Protein AF-0000000085168944 (afdb_homodimer)

Structure (mmCIF, N/CA/C/O backbone):
data_AF-0000000085168944-model_v1
#
loop_
_entity.id
_entity.type
_entity.pdbx_description
1 polymer 'LysR family transcription regulator protein'
#
loop_
_atom_site.group_PDB
_atom_site.id
_atom_site.type_symbol
_atom_site.label_atom_id
_atom_site.label_alt_id
_atom_site.label_comp_id
_atom_site.label_asym_id
_atom_site.label_entity_id
_atom_site.label_seq_id
_atom_site.pdbx_PDB_ins_code
_atom_site.Cartn_x
_atom_site.Cartn_y
_atom_site.Cartn_z
_atom_site.occupancy
_atom_site.B_iso_or_equiv
_atom_site.auth_seq_id
_atom_site.auth_comp_id
_atom_site.auth_asym_id
_atom_site.auth_atom_id
_atom_site.pdbx_PDB_model_num
ATOM 1 N N . MET A 1 1 ? -29.469 14.766 24.188 1 49.19 1 MET A N 1
ATOM 2 C CA . MET A 1 1 ? -29.078 16.172 24.047 1 49.19 1 MET A CA 1
ATOM 3 C C . MET A 1 1 ? -29.188 16.625 22.594 1 49.19 1 MET A C 1
ATOM 5 O O . MET A 1 1 ? -28.953 15.828 21.688 1 49.19 1 MET A O 1
ATOM 9 N N . SER A 1 2 ? -29.922 17.688 22.375 1 61.31 2 SER A N 1
ATOM 10 C CA . SER A 1 2 ? -30.281 18.172 21.062 1 61.31 2 SER A CA 1
ATOM 11 C C . SER A 1 2 ? -29.188 19.031 20.453 1 61.31 2 SER A C 1
ATOM 13 O O . SER A 1 2 ? -28.469 19.734 21.172 1 61.31 2 SER A O 1
ATOM 15 N N . PHE A 1 3 ? -28.891 18.766 19.297 1 67.19 3 PHE A N 1
ATOM 16 C CA . PHE A 1 3 ? -27.984 19.594 18.516 1 67.19 3 PHE A CA 1
ATOM 17 C C . PHE A 1 3 ? -28.328 21.062 18.688 1 67.19 3 PHE A C 1
ATOM 19 O O . PHE A 1 3 ? -27.422 21.922 18.703 1 67.19 3 PHE A O 1
ATOM 26 N N . LEU A 1 4 ? -29.562 21.375 19.047 1 63.56 4 LEU A N 1
ATOM 27 C CA . LEU A 1 4 ? -30.047 22.75 19.094 1 63.56 4 LEU A CA 1
ATOM 28 C C . LEU A 1 4 ? -29.531 23.453 20.359 1 63.56 4 LEU A C 1
ATOM 30 O O . LEU A 1 4 ? -29.453 24.672 20.391 1 63.56 4 LEU A O 1
ATOM 34 N N . THR A 1 5 ? -29.125 22.672 21.297 1 69.81 5 THR A N 1
ATOM 35 C CA . THR A 1 5 ? -28.688 23.297 22.547 1 69.81 5 THR A CA 1
ATOM 36 C C . THR A 1 5 ? -27.172 23.203 22.688 1 69.81 5 THR A C 1
ATOM 38 O O . THR A 1 5 ? -26.609 23.688 23.672 1 69.81 5 THR A O 1
ATOM 41 N N . LEU A 1 6 ? -26.609 22.656 21.734 1 75.81 6 LEU A N 1
ATOM 42 C CA . LEU A 1 6 ? -25.156 22.484 21.797 1 75.81 6 LEU A CA 1
ATOM 43 C C . LEU A 1 6 ? -24.453 23.797 21.516 1 75.81 6 LEU A C 1
ATOM 45 O O . LEU A 1 6 ? -24.781 24.5 20.547 1 75.81 6 LEU A O 1
ATOM 49 N N . ASP A 1 7 ? -23.609 24.234 22.484 1 79.06 7 ASP A N 1
ATOM 50 C CA . ASP A 1 7 ? -22.703 25.344 22.219 1 79.06 7 ASP A CA 1
ATOM 51 C C . ASP A 1 7 ? -21.656 24.953 21.156 1 79.06 7 ASP A C 1
ATOM 53 O O . ASP A 1 7 ? -20.703 24.234 21.469 1 79.06 7 ASP A O 1
ATOM 57 N N . LEU A 1 8 ? -21.812 25.5 20.016 1 79.62 8 LEU A N 1
ATOM 58 C CA . LEU A 1 8 ? -20.984 25.125 18.875 1 79.62 8 LEU A CA 1
ATOM 59 C C . LEU A 1 8 ? -19.547 25.578 19.062 1 79.62 8 LEU A C 1
ATOM 61 O O . LEU A 1 8 ? -18.641 25.062 18.406 1 79.62 8 LEU A O 1
ATOM 65 N N . ASN A 1 9 ? -19.391 26.469 20 1 82.25 9 ASN A N 1
ATOM 66 C CA . ASN A 1 9 ? -18.016 26.906 20.281 1 82.25 9 ASN A CA 1
ATOM 67 C C . ASN A 1 9 ? -17.188 25.781 20.891 1 82.25 9 ASN A C 1
ATOM 69 O O . ASN A 1 9 ? -15.969 25.766 20.75 1 82.25 9 ASN A O 1
ATOM 73 N N . LEU A 1 10 ? -17.938 24.906 21.422 1 89.06 10 LEU A N 1
ATOM 74 C CA . LEU A 1 10 ? -17.25 23.766 22.031 1 89.06 10 LEU A CA 1
ATOM 75 C C . LEU A 1 10 ? -16.594 22.891 20.969 1 89.06 10 LEU A C 1
ATOM 77 O O . LEU A 1 10 ? -15.602 22.219 21.25 1 89.06 10 LEU A O 1
ATOM 81 N N . LEU A 1 11 ? -17.156 23 19.781 1 88.19 11 LEU A N 1
ATOM 82 C CA . LEU A 1 11 ? -16.609 22.203 18.688 1 88.19 11 LEU A CA 1
ATOM 83 C C . LEU A 1 11 ? -15.266 22.75 18.219 1 88.19 11 LEU A C 1
ATOM 85 O O . LEU A 1 11 ? -14.391 22 17.797 1 88.19 11 LEU A O 1
ATOM 89 N N . ARG A 1 12 ? -15.117 23.984 18.406 1 86.75 12 ARG A N 1
ATOM 90 C CA . ARG A 1 12 ? -13.82 24.594 18.125 1 86.75 12 ARG A CA 1
ATOM 91 C C . ARG A 1 12 ? -12.766 24.125 19.109 1 86.75 12 ARG A C 1
ATOM 93 O O . ARG A 1 12 ? -11.617 23.875 18.734 1 86.75 12 ARG A O 1
ATOM 100 N N . VAL A 1 13 ? -13.188 24.047 20.312 1 90.19 13 VAL A N 1
ATOM 101 C CA . VAL A 1 13 ? -12.297 23.578 21.375 1 90.19 13 VAL A CA 1
ATOM 102 C C . VAL A 1 13 ? -11.93 22.109 21.125 1 90.19 13 VAL A C 1
ATOM 104 O O . VAL A 1 13 ? -10.766 21.734 21.219 1 90.19 13 VAL A O 1
ATOM 107 N N . PHE A 1 14 ? -12.938 21.344 20.734 1 92.62 14 PHE A N 1
ATOM 108 C CA . PHE A 1 14 ? -12.734 19.938 20.406 1 92.62 14 PHE A CA 1
ATOM 109 C C . PHE A 1 14 ? -11.734 19.781 19.266 1 92.62 14 PHE A C 1
ATOM 111 O O . PHE A 1 14 ? -10.789 19 19.375 1 92.62 14 PHE A O 1
ATOM 118 N N . ASP A 1 15 ? -11.922 20.516 18.297 1 87.19 15 ASP A N 1
ATOM 119 C CA . ASP A 1 15 ? -11.055 20.469 17.125 1 87.19 15 ASP A CA 1
ATOM 120 C C . ASP A 1 15 ? -9.609 20.797 17.5 1 87.19 15 ASP A C 1
ATOM 122 O O . ASP A 1 15 ? -8.68 20.109 17.062 1 87.19 15 ASP A O 1
ATOM 126 N N . ALA A 1 16 ? -9.375 21.781 18.297 1 85.88 16 ALA A N 1
ATOM 127 C CA . ALA A 1 16 ? -8.047 22.203 18.734 1 85.88 16 ALA A CA 1
ATOM 128 C C . ALA A 1 16 ? -7.391 21.125 19.594 1 85.88 16 ALA A C 1
ATOM 130 O O . ALA A 1 16 ? -6.199 20.828 19.422 1 85.88 16 ALA A O 1
ATOM 131 N N . VAL A 1 17 ? -8.195 20.531 20.406 1 90.12 17 VAL A N 1
ATOM 132 C CA . VAL A 1 17 ? -7.672 19.5 21.312 1 90.12 17 VAL A CA 1
ATOM 133 C C . VAL A 1 17 ? -7.289 18.266 20.5 1 90.12 17 VAL A C 1
ATOM 135 O O . VAL A 1 17 ? -6.25 17.656 20.75 1 90.12 17 VAL A O 1
ATOM 138 N N . MET A 1 18 ? -8.141 17.953 19.578 1 86.38 18 MET A N 1
ATOM 139 C CA . MET A 1 18 ? -7.863 16.812 18.719 1 86.38 18 MET A CA 1
ATOM 140 C C . MET A 1 18 ? -6.621 17.047 17.875 1 86.38 18 MET A C 1
ATOM 142 O O . MET A 1 18 ? -5.844 16.125 17.625 1 86.38 18 MET A O 1
ATOM 146 N N . THR A 1 19 ? -6.445 18.188 17.484 1 77.19 19 THR A N 1
ATOM 147 C CA . THR A 1 19 ? -5.32 18.578 16.641 1 77.19 19 THR A CA 1
ATOM 148 C C . THR A 1 19 ? -4.016 18.531 17.438 1 77.19 19 THR A C 1
ATOM 150 O O . THR A 1 19 ? -3.029 17.938 16.984 1 77.19 19 THR A O 1
ATOM 153 N N . GLU A 1 20 ? -3.992 19.078 18.641 1 75.62 20 GLU A N 1
ATOM 154 C CA . GLU A 1 20 ? -2.771 19.297 19.406 1 75.62 20 GLU A CA 1
ATOM 155 C C . GLU A 1 20 ? -2.484 18.109 20.328 1 75.62 20 GLU A C 1
ATOM 157 O O . GLU A 1 20 ? -1.344 17.906 20.75 1 75.62 20 GLU A O 1
ATOM 162 N N . GLN A 1 21 ? -3.506 17.438 20.641 1 82.06 21 GLN A N 1
ATOM 163 C CA . GLN A 1 21 ? -3.475 16.344 21.594 1 82.06 21 GLN A CA 1
ATOM 164 C C . GLN A 1 21 ? -2.766 16.75 22.891 1 82.06 21 GLN A C 1
ATOM 166 O O . GLN A 1 21 ? -2.049 15.953 23.484 1 82.06 21 GLN A O 1
ATOM 171 N N . ASN A 1 22 ? -2.818 17.906 23.156 1 82.69 22 ASN A N 1
ATOM 172 C CA . ASN A 1 22 ? -2.295 18.578 24.344 1 82.69 22 ASN A CA 1
ATOM 173 C C . ASN A 1 22 ? -3.15 19.781 24.734 1 82.69 22 ASN A C 1
ATOM 175 O O . ASN A 1 22 ? -3.338 20.703 23.938 1 82.69 22 ASN A O 1
ATOM 179 N N . LEU A 1 23 ? -3.627 19.844 26.016 1 90 23 LEU A N 1
ATOM 180 C CA . LEU A 1 23 ? -4.586 20.859 26.438 1 90 23 LEU A CA 1
ATOM 181 C C . LEU A 1 23 ? -3.934 22.234 26.5 1 90 23 LEU A C 1
ATOM 183 O O . LEU A 1 23 ? -4.559 23.25 26.156 1 90 23 LEU A O 1
ATOM 187 N N . THR A 1 24 ? -2.684 22.172 26.906 1 87.38 24 THR A N 1
ATOM 188 C CA . THR A 1 24 ? -1.976 23.453 27 1 87.38 24 THR A CA 1
ATOM 189 C C . THR A 1 24 ? -1.733 24.031 25.609 1 87.38 24 THR A C 1
ATOM 191 O O . THR A 1 24 ? -1.944 25.234 25.391 1 87.38 24 THR A O 1
ATOM 194 N N . ARG A 1 25 ? -1.368 23.25 24.75 1 83.19 25 ARG A N 1
ATOM 195 C CA . ARG A 1 25 ? -1.134 23.703 23.375 1 83.19 25 ARG A CA 1
ATOM 196 C C . ARG A 1 25 ? -2.439 24.125 22.703 1 83.19 25 ARG A C 1
ATOM 198 O O . ARG A 1 25 ? -2.475 25.094 21.953 1 83.19 25 ARG A O 1
ATOM 205 N N . ALA A 1 26 ? -3.441 23.391 22.984 1 89.38 26 ALA A N 1
ATOM 206 C CA . ALA A 1 26 ? -4.754 23.75 22.453 1 89.38 26 ALA A CA 1
ATOM 207 C C . ALA A 1 26 ? -5.199 25.109 22.984 1 89.38 26 ALA A C 1
ATOM 209 O O . ALA A 1 26 ? -5.758 25.922 22.25 1 89.38 26 ALA A O 1
ATOM 210 N N . ALA A 1 27 ? -4.965 25.359 24.234 1 91.06 27 ALA A N 1
ATOM 211 C CA . ALA A 1 27 ? -5.305 26.641 24.859 1 91.06 27 ALA A CA 1
ATOM 212 C C . ALA A 1 27 ? -4.57 27.797 24.188 1 91.06 27 ALA A C 1
ATOM 214 O O . ALA A 1 27 ? -5.172 28.828 23.875 1 91.06 27 ALA A O 1
ATOM 215 N N . ASN A 1 28 ? -3.334 27.578 23.953 1 84.56 28 ASN A N 1
ATOM 216 C CA . ASN A 1 28 ? -2.535 28.594 23.266 1 84.56 28 ASN A CA 1
ATOM 217 C C . ASN A 1 28 ? -3.074 28.859 21.859 1 84.56 28 ASN A C 1
ATOM 219 O O . ASN A 1 28 ? -3.195 30.016 21.453 1 84.56 28 ASN A O 1
ATOM 223 N N . LEU A 1 29 ? -3.453 27.859 21.219 1 80.62 29 LEU A N 1
ATOM 224 C CA . LEU A 1 29 ? -3.979 27.969 19.875 1 80.62 29 LEU A CA 1
ATOM 225 C C . LEU A 1 29 ? -5.281 28.75 19.844 1 80.62 29 LEU A C 1
ATOM 227 O O . LEU A 1 29 ? -5.543 29.5 18.906 1 80.62 29 LEU A O 1
ATOM 231 N N . LEU A 1 30 ? -6.082 28.625 20.828 1 87 30 LEU A N 1
ATOM 232 C CA . LEU A 1 30 ? -7.41 29.234 20.891 1 87 30 LEU A CA 1
ATOM 233 C C . LEU A 1 30 ? -7.363 30.578 21.625 1 87 30 LEU A C 1
ATOM 235 O O . LEU A 1 30 ? -8.391 31.25 21.75 1 87 30 LEU A O 1
ATOM 239 N N . ALA A 1 31 ? -6.152 30.953 22.094 1 88.12 31 ALA A N 1
ATOM 240 C CA . ALA A 1 31 ? -6.016 32.156 22.906 1 88.12 31 ALA A CA 1
ATOM 241 C C . ALA A 1 31 ? -6.941 32.125 24.109 1 88.12 31 ALA A C 1
ATOM 243 O O . ALA A 1 31 ? -7.652 33.094 24.406 1 88.12 31 ALA A O 1
ATOM 244 N N . MET A 1 32 ? -6.973 30.938 24.703 1 88.75 32 MET A N 1
ATOM 245 C CA . MET A 1 32 ? -7.719 30.656 25.938 1 88.75 32 MET A CA 1
ATOM 246 C C . MET A 1 32 ? -6.797 30.156 27.031 1 88.75 32 MET A C 1
ATOM 248 O O . MET A 1 32 ? -5.645 29.797 26.766 1 88.75 32 MET A O 1
ATOM 252 N N . THR A 1 33 ? -7.227 30.25 28.25 1 91.19 33 THR A N 1
ATOM 253 C CA . THR A 1 33 ? -6.496 29.625 29.344 1 91.19 33 THR A CA 1
ATOM 254 C C . THR A 1 33 ? -6.73 28.109 29.344 1 91.19 33 THR A C 1
ATOM 256 O O . THR A 1 33 ? -7.758 27.641 28.859 1 91.19 33 THR A O 1
ATOM 259 N N . GLN A 1 34 ? -5.754 27.406 29.828 1 91.56 34 GLN A N 1
ATOM 260 C CA . GLN A 1 34 ? -5.867 25.953 29.891 1 91.56 34 GLN A CA 1
ATOM 261 C C . GLN A 1 34 ? -7.078 25.531 30.719 1 91.56 34 GLN A C 1
ATOM 263 O O . GLN A 1 34 ? -7.82 24.641 30.312 1 91.56 34 GLN A O 1
ATOM 268 N N . PRO A 1 35 ? -7.43 26.172 31.859 1 93.12 35 PRO A N 1
ATOM 269 C CA . PRO A 1 35 ? -8.648 25.797 32.594 1 93.12 35 PRO A CA 1
ATOM 270 C C . PRO A 1 35 ? -9.914 26.031 31.766 1 93.12 35 PRO A C 1
ATOM 272 O O . PRO A 1 35 ? -10.859 25.25 31.844 1 93.12 35 PRO A O 1
ATOM 275 N N . ALA A 1 36 ? -9.891 27.031 31.016 1 92.25 36 ALA A N 1
ATOM 276 C CA . ALA A 1 36 ? -11.039 27.344 30.172 1 92.25 36 ALA A CA 1
ATOM 277 C C . ALA A 1 36 ? -11.25 26.25 29.125 1 92.25 36 ALA A C 1
ATOM 279 O O . ALA A 1 36 ? -12.383 25.828 28.875 1 92.25 36 ALA A O 1
ATOM 280 N N . VAL A 1 37 ? -10.172 25.828 28.469 1 93.25 37 VAL A N 1
ATOM 281 C CA . VAL A 1 37 ? -10.227 24.75 27.484 1 93.25 37 VAL A CA 1
ATOM 282 C C . VAL A 1 37 ? -10.695 23.453 28.156 1 93.25 37 VAL A C 1
ATOM 284 O O . VAL A 1 37 ? -11.531 22.734 27.609 1 93.25 37 VAL A O 1
ATOM 287 N N . SER A 1 38 ? -10.172 23.188 29.312 1 93.5 38 SER A N 1
ATOM 288 C CA . SER A 1 38 ? -10.547 21.984 30.062 1 93.5 38 SER A CA 1
ATOM 289 C C . SER A 1 38 ? -12.031 22 30.406 1 93.5 38 SER A C 1
ATOM 291 O O . SER A 1 38 ? -12.711 20.969 30.266 1 93.5 38 SER A O 1
ATOM 293 N N . ASN A 1 39 ? -12.492 23.125 30.828 1 92.94 39 ASN A N 1
ATOM 294 C CA . ASN A 1 39 ? -13.898 23.266 31.172 1 92.94 39 ASN A CA 1
ATOM 295 C C . ASN A 1 39 ? -14.797 23.094 29.953 1 92.94 39 ASN A C 1
ATOM 297 O O . ASN A 1 39 ? -15.844 22.438 30.031 1 92.94 39 ASN A O 1
ATOM 301 N N . ALA A 1 40 ? -14.414 23.75 28.953 1 92.94 40 ALA A N 1
ATOM 302 C CA . ALA A 1 40 ? -15.164 23.625 27.703 1 92.94 40 ALA A CA 1
ATOM 303 C C . ALA A 1 40 ? -15.242 22.172 27.25 1 92.94 40 ALA A C 1
ATOM 305 O O . ALA A 1 40 ? -16.297 21.703 26.828 1 92.94 40 ALA A O 1
ATOM 306 N N . LEU A 1 41 ? -14.133 21.469 27.297 1 93.31 41 LEU A N 1
ATOM 307 C CA . LEU A 1 41 ? -14.078 20.062 26.906 1 93.31 41 LEU A CA 1
ATOM 308 C C . LEU A 1 41 ? -14.969 19.219 27.797 1 93.31 41 LEU A C 1
ATOM 310 O O . LEU A 1 41 ? -15.617 18.281 27.328 1 93.31 41 LEU A O 1
ATOM 314 N N . ARG A 1 42 ? -14.969 19.547 29.062 1 92.5 42 ARG A N 1
ATOM 315 C CA . ARG A 1 42 ? -15.836 18.844 30 1 92.5 42 ARG A CA 1
ATOM 316 C C . ARG A 1 42 ? -17.297 18.984 29.625 1 92.5 42 ARG A C 1
ATOM 318 O O . ARG A 1 42 ? -18.062 18.031 29.672 1 92.5 42 ARG A O 1
ATOM 325 N N . ARG A 1 43 ? -17.656 20.188 29.312 1 90.19 43 ARG A N 1
ATOM 326 C CA . ARG A 1 43 ? -19.031 20.453 28.906 1 90.19 43 ARG A CA 1
ATOM 327 C C . ARG A 1 43 ? -19.391 19.641 27.672 1 90.19 43 ARG A C 1
ATOM 329 O O . ARG A 1 43 ? -20.5 19.094 27.594 1 90.19 43 ARG A O 1
ATOM 336 N N . LEU A 1 44 ? -18.5 19.594 26.719 1 91.81 44 LEU A N 1
ATOM 337 C CA . LEU A 1 44 ? -18.75 18.828 25.516 1 91.81 44 LEU A CA 1
ATOM 338 C C . LEU A 1 44 ? -18.844 17.328 25.828 1 91.81 44 LEU A C 1
ATOM 340 O O . LEU A 1 44 ? -19.688 16.625 25.266 1 91.81 44 LEU A O 1
ATOM 344 N N . ARG A 1 45 ? -17.984 16.844 26.672 1 92.19 45 ARG A N 1
ATOM 345 C CA . ARG A 1 45 ? -18 15.461 27.109 1 92.19 45 ARG A CA 1
ATOM 346 C C . ARG A 1 45 ? -19.359 15.094 27.703 1 92.19 45 ARG A C 1
ATOM 348 O O . ARG A 1 45 ? -19.922 14.047 27.375 1 92.19 45 ARG A O 1
ATOM 355 N N . ASP A 1 46 ? -19.812 15.992 28.531 1 88.88 46 ASP A N 1
ATOM 356 C CA . ASP A 1 46 ? -21.109 15.781 29.172 1 88.88 46 ASP A CA 1
ATOM 357 C C . ASP A 1 46 ? -22.234 15.734 28.141 1 88.88 46 ASP A C 1
ATOM 359 O O . ASP A 1 46 ? -23.141 14.914 28.25 1 88.88 46 ASP A O 1
ATOM 363 N N . THR A 1 47 ? -22.078 16.594 27.281 1 85.38 47 THR A N 1
ATOM 364 C CA . THR A 1 47 ? -23.125 16.688 26.266 1 85.38 47 THR A CA 1
ATOM 365 C C . THR A 1 47 ? -23.125 15.453 25.375 1 85.38 47 THR A C 1
ATOM 367 O O . THR A 1 47 ? -24.188 14.953 24.984 1 85.38 47 THR A O 1
ATOM 370 N N . LEU A 1 48 ? -21.953 14.953 25.016 1 87.94 48 LEU A N 1
ATOM 371 C CA . LEU A 1 48 ? -21.828 13.852 24.062 1 87.94 48 LEU A CA 1
ATOM 372 C C . LEU A 1 48 ? -21.781 12.516 24.797 1 87.94 48 LEU A C 1
ATOM 374 O O . LEU A 1 48 ? -21.812 11.453 24.156 1 87.94 48 LEU A O 1
ATOM 378 N N . ASN A 1 49 ? -21.719 12.539 26.047 1 89.25 49 ASN A N 1
ATOM 379 C CA . ASN A 1 49 ? -21.609 11.344 26.859 1 89.25 49 ASN A CA 1
ATOM 380 C C . ASN A 1 49 ? -20.422 10.469 26.438 1 89.25 49 ASN A C 1
ATOM 382 O O . ASN A 1 49 ? -20.594 9.273 26.188 1 89.25 49 ASN A O 1
ATOM 386 N N . ASP A 1 50 ? -19.344 11.047 26.203 1 91.56 50 ASP A N 1
ATOM 387 C CA . ASP A 1 50 ? -18.062 10.438 25.844 1 91.56 50 ASP A CA 1
ATOM 388 C C . ASP A 1 50 ? -16.891 11.25 26.375 1 91.56 50 ASP A C 1
ATOM 390 O O . ASP A 1 50 ? -16.922 12.484 26.359 1 91.56 50 ASP A O 1
ATOM 394 N N . ASP A 1 51 ? -15.898 10.633 26.797 1 92.75 51 ASP A N 1
ATOM 395 C CA . ASP A 1 51 ? -14.727 11.312 27.344 1 92.75 51 ASP A CA 1
ATOM 396 C C . ASP A 1 51 ? -14.008 12.117 26.25 1 92.75 51 ASP A C 1
ATOM 398 O O . ASP A 1 51 ? -13.344 13.109 26.547 1 92.75 51 ASP A O 1
ATOM 402 N N . LEU A 1 52 ? -14.117 11.742 25.016 1 92 52 LEU A N 1
ATOM 403 C CA . LEU A 1 52 ? -13.539 12.336 23.812 1 92 52 LEU A CA 1
ATOM 404 C C . LEU A 1 52 ? -12.023 12.188 23.812 1 92 52 LEU A C 1
ATOM 406 O O . LEU A 1 52 ? -11.445 11.703 22.828 1 92 52 LEU A O 1
ATOM 410 N N . VAL A 1 53 ? -11.406 12.57 25 1 92.12 53 VAL A N 1
ATOM 411 C CA . VAL A 1 53 ? -9.969 12.367 25.141 1 92.12 53 VAL A CA 1
ATOM 412 C C . VAL A 1 53 ? -9.672 11.836 26.547 1 92.12 53 VAL A C 1
ATOM 414 O O . VAL A 1 53 ? -10.398 12.125 27.5 1 92.12 53 VAL A O 1
ATOM 417 N N . ILE A 1 54 ? -8.672 10.969 26.531 1 91.38 54 ILE A N 1
ATOM 418 C CA . ILE A 1 54 ? -8.219 10.422 27.812 1 91.38 54 ILE A CA 1
ATOM 419 C C . ILE A 1 54 ? -6.816 10.945 28.125 1 91.38 54 ILE A C 1
ATOM 421 O O . ILE A 1 54 ? -5.965 11.031 27.234 1 91.38 54 ILE A O 1
ATOM 425 N N . ARG A 1 55 ? -6.625 11.203 29.375 1 84.94 55 ARG A N 1
ATOM 426 C CA . ARG A 1 55 ? -5.332 11.719 29.812 1 84.94 55 ARG A CA 1
ATOM 427 C C . ARG A 1 55 ? -4.262 10.633 29.766 1 84.94 55 ARG A C 1
ATOM 429 O O . ARG A 1 55 ? -4.52 9.484 30.109 1 84.94 55 ARG A O 1
ATOM 436 N N . THR A 1 56 ? -3.213 11.062 29.219 1 80.62 56 THR A N 1
ATOM 437 C CA . THR A 1 56 ? -2.023 10.219 29.188 1 80.62 56 THR A CA 1
ATOM 438 C C . THR A 1 56 ? -0.829 10.953 29.797 1 80.62 56 THR A C 1
ATOM 440 O O . THR A 1 56 ? -0.954 12.094 30.234 1 80.62 56 THR A O 1
ATOM 443 N N . ALA A 1 57 ? 0.314 10.242 29.891 1 71.44 57 ALA A N 1
ATOM 444 C CA . ALA A 1 57 ? 1.532 10.844 30.422 1 71.44 57 ALA A CA 1
ATOM 445 C C . ALA A 1 57 ? 1.991 12.016 29.547 1 71.44 57 ALA A C 1
ATOM 447 O O . ALA A 1 57 ? 2.625 12.953 30.047 1 71.44 57 ALA A O 1
ATOM 448 N N . HIS A 1 58 ? 1.66 12.023 28.391 1 69.19 58 HIS A N 1
ATOM 449 C CA . HIS A 1 58 ? 2.209 13 27.469 1 69.19 58 HIS A CA 1
ATOM 450 C C . HIS A 1 58 ? 1.102 13.836 26.828 1 69.19 58 HIS A C 1
ATOM 452 O O . HIS A 1 58 ? 1.302 14.43 25.766 1 69.19 58 HIS A O 1
ATOM 458 N N . GLY A 1 59 ? 0.044 13.906 27.516 1 82.06 59 GLY A N 1
ATOM 459 C CA . GLY A 1 59 ? -1.062 14.68 26.969 1 82.06 59 GLY A CA 1
ATOM 460 C C . GLY A 1 59 ? -2.385 13.938 27.031 1 82.06 59 GLY A C 1
ATOM 461 O O . GLY A 1 59 ? -2.783 13.438 28.078 1 82.06 59 GLY A O 1
ATOM 462 N N . VAL A 1 60 ? -3.119 14.117 25.875 1 87.62 60 VAL A N 1
ATOM 463 C CA . VAL A 1 60 ? -4.41 13.438 25.812 1 87.62 60 VAL A CA 1
ATOM 464 C C . VAL A 1 60 ? -4.484 12.578 24.547 1 87.62 60 VAL A C 1
ATOM 466 O O . VAL A 1 60 ? -3.811 12.867 23.562 1 87.62 60 VAL A O 1
ATOM 469 N N . LYS A 1 61 ? -5.145 11.461 24.656 1 86.81 61 LYS A N 1
ATOM 470 C CA . LYS A 1 61 ? -5.434 10.586 23.516 1 86.81 61 LYS A CA 1
ATOM 471 C C . LYS A 1 61 ? -6.93 10.539 23.219 1 86.81 61 LYS A C 1
ATOM 473 O O . LYS A 1 61 ? -7.746 10.469 24.141 1 86.81 61 LYS A O 1
ATOM 478 N N . PRO A 1 62 ? -7.207 10.625 21.906 1 88.31 62 PRO A N 1
ATOM 479 C CA . PRO A 1 62 ? -8.633 10.602 21.562 1 88.31 62 PRO A CA 1
ATOM 480 C C . PRO A 1 62 ? -9.273 9.234 21.812 1 88.31 62 PRO A C 1
ATOM 482 O O . PRO A 1 62 ? -8.609 8.203 21.688 1 88.31 62 PRO A O 1
ATOM 485 N N . THR A 1 63 ? -10.547 9.289 22.219 1 89.12 63 THR A N 1
ATOM 486 C CA . THR A 1 63 ? -11.359 8.078 22.219 1 89.12 63 THR A CA 1
ATOM 487 C C . THR A 1 63 ? -11.727 7.672 20.797 1 89.12 63 THR A C 1
ATOM 489 O O . THR A 1 63 ? -11.617 8.477 19.859 1 89.12 63 THR A O 1
ATOM 492 N N . PRO A 1 64 ? -12.109 6.5 20.625 1 81 64 PRO A N 1
ATOM 493 C CA . PRO A 1 64 ? -12.578 6.074 19.312 1 81 64 PRO A CA 1
ATOM 494 C C . PRO A 1 64 ? -13.719 6.949 18.781 1 81 64 PRO A C 1
ATOM 496 O O . PRO A 1 64 ? -13.742 7.285 17.594 1 81 64 PRO A O 1
ATOM 499 N N . ARG A 1 65 ? -14.516 7.289 19.609 1 86.38 65 ARG A N 1
ATOM 500 C CA . ARG A 1 65 ? -15.633 8.141 19.219 1 86.38 65 ARG A CA 1
ATOM 501 C C . ARG A 1 65 ? -15.141 9.508 18.75 1 86.38 65 ARG A C 1
ATOM 503 O O . ARG A 1 65 ? -15.648 10.055 17.766 1 86.38 65 ARG A O 1
ATOM 510 N N . ALA A 1 66 ? -14.219 10.031 19.469 1 88.81 66 ALA A N 1
ATOM 511 C CA . ALA A 1 66 ? -13.641 11.32 19.078 1 88.81 66 ALA A CA 1
ATOM 512 C C . ALA A 1 66 ? -12.984 11.234 17.703 1 88.81 66 ALA A C 1
ATOM 514 O O . ALA A 1 66 ? -13.141 12.133 16.875 1 88.81 66 ALA A O 1
ATOM 515 N N . GLU A 1 67 ? -12.328 10.172 17.484 1 80.75 67 GLU A N 1
ATOM 516 C CA . GLU A 1 67 ? -11.656 9.953 16.203 1 80.75 67 GLU A CA 1
ATOM 517 C C . GLU A 1 67 ? -12.664 9.867 15.062 1 80.75 67 GLU A C 1
ATOM 519 O O . GLU A 1 67 ? -12.398 10.344 13.953 1 80.75 67 GLU A O 1
ATOM 524 N N . GLU A 1 68 ? -13.711 9.367 15.375 1 77.25 68 GLU A N 1
ATOM 525 C CA . GLU A 1 68 ? -14.766 9.219 14.383 1 77.25 68 GLU A CA 1
ATOM 526 C C . GLU A 1 68 ? -15.445 10.555 14.102 1 77.25 68 GLU A C 1
ATOM 528 O O . GLU A 1 68 ? -15.812 10.852 12.961 1 77.25 68 GLU A O 1
ATOM 533 N N . LEU A 1 69 ? -15.586 11.328 15.078 1 84 69 LEU A N 1
ATOM 534 C CA . LEU A 1 69 ? -16.359 12.562 15.016 1 84 69 LEU A CA 1
ATOM 535 C C . LEU A 1 69 ? -15.516 13.688 14.406 1 84 69 LEU A C 1
ATOM 537 O O . LEU A 1 69 ? -16.047 14.578 13.734 1 84 69 LEU A O 1
ATOM 541 N N . TRP A 1 70 ? -14.289 13.562 14.672 1 83.5 70 TRP A N 1
ATOM 542 C CA . TRP A 1 70 ? -13.406 14.703 14.461 1 83.5 70 TRP A CA 1
ATOM 543 C C . TRP A 1 70 ? -13.383 15.109 12.992 1 83.5 70 TRP A C 1
ATOM 545 O O . TRP A 1 70 ? -13.523 16.297 12.664 1 83.5 70 TRP A O 1
ATOM 555 N N . PRO A 1 71 ? -13.344 14.195 12.109 1 72.06 71 PRO A N 1
ATOM 556 C CA . PRO A 1 71 ? -13.281 14.617 10.703 1 72.06 71 PRO A CA 1
ATOM 557 C C . PRO A 1 71 ? -14.508 15.43 10.281 1 72.06 71 PRO A C 1
ATOM 559 O O . PRO A 1 71 ? -14.375 16.422 9.555 1 72.06 71 PRO A O 1
ATOM 562 N N . THR A 1 72 ? -15.539 15.07 10.742 1 73.94 72 THR A N 1
ATOM 563 C CA . THR A 1 72 ? -16.766 15.766 10.406 1 73.94 72 THR A CA 1
ATOM 564 C C . THR A 1 72 ? -16.797 17.156 11.039 1 73.94 72 THR A C 1
ATOM 566 O O . THR A 1 72 ? -17.172 18.141 10.391 1 73.94 72 THR A O 1
ATOM 569 N N . VAL A 1 73 ? -16.422 17.234 12.266 1 81.38 73 VAL A N 1
ATOM 570 C CA . VAL A 1 73 ? -16.375 18.5 12.977 1 81.38 73 VAL A CA 1
ATOM 571 C C . VAL A 1 73 ? -15.422 19.469 12.273 1 81.38 73 VAL A C 1
ATOM 573 O O . VAL A 1 73 ? -15.766 20.625 12.016 1 81.38 73 VAL A O 1
ATOM 576 N N . ARG A 1 74 ? -14.328 18.953 12.023 1 76.19 74 ARG A N 1
ATOM 577 C CA . ARG A 1 74 ? -13.305 19.766 11.383 1 76.19 74 ARG A CA 1
ATOM 578 C C . ARG A 1 74 ? -13.781 20.297 10.039 1 76.19 74 ARG A C 1
ATOM 580 O O . ARG A 1 74 ? -13.57 21.469 9.711 1 76.19 74 ARG A O 1
ATOM 587 N N . ARG A 1 75 ? -14.352 19.484 9.344 1 70.31 75 ARG A N 1
ATOM 588 C CA . ARG A 1 75 ? -14.898 19.891 8.047 1 70.31 75 ARG A CA 1
ATOM 589 C C . ARG A 1 75 ? -15.938 20.984 8.211 1 70.31 75 ARG A C 1
ATOM 591 O O . ARG A 1 75 ? -15.922 21.984 7.48 1 70.31 75 ARG A O 1
ATOM 598 N N . ALA A 1 76 ? -16.781 20.812 9.086 1 73.75 76 ALA A N 1
ATOM 599 C CA . ALA A 1 76 ? -17.859 21.781 9.328 1 73.75 76 ALA A CA 1
ATOM 600 C C . ALA A 1 76 ? -17.297 23.141 9.75 1 73.75 76 ALA A C 1
ATOM 602 O O . ALA A 1 76 ? -17.719 24.172 9.25 1 73.75 76 ALA A O 1
ATOM 603 N N . LEU A 1 77 ? -16.375 23.094 10.609 1 75.5 77 LEU A N 1
ATOM 604 C CA . LEU A 1 77 ? -15.758 24.328 11.078 1 75.5 77 LEU A CA 1
ATOM 605 C C . LEU A 1 77 ? -15.047 25.047 9.938 1 75.5 77 LEU A C 1
ATOM 607 O O . LEU A 1 77 ? -15.133 26.281 9.828 1 75.5 77 LEU A O 1
ATOM 611 N N . SER A 1 78 ? -14.391 24.281 9.117 1 71.44 78 SER A N 1
ATOM 612 C CA . SER A 1 78 ? -13.688 24.844 7.977 1 71.44 78 SER A CA 1
ATOM 613 C C . SER A 1 78 ? -14.656 25.484 6.988 1 71.44 78 SER A C 1
ATOM 615 O O . SER A 1 78 ? -14.391 26.562 6.457 1 71.44 78 SER A O 1
ATOM 617 N N . GLU A 1 79 ? -15.75 24.875 6.82 1 67.69 79 GLU A N 1
ATOM 618 C CA . GLU A 1 79 ? -16.781 25.406 5.922 1 67.69 79 GLU A CA 1
ATOM 619 C C . GLU A 1 79 ? -17.375 26.703 6.473 1 67.69 79 GLU A C 1
ATOM 621 O O . GLU A 1 79 ? -17.609 27.656 5.723 1 67.69 79 GLU A O 1
ATOM 626 N N . LEU A 1 80 ? -17.594 26.719 7.715 1 70.38 80 LEU A N 1
ATOM 627 C CA . LEU A 1 80 ? -18.141 27.906 8.359 1 70.38 80 LEU A CA 1
ATOM 628 C C . LEU A 1 80 ? -17.156 29.062 8.281 1 70.38 80 LEU A C 1
ATOM 630 O O . LEU A 1 80 ? -17.547 30.203 8.016 1 70.38 80 LEU A O 1
ATOM 634 N N . GLU A 1 81 ? -15.984 28.75 8.516 1 68.94 81 GLU A N 1
ATOM 635 C CA . GLU A 1 81 ? -14.953 29.781 8.43 1 68.94 81 GLU A CA 1
ATOM 636 C C . GLU A 1 81 ? -14.891 30.391 7.031 1 68.94 81 GLU A C 1
ATOM 638 O O . GLU A 1 81 ? -14.773 31.609 6.887 1 68.94 81 GLU A O 1
ATOM 643 N N . ALA A 1 82 ? -15.016 29.578 6.078 1 66.12 82 ALA A N 1
ATOM 644 C CA . ALA A 1 82 ? -14.922 30.016 4.688 1 66.12 82 ALA A CA 1
ATOM 645 C C . ALA A 1 82 ? -16.062 30.969 4.336 1 66.12 82 ALA A C 1
ATOM 647 O O . ALA A 1 82 ? -15.883 31.906 3.541 1 66.12 82 ALA A O 1
ATOM 648 N N . VAL A 1 83 ? -17.172 30.797 4.941 1 64.75 83 VAL A N 1
ATOM 649 C CA . VAL A 1 83 ? -18.344 31.594 4.609 1 64.75 83 VAL A CA 1
ATOM 650 C C . VAL A 1 83 ? -18.359 32.875 5.445 1 64.75 83 VAL A C 1
ATOM 652 O O . VAL A 1 83 ? -18.734 33.938 4.957 1 64.75 83 VAL A O 1
ATOM 655 N N . ILE A 1 84 ? -18.031 32.781 6.676 1 64.5 84 ILE A N 1
ATOM 656 C CA . ILE A 1 84 ? -18.141 33.906 7.613 1 64.5 84 ILE A CA 1
ATOM 657 C C . ILE A 1 84 ? -17 34.875 7.363 1 64.5 84 ILE A C 1
ATOM 659 O O . ILE A 1 84 ? -17.172 36.094 7.484 1 64.5 84 ILE A O 1
ATOM 663 N N . ALA A 1 85 ? -15.906 34.562 7.234 1 58.53 85 ALA A N 1
ATOM 664 C CA . ALA A 1 85 ? -14.758 35.406 6.973 1 58.53 85 ALA A CA 1
ATOM 665 C C . ALA A 1 85 ? -14.086 35.062 5.652 1 58.53 85 ALA A C 1
ATOM 667 O O . ALA A 1 85 ? -13.008 34.469 5.637 1 58.53 85 ALA A O 1
ATOM 668 N N . PRO A 1 86 ? -14.922 35.312 4.75 1 54.44 86 PRO A N 1
ATOM 669 C CA . PRO A 1 86 ? -14.352 35 3.438 1 54.44 86 PRO A CA 1
ATOM 670 C C . PRO A 1 86 ? -13 35.688 3.207 1 54.44 86 PRO A C 1
ATOM 672 O O . PRO A 1 86 ? -12.578 35.844 2.061 1 54.44 86 PRO A O 1
ATOM 675 N N . GLU A 1 87 ? -12.312 36.125 4.312 1 55.69 87 GLU A N 1
ATOM 676 C CA . GLU A 1 87 ? -11.016 36.688 3.93 1 55.69 87 GLU A CA 1
ATOM 677 C C . GLU A 1 87 ? -10.273 35.75 2.99 1 55.69 87 GLU A C 1
ATOM 679 O O . GLU A 1 87 ? -10.57 34.562 2.936 1 55.69 87 GLU A O 1
ATOM 684 N N . SER A 1 88 ? -9.453 36.406 2.133 1 67.31 88 SER A N 1
ATOM 685 C CA . SER A 1 88 ? -8.578 35.781 1.143 1 67.31 88 SER A CA 1
ATOM 686 C C . SER A 1 88 ? -7.809 34.625 1.739 1 67.31 88 SER A C 1
ATOM 688 O O . SER A 1 88 ? -7.277 34.719 2.846 1 67.31 88 SER A O 1
ATOM 690 N N . PHE A 1 89 ? -8.297 33.531 1.535 1 77.5 89 PHE A N 1
ATOM 691 C CA . PHE A 1 89 ? -7.562 32.344 1.951 1 77.5 89 PHE A CA 1
ATOM 692 C C . PHE A 1 89 ? -6.062 32.531 1.776 1 77.5 89 PHE A C 1
ATOM 694 O O . PHE A 1 89 ? -5.602 32.906 0.697 1 77.5 89 PHE A O 1
ATOM 701 N N . ASP A 1 90 ? -5.426 32.562 2.969 1 84.5 90 ASP A N 1
ATOM 702 C CA . ASP A 1 90 ? -3.967 32.625 2.996 1 84.5 90 ASP A CA 1
ATOM 703 C C . ASP A 1 90 ? -3.365 31.266 3.404 1 84.5 90 ASP A C 1
ATOM 705 O O . ASP A 1 90 ? -3.424 30.891 4.574 1 84.5 90 ASP A O 1
ATOM 709 N N . ILE A 1 91 ? -2.746 30.609 2.471 1 85.56 91 ILE A N 1
ATOM 710 C CA . ILE A 1 91 ? -2.223 29.266 2.672 1 85.56 91 ILE A CA 1
ATOM 711 C C . ILE A 1 91 ? -1.13 29.297 3.738 1 85.56 91 ILE A C 1
ATOM 713 O O . ILE A 1 91 ? -0.933 28.312 4.457 1 85.56 91 ILE A O 1
ATOM 717 N N . SER A 1 92 ? -0.49 30.391 3.832 1 88.5 92 SER A N 1
ATOM 718 C CA . SER A 1 92 ? 0.609 30.516 4.785 1 88.5 92 SER A CA 1
ATOM 719 C C . SER A 1 92 ? 0.108 30.422 6.223 1 88.5 92 SER A C 1
ATOM 721 O O . SER A 1 92 ? 0.887 30.156 7.141 1 88.5 92 SER A O 1
ATOM 723 N N . ARG A 1 93 ? -1.153 30.609 6.406 1 84.56 93 ARG A N 1
ATOM 724 C CA . ARG A 1 93 ? -1.727 30.594 7.75 1 84.56 93 ARG A CA 1
ATOM 725 C C . ARG A 1 93 ? -2.543 29.328 7.977 1 84.56 93 ARG A C 1
ATOM 727 O O . ARG A 1 93 ? -3.021 29.078 9.086 1 84.56 93 ARG A O 1
ATOM 734 N N . ALA A 1 94 ? -2.676 28.578 6.961 1 84 94 ALA A N 1
ATOM 735 C CA . ALA A 1 94 ? -3.494 27.359 7.051 1 84 94 ALA A CA 1
ATOM 736 C C . ALA A 1 94 ? -2.84 26.328 7.957 1 84 94 ALA A C 1
ATOM 738 O O . ALA A 1 94 ? -1.616 26.172 7.961 1 84 94 ALA A O 1
ATOM 739 N N . GLN A 1 95 ? -3.662 25.625 8.727 1 82.56 95 GLN A N 1
ATOM 740 C CA . GLN A 1 95 ? -3.189 24.594 9.648 1 82.56 95 GLN A CA 1
ATOM 741 C C . GLN A 1 95 ? -3.859 23.25 9.359 1 82.56 95 GLN A C 1
ATOM 743 O O . GLN A 1 95 ? -3.848 22.359 10.203 1 82.56 95 GLN A O 1
ATOM 748 N N . ASN A 1 96 ? -4.316 23.031 8.227 1 83.94 96 ASN A N 1
ATOM 749 C CA . ASN A 1 96 ? -5.078 21.859 7.816 1 83.94 96 ASN A CA 1
ATOM 750 C C . ASN A 1 96 ? -4.207 20.609 7.777 1 83.94 96 ASN A C 1
ATOM 752 O O . ASN A 1 96 ? -2.998 20.688 7.543 1 83.94 96 ASN A O 1
ATOM 756 N N . THR A 1 97 ? -4.801 19.516 8.141 1 88.81 97 THR A N 1
ATOM 757 C CA . THR A 1 97 ? -4.266 18.203 7.809 1 88.81 97 THR A CA 1
ATOM 758 C C . THR A 1 97 ? -5.047 17.578 6.652 1 88.81 97 THR A C 1
ATOM 760 O O . THR A 1 97 ? -6.254 17.344 6.766 1 88.81 97 THR A O 1
ATOM 763 N N . PHE A 1 98 ? -4.375 17.391 5.605 1 93.94 98 PHE A N 1
ATOM 764 C CA . PHE A 1 98 ? -5.016 16.75 4.461 1 93.94 98 PHE A CA 1
ATOM 765 C C . PHE A 1 98 ? -4.801 15.25 4.484 1 93.94 98 PHE A C 1
ATOM 767 O O . PHE A 1 98 ? -3.658 14.781 4.516 1 93.94 98 PHE A O 1
ATOM 774 N N . ARG A 1 99 ? -5.863 14.516 4.516 1 95.5 99 ARG A N 1
ATOM 775 C CA . ARG A 1 99 ? -5.828 13.07 4.352 1 95.5 99 ARG A CA 1
ATOM 776 C C . ARG A 1 99 ? -6.078 12.68 2.898 1 95.5 99 ARG A C 1
ATOM 778 O O . ARG A 1 99 ? -7.145 12.961 2.35 1 95.5 99 ARG A O 1
ATOM 785 N N . MET A 1 100 ? -5.09 12 2.328 1 97.75 100 MET A N 1
ATOM 786 C CA . MET A 1 100 ? -5.156 11.672 0.908 1 97.75 100 MET A CA 1
ATOM 787 C C . MET A 1 100 ? -4.91 10.18 0.687 1 97.75 100 MET A C 1
ATOM 789 O O . MET A 1 100 ? -4.312 9.516 1.531 1 97.75 100 MET A O 1
ATOM 793 N N . ALA A 1 101 ? -5.402 9.648 -0.455 1 98 101 ALA A N 1
ATOM 794 C CA . ALA A 1 101 ? -5.145 8.266 -0.849 1 98 101 ALA A CA 1
ATOM 795 C C . ALA A 1 101 ? -4.707 8.18 -2.309 1 98 101 ALA A C 1
ATOM 797 O O . ALA A 1 101 ? -5.406 8.656 -3.203 1 98 101 ALA A O 1
ATOM 798 N N . MET A 1 102 ? -3.51 7.598 -2.461 1 95.81 102 MET A N 1
ATOM 799 C CA . MET A 1 102 ? -2.904 7.34 -3.764 1 95.81 102 MET A CA 1
ATOM 800 C C . MET A 1 102 ? -2.07 6.066 -3.734 1 95.81 102 MET A C 1
ATOM 802 O O . MET A 1 102 ? -1.562 5.676 -2.682 1 95.81 102 MET A O 1
ATOM 806 N N . VAL A 1 103 ? -1.993 5.477 -4.957 1 93.12 103 VAL A N 1
ATOM 807 C CA . VAL A 1 103 ? -1.014 4.398 -5.055 1 93.12 103 VAL A CA 1
ATOM 808 C C . VAL A 1 103 ? 0.397 4.98 -5.051 1 93.12 103 VAL A C 1
ATOM 810 O O . VAL A 1 103 ? 0.578 6.188 -5.23 1 93.12 103 VAL A O 1
ATOM 813 N N . ASP A 1 104 ? 1.412 4.148 -4.863 1 92 104 ASP A N 1
ATOM 814 C CA . ASP A 1 104 ? 2.801 4.551 -4.664 1 92 104 ASP A CA 1
ATOM 815 C C . ASP A 1 104 ? 3.311 5.367 -5.852 1 92 104 ASP A C 1
ATOM 817 O O . ASP A 1 104 ? 3.893 6.438 -5.668 1 92 104 ASP A O 1
ATOM 821 N N . ALA A 1 105 ? 3.092 4.938 -7.059 1 89.25 105 ALA A N 1
ATOM 822 C CA . ALA A 1 105 ? 3.617 5.586 -8.258 1 89.25 105 ALA A CA 1
ATOM 823 C C . ALA A 1 105 ? 2.994 6.965 -8.453 1 89.25 105 ALA A C 1
ATOM 825 O O . ALA A 1 105 ? 3.678 7.91 -8.852 1 89.25 105 ALA A O 1
ATOM 826 N N . THR A 1 106 ? 1.725 7.043 -8.172 1 90.88 106 THR A N 1
ATOM 827 C CA . THR A 1 106 ? 1.038 8.328 -8.258 1 90.88 106 THR A CA 1
ATOM 828 C C . THR A 1 106 ? 1.559 9.289 -7.191 1 90.88 106 THR A C 1
ATOM 830 O O . THR A 1 106 ? 1.822 10.461 -7.48 1 90.88 106 THR A O 1
ATOM 833 N N . ALA A 1 107 ? 1.687 8.812 -5.988 1 92.75 107 ALA A N 1
ATOM 834 C CA . ALA A 1 107 ? 2.219 9.625 -4.898 1 92.75 107 ALA A CA 1
ATOM 835 C C . ALA A 1 107 ? 3.625 10.125 -5.223 1 92.75 107 ALA A C 1
ATOM 837 O O . ALA A 1 107 ? 3.963 11.273 -4.945 1 92.75 107 ALA A O 1
ATOM 838 N N . ALA A 1 108 ? 4.375 9.289 -5.82 1 87 108 ALA A N 1
ATOM 839 C CA . ALA A 1 108 ? 5.754 9.633 -6.156 1 87 108 ALA A CA 1
ATOM 840 C C . ALA A 1 108 ? 5.801 10.758 -7.188 1 87 108 ALA A C 1
ATOM 842 O O . ALA A 1 108 ? 6.789 11.484 -7.277 1 87 108 ALA A O 1
ATOM 843 N N . LEU A 1 109 ? 4.809 10.891 -7.926 1 85.81 109 LEU A N 1
ATOM 844 C CA . LEU A 1 109 ? 4.75 11.906 -8.961 1 85.81 109 LEU A CA 1
ATOM 845 C C . LEU A 1 109 ? 4.332 13.258 -8.375 1 85.81 109 LEU A C 1
ATOM 847 O O . LEU A 1 109 ? 4.871 14.297 -8.758 1 85.81 109 LEU A O 1
ATOM 851 N N . TRP A 1 110 ? 3.404 13.305 -7.449 1 91.5 110 TRP A N 1
ATOM 852 C CA . TRP A 1 110 ? 2.795 14.562 -7.027 1 91.5 110 TRP A CA 1
ATOM 853 C C . TRP A 1 110 ? 3.373 15.031 -5.695 1 91.5 110 TRP A C 1
ATOM 855 O O . TRP A 1 110 ? 3.465 16.234 -5.434 1 91.5 110 TRP A O 1
ATOM 865 N N . LEU A 1 111 ? 3.729 14.172 -4.836 1 93.81 111 LEU A N 1
ATOM 866 C CA . LEU A 1 111 ? 3.996 14.531 -3.445 1 93.81 111 LEU A CA 1
ATOM 867 C C . LEU A 1 111 ? 5.281 15.344 -3.332 1 93.81 111 LEU A C 1
ATOM 869 O O . LEU A 1 111 ? 5.367 16.266 -2.514 1 93.81 111 LEU A O 1
ATOM 873 N N . PRO A 1 112 ? 6.312 15.031 -4.145 1 92.19 112 PRO A N 1
ATOM 874 C CA . PRO A 1 112 ? 7.516 15.852 -4.012 1 92.19 112 PRO A CA 1
ATOM 875 C C . PRO A 1 112 ? 7.242 17.344 -4.215 1 92.19 112 PRO A C 1
ATOM 877 O O . PRO A 1 112 ? 7.703 18.172 -3.43 1 92.19 112 PRO A O 1
ATOM 880 N N . SER A 1 113 ? 6.496 17.672 -5.223 1 92.75 113 SER A N 1
ATOM 881 C CA . SER A 1 113 ? 6.148 19.062 -5.488 1 92.75 113 SER A CA 1
ATOM 882 C C . SER A 1 113 ? 5.27 19.625 -4.383 1 92.75 113 SER A C 1
ATOM 884 O O . SER A 1 113 ? 5.469 20.766 -3.947 1 92.75 113 SER A O 1
ATOM 886 N N . LEU A 1 114 ? 4.324 18.891 -3.969 1 94.69 114 LEU A N 1
ATOM 887 C CA . LEU A 1 114 ? 3.418 19.328 -2.916 1 94.69 114 LEU A CA 1
ATOM 888 C C . LEU A 1 114 ? 4.18 19.609 -1.624 1 94.69 114 LEU A C 1
ATOM 890 O O . LEU A 1 114 ? 3.955 20.641 -0.972 1 94.69 114 LEU A O 1
ATOM 894 N N . VAL A 1 115 ? 5.074 18.734 -1.299 1 95.12 115 VAL A N 1
ATOM 895 C CA . VAL A 1 115 ? 5.863 18.859 -0.076 1 95.12 115 VAL A CA 1
ATOM 896 C 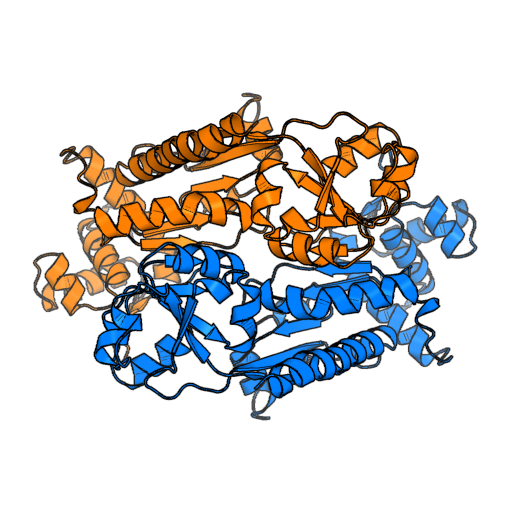C . VAL A 1 115 ? 6.734 20.109 -0.143 1 95.12 115 VAL A C 1
ATOM 898 O O . VAL A 1 115 ? 6.805 20.875 0.82 1 95.12 115 VAL A O 1
ATOM 901 N N . ARG A 1 116 ? 7.336 20.328 -1.227 1 93.06 116 ARG A N 1
ATOM 902 C CA . ARG A 1 116 ? 8.164 21.516 -1.393 1 93.06 116 ARG A CA 1
ATOM 903 C C . ARG A 1 116 ? 7.344 22.781 -1.19 1 93.06 116 ARG A C 1
ATOM 905 O O . ARG A 1 116 ? 7.781 23.703 -0.497 1 93.06 116 ARG A O 1
ATOM 912 N N . THR A 1 117 ? 6.242 22.797 -1.793 1 93.56 117 THR A N 1
ATOM 913 C CA . THR A 1 117 ? 5.371 23.969 -1.694 1 93.56 117 THR A CA 1
ATOM 914 C C . THR A 1 117 ? 4.914 24.172 -0.254 1 93.56 117 THR A C 1
ATOM 916 O O . THR A 1 117 ? 4.938 25.297 0.249 1 93.56 117 THR A O 1
ATOM 919 N N . ILE A 1 118 ? 4.527 23.156 0.416 1 94.25 118 ILE A N 1
ATOM 920 C CA . ILE A 1 118 ? 4.023 23.25 1.781 1 94.25 118 ILE A CA 1
ATOM 921 C C . ILE A 1 118 ? 5.145 23.688 2.719 1 94.25 118 ILE A C 1
ATOM 923 O O . ILE A 1 118 ? 4.941 24.562 3.57 1 94.25 118 ILE A O 1
ATOM 927 N N . MET A 1 119 ? 6.254 23.156 2.566 1 92.75 119 MET A N 1
ATOM 928 C CA . MET A 1 119 ? 7.383 23.5 3.428 1 92.75 119 MET A CA 1
ATOM 929 C C . MET A 1 119 ? 7.77 24.969 3.258 1 92.75 119 MET A C 1
ATOM 931 O O . MET A 1 119 ? 8.188 25.625 4.215 1 92.75 119 MET A O 1
ATOM 935 N N . ARG A 1 120 ? 7.535 25.469 2.131 1 92.31 120 ARG A N 1
ATOM 936 C CA . ARG A 1 120 ? 7.902 26.844 1.821 1 92.31 120 ARG A CA 1
ATOM 937 C C . ARG A 1 120 ? 6.785 27.797 2.205 1 92.31 120 ARG A C 1
ATOM 939 O O . ARG A 1 120 ? 7.031 28.828 2.846 1 92.31 120 ARG A O 1
ATOM 946 N N . ASP A 1 121 ? 5.566 27.438 1.883 1 91.88 121 ASP A N 1
ATOM 947 C CA . ASP A 1 121 ? 4.484 28.406 1.877 1 91.88 121 ASP A CA 1
ATOM 948 C C . ASP A 1 121 ? 3.48 28.125 2.994 1 91.88 121 ASP A C 1
ATOM 950 O O . ASP A 1 121 ? 2.695 29 3.363 1 91.88 121 ASP A O 1
ATOM 954 N N . ALA A 1 122 ? 3.432 26.938 3.465 1 90.81 122 ALA A N 1
ATOM 955 C CA . ALA A 1 122 ? 2.391 26.531 4.406 1 90.81 122 ALA A CA 1
ATOM 956 C C . ALA A 1 122 ? 2.932 25.547 5.434 1 90.81 122 ALA A C 1
ATOM 958 O O . ALA A 1 122 ? 2.428 24.422 5.555 1 90.81 122 ALA A O 1
ATOM 959 N N . PRO A 1 123 ? 3.811 25.969 6.238 1 86.25 123 PRO A N 1
ATOM 960 C CA . PRO A 1 123 ? 4.582 25.031 7.066 1 86.25 123 PRO A CA 1
ATOM 961 C C . PRO A 1 123 ? 3.74 24.375 8.148 1 86.25 123 PRO A C 1
ATOM 963 O O . PRO A 1 123 ? 4.195 23.422 8.797 1 86.25 123 PRO A O 1
ATOM 966 N N . ARG A 1 124 ? 2.521 24.844 8.344 1 88.56 124 ARG A N 1
ATOM 967 C CA . ARG A 1 124 ? 1.695 24.25 9.391 1 88.56 124 ARG A CA 1
ATOM 968 C C . ARG A 1 124 ? 0.743 23.219 8.805 1 88.56 124 ARG A C 1
ATOM 970 O O . ARG A 1 124 ? 0.016 22.547 9.547 1 88.56 124 ARG A O 1
ATOM 977 N N . ILE A 1 125 ? 0.716 23.062 7.551 1 91 125 ILE A N 1
ATOM 978 C CA . ILE A 1 125 ? -0.091 22.031 6.895 1 91 125 ILE A CA 1
ATOM 979 C C . ILE A 1 125 ? 0.58 20.672 7.043 1 91 125 ILE A C 1
ATOM 981 O O . ILE A 1 125 ? 1.804 20.562 6.938 1 91 125 ILE A O 1
ATOM 985 N N . LYS A 1 126 ? -0.239 19.688 7.305 1 93.75 126 LYS A N 1
ATOM 986 C CA . LYS A 1 126 ? 0.231 18.312 7.367 1 93.75 126 LYS A CA 1
ATOM 987 C C . LYS A 1 126 ? -0.46 17.438 6.316 1 93.75 126 LYS A C 1
ATOM 989 O O . LYS A 1 126 ? -1.594 17.719 5.922 1 93.75 126 LYS A O 1
ATOM 994 N N . ILE A 1 127 ? 0.269 16.453 5.879 1 96.06 127 ILE A N 1
ATOM 995 C CA . ILE A 1 127 ? -0.277 15.5 4.918 1 96.06 127 ILE A CA 1
ATOM 996 C C . ILE A 1 127 ? -0.227 14.094 5.496 1 96.06 127 ILE A C 1
ATOM 998 O O . ILE A 1 127 ? 0.793 13.68 6.055 1 96.06 127 ILE A O 1
ATOM 1002 N N . ARG A 1 128 ? -1.337 13.43 5.422 1 97 128 ARG A N 1
ATOM 1003 C CA . ARG A 1 128 ? -1.456 12.039 5.832 1 97 128 ARG A CA 1
ATOM 1004 C C . ARG A 1 128 ? -1.922 11.164 4.672 1 97 128 ARG A C 1
ATOM 1006 O O . ARG A 1 128 ? -3.061 11.281 4.215 1 97 128 ARG A O 1
ATOM 1013 N N . MET A 1 129 ? -1.021 10.281 4.25 1 97.69 129 MET A N 1
ATOM 1014 C CA . MET A 1 129 ? -1.414 9.328 3.217 1 97.69 129 MET A CA 1
ATOM 1015 C C . MET A 1 129 ? -2.086 8.102 3.832 1 97.69 129 MET A C 1
ATOM 1017 O O . MET A 1 129 ? -1.499 7.43 4.684 1 97.69 129 MET A O 1
ATOM 1021 N N . MET A 1 130 ? -3.277 7.898 3.348 1 97.12 130 MET A N 1
ATOM 1022 C CA . MET A 1 130 ? -4.031 6.711 3.748 1 97.12 130 MET A CA 1
ATOM 1023 C C . MET A 1 130 ? -3.889 5.602 2.715 1 97.12 130 MET A C 1
ATOM 1025 O O . MET A 1 130 ? -3.736 5.871 1.522 1 97.12 130 MET A O 1
ATOM 1029 N N . PRO A 1 131 ? -3.904 4.332 3.215 1 96.25 131 PRO A N 1
ATOM 1030 C CA . PRO A 1 131 ? -3.768 3.221 2.271 1 96.25 131 PRO A CA 1
ATOM 1031 C C . PRO A 1 131 ? -4.914 3.156 1.265 1 96.25 131 PRO A C 1
ATOM 1033 O O . PRO A 1 131 ? -6.082 3.232 1.65 1 96.25 131 PRO A O 1
ATOM 1036 N N . LEU A 1 132 ? -4.566 3.047 0.015 1 97.12 132 LEU A N 1
ATOM 1037 C CA . LEU A 1 132 ? -5.539 2.836 -1.053 1 97.12 132 LEU A CA 1
ATOM 1038 C C . LEU A 1 132 ? -5.516 1.389 -1.531 1 97.12 132 LEU A C 1
ATOM 1040 O O . LEU A 1 132 ? -4.621 0.993 -2.285 1 97.12 132 LEU A O 1
ATOM 1044 N N . THR A 1 133 ? -6.598 0.605 -1.208 1 95.88 133 THR A N 1
ATOM 1045 C CA . THR A 1 133 ? -6.594 -0.822 -1.508 1 95.88 133 THR A CA 1
ATOM 1046 C C . THR A 1 133 ? -7.746 -1.179 -2.443 1 95.88 133 THR A C 1
ATOM 1048 O O . THR A 1 133 ? -8.086 -2.354 -2.598 1 95.88 133 THR A O 1
ATOM 1051 N N . THR A 1 134 ? -8.391 -0.198 -2.957 1 93.94 134 THR A N 1
ATOM 1052 C CA . THR A 1 134 ? -9.523 -0.393 -3.854 1 93.94 134 THR A CA 1
ATOM 1053 C C . THR A 1 134 ? -9.523 0.657 -4.961 1 93.94 134 THR A C 1
ATOM 1055 O O . THR A 1 134 ? -8.938 1.732 -4.805 1 93.94 134 THR A O 1
ATOM 1058 N N . ARG A 1 135 ? -10.164 0.28 -6.016 1 94 135 ARG A N 1
ATOM 1059 C CA . ARG A 1 135 ? -10.344 1.256 -7.086 1 94 135 ARG A CA 1
ATOM 1060 C C . ARG A 1 135 ? -11.656 2.01 -6.926 1 94 135 ARG A C 1
ATOM 1062 O O . ARG A 1 135 ? -12.023 2.818 -7.781 1 94 135 ARG A O 1
ATOM 1069 N N . ASP A 1 136 ? -12.344 1.777 -5.875 1 94.62 136 ASP A N 1
ATOM 1070 C CA . ASP A 1 136 ? -13.547 2.521 -5.512 1 94.62 136 ASP A CA 1
ATOM 1071 C C . ASP A 1 136 ? -13.406 3.152 -4.129 1 94.62 136 ASP A C 1
ATOM 1073 O O . ASP A 1 136 ? -13.875 2.594 -3.135 1 94.62 136 ASP A O 1
ATOM 1077 N N . PRO A 1 137 ? -12.852 4.355 -4.109 1 96 137 PRO A N 1
ATOM 1078 C CA . PRO A 1 137 ? -12.578 4.957 -2.803 1 96 137 PRO A CA 1
ATOM 1079 C C . PRO A 1 137 ? -13.773 5.738 -2.258 1 96 137 PRO A C 1
ATOM 1081 O O . PRO A 1 137 ? -13.625 6.531 -1.324 1 96 137 PRO A O 1
ATOM 1084 N N . ARG A 1 138 ? -15.023 5.562 -2.762 1 94.44 138 ARG A N 1
ATOM 1085 C CA . ARG A 1 138 ? -16.188 6.355 -2.391 1 94.44 138 ARG A CA 1
ATOM 1086 C C . ARG A 1 138 ? -16.516 6.199 -0.907 1 94.44 138 ARG A C 1
ATOM 1088 O O . ARG A 1 138 ? -16.781 7.184 -0.216 1 94.44 138 ARG A O 1
ATOM 1095 N N . ALA A 1 139 ? -16.5 4.988 -0.413 1 92.56 139 ALA A N 1
ATOM 1096 C CA . ALA A 1 139 ? -16.812 4.75 0.996 1 92.56 139 ALA A CA 1
ATOM 1097 C C . ALA A 1 139 ? -15.852 5.52 1.902 1 92.56 139 ALA A C 1
ATOM 1099 O O . ALA A 1 139 ? -16.25 6.043 2.941 1 92.56 139 ALA A O 1
ATOM 1100 N N . MET A 1 140 ? -14.539 5.598 1.55 1 93.62 140 MET A N 1
ATOM 1101 C CA . MET A 1 140 ? -13.531 6.336 2.316 1 93.62 140 MET A CA 1
ATOM 1102 C C . MET A 1 140 ? -13.859 7.824 2.344 1 93.62 140 MET A C 1
ATOM 1104 O O . MET A 1 140 ? -13.703 8.477 3.377 1 93.62 140 MET A O 1
ATOM 1108 N N . LEU A 1 141 ? -14.289 8.352 1.26 1 92.25 141 LEU A N 1
ATOM 1109 C CA . LEU A 1 141 ? -14.641 9.758 1.144 1 92.25 141 LEU A CA 1
ATOM 1110 C C . LEU A 1 141 ? -15.914 10.07 1.927 1 92.25 141 LEU A C 1
ATOM 1112 O O . LEU A 1 141 ? -15.977 11.078 2.637 1 92.25 141 LEU A O 1
ATOM 1116 N N . LEU A 1 142 ? -16.859 9.148 1.817 1 85.5 142 LEU A N 1
ATOM 1117 C CA . LEU A 1 142 ? -18.141 9.344 2.48 1 85.5 142 LEU A CA 1
ATOM 1118 C C . LEU A 1 142 ? -17.984 9.336 3.996 1 85.5 142 LEU A C 1
ATOM 1120 O O . LEU A 1 142 ? -18.609 10.141 4.695 1 85.5 142 LEU A O 1
ATOM 1124 N N . ARG A 1 143 ? -17.094 8.461 4.469 1 84.12 143 ARG A N 1
ATOM 1125 C CA . ARG A 1 143 ? -16.875 8.32 5.906 1 84.12 143 ARG A CA 1
ATOM 1126 C C . ARG A 1 143 ? -15.922 9.391 6.426 1 84.12 143 ARG A C 1
ATOM 1128 O O . ARG A 1 143 ? -15.75 9.547 7.637 1 84.12 143 ARG A O 1
ATOM 1135 N N . GLY A 1 144 ? -15.242 10.062 5.543 1 85.88 144 GLY A N 1
ATOM 1136 C CA . GLY A 1 144 ? -14.305 11.102 5.945 1 85.88 144 GLY A CA 1
ATOM 1137 C C . GLY A 1 144 ? -12.93 10.562 6.289 1 85.88 144 GLY A C 1
ATOM 1138 O O . GLY A 1 144 ? -12.125 11.258 6.914 1 85.88 144 GLY A O 1
ATOM 1139 N N . ASP A 1 145 ? -12.695 9.328 5.887 1 89.88 145 ASP A N 1
ATOM 1140 C CA . ASP A 1 145 ? -11.375 8.734 6.105 1 89.88 145 ASP A CA 1
ATOM 1141 C C . ASP A 1 145 ? -10.305 9.461 5.293 1 89.88 145 ASP A C 1
ATOM 1143 O 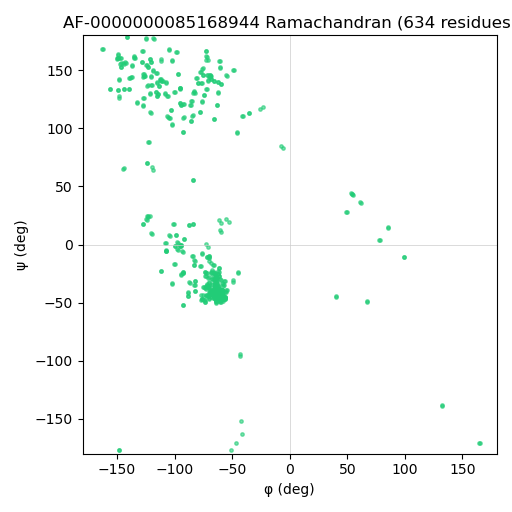O . ASP A 1 145 ? -9.141 9.484 5.68 1 89.88 145 ASP A O 1
ATOM 1147 N N . ILE A 1 146 ? -10.758 9.977 4.184 1 95.81 146 ILE A N 1
ATOM 1148 C CA . ILE A 1 146 ? -9.875 10.75 3.324 1 95.81 146 ILE A CA 1
ATOM 1149 C C . ILE A 1 146 ? -10.602 11.992 2.818 1 95.81 146 ILE A C 1
ATOM 1151 O O . ILE A 1 146 ? -11.836 12.008 2.744 1 95.81 146 ILE A O 1
ATOM 1155 N N . ASP A 1 147 ? -9.766 13.016 2.516 1 94.69 147 ASP A N 1
ATOM 1156 C CA . ASP A 1 147 ? -10.281 14.258 1.943 1 94.69 147 ASP A CA 1
ATOM 1157 C C . ASP A 1 147 ? -10.203 14.234 0.419 1 94.69 147 ASP A C 1
ATOM 1159 O O . ASP A 1 147 ? -10.961 14.93 -0.258 1 94.69 147 ASP A O 1
ATOM 1163 N N . LEU A 1 148 ? -9.297 13.461 -0.08 1 97.62 148 LEU A N 1
ATOM 1164 C CA . LEU A 1 148 ? -9.031 13.453 -1.515 1 97.62 148 LEU A CA 1
ATOM 1165 C C . LEU A 1 148 ? -8.406 12.133 -1.946 1 97.62 148 LEU A C 1
ATOM 1167 O O . LEU A 1 148 ? -7.508 11.617 -1.272 1 97.62 148 LEU A O 1
ATOM 1171 N N . ALA A 1 149 ? -8.883 11.547 -3.027 1 98.19 149 ALA A N 1
ATOM 1172 C CA . ALA A 1 149 ? -8.266 10.391 -3.68 1 98.19 149 ALA A CA 1
ATOM 1173 C C . ALA A 1 149 ? -7.785 10.75 -5.082 1 98.19 149 ALA A C 1
ATOM 1175 O O . ALA A 1 149 ? -8.461 11.484 -5.809 1 98.19 149 ALA A O 1
ATOM 1176 N N . VAL A 1 150 ? -6.641 10.273 -5.453 1 97.06 150 VAL A N 1
ATOM 1177 C CA . VAL A 1 150 ? -6.121 10.461 -6.805 1 97.06 150 VAL A CA 1
ATOM 1178 C C . VAL A 1 150 ? -5.746 9.102 -7.402 1 97.06 150 VAL A C 1
ATOM 1180 O O . VAL A 1 150 ? -5.02 8.32 -6.781 1 97.06 150 VAL A O 1
ATOM 1183 N N . GLY A 1 151 ? -6.277 8.82 -8.547 1 95.25 151 GLY A N 1
ATOM 1184 C CA . GLY A 1 151 ? -5.918 7.574 -9.203 1 95.25 151 GLY A CA 1
ATOM 1185 C C . GLY A 1 151 ? -6.863 7.199 -10.328 1 95.25 151 GLY A C 1
ATOM 1186 O O . GLY A 1 151 ? -7.59 8.047 -10.852 1 95.25 151 GLY A O 1
ATOM 1187 N N . PHE A 1 152 ? -6.676 5.953 -10.828 1 94.25 152 PHE A N 1
ATOM 1188 C CA . PHE A 1 152 ? -7.535 5.348 -11.836 1 94.25 152 PHE A CA 1
ATOM 1189 C C . PHE A 1 152 ? -8.734 4.668 -11.188 1 94.25 152 PHE A C 1
ATOM 1191 O O . PHE A 1 152 ? -8.602 3.602 -10.586 1 94.25 152 PHE A O 1
ATOM 1198 N N . PHE A 1 153 ? -9.938 5.355 -11.352 1 94.12 153 PHE A N 1
ATOM 1199 C CA . PHE A 1 153 ? -11.164 4.898 -10.711 1 94.12 153 PHE A CA 1
ATOM 1200 C C . PHE A 1 153 ? -12.266 4.676 -11.742 1 94.12 153 PHE A C 1
ATOM 1202 O O . PHE A 1 153 ? -13.297 5.344 -11.711 1 94.12 153 PHE A O 1
ATOM 1209 N N . PRO A 1 154 ? -12.125 3.688 -12.539 1 88.25 154 PRO A N 1
ATOM 1210 C CA . PRO A 1 154 ? -13.008 3.557 -13.695 1 88.25 154 PRO A CA 1
ATOM 1211 C C . PRO A 1 154 ? -14.461 3.314 -13.297 1 88.25 154 PRO A C 1
ATOM 1213 O O . PRO A 1 154 ? -15.375 3.883 -13.906 1 88.25 154 PRO A O 1
ATOM 1216 N N . GLY A 1 155 ? -14.711 2.498 -12.352 1 85.94 155 GLY A N 1
ATOM 1217 C CA . GLY A 1 155 ? -16.078 2.24 -11.93 1 85.94 155 GLY A CA 1
ATOM 1218 C C . GLY A 1 155 ? -16.766 3.465 -11.359 1 85.94 155 GLY A C 1
ATOM 1219 O O . GLY A 1 155 ? -17.969 3.66 -11.562 1 85.94 155 GLY A O 1
ATOM 1220 N N . VAL A 1 156 ? -16.078 4.27 -10.742 1 88.12 156 VAL A N 1
ATOM 1221 C CA . VAL A 1 156 ? -16.625 5.449 -10.086 1 88.12 156 VAL A CA 1
ATOM 1222 C C . VAL A 1 156 ? -16.938 6.523 -11.125 1 88.12 156 VAL A C 1
ATOM 1224 O O . VAL A 1 156 ? -18.047 7.07 -11.148 1 88.12 156 VAL A O 1
ATOM 1227 N N . THR A 1 157 ? -16.031 6.77 -11.992 1 84.38 157 THR A N 1
ATOM 1228 C CA . THR A 1 157 ? -16.156 7.867 -12.938 1 84.38 157 THR A CA 1
ATOM 1229 C C . THR A 1 157 ? -17.219 7.551 -13.992 1 84.38 157 THR A C 1
ATOM 1231 O O . THR A 1 157 ? -17.906 8.453 -14.484 1 84.38 157 THR A O 1
ATOM 1234 N N . ALA A 1 158 ? -17.328 6.301 -14.398 1 81.12 158 ALA A N 1
ATOM 1235 C CA . ALA A 1 158 ? -18.375 5.898 -15.328 1 81.12 158 ALA A CA 1
ATOM 1236 C C . ALA A 1 158 ? -19.766 6.172 -14.75 1 81.12 158 ALA A C 1
ATOM 1238 O O . ALA A 1 158 ? -20.656 6.637 -15.453 1 81.12 158 ALA A O 1
ATOM 1239 N N . GLN A 1 159 ? -19.906 5.914 -13.492 1 80.62 159 GLN A N 1
ATOM 1240 C CA . GLN A 1 159 ? -21.188 6.121 -12.828 1 80.62 159 GLN A CA 1
ATOM 1241 C C . GLN A 1 159 ? -21.5 7.609 -12.664 1 80.62 159 GLN A C 1
ATOM 1243 O O . GLN A 1 159 ? -22.656 8.023 -12.758 1 80.62 159 GLN A O 1
ATOM 1248 N N . LEU A 1 160 ? -20.531 8.328 -12.43 1 79.06 160 LEU A N 1
ATOM 1249 C CA . LEU A 1 160 ? -20.703 9.773 -12.266 1 79.06 160 LEU A CA 1
ATOM 1250 C C . LEU A 1 160 ? -21.047 10.438 -13.594 1 79.06 160 LEU A C 1
ATOM 1252 O O . LEU A 1 160 ? -21.781 11.422 -13.633 1 79.06 160 LEU A O 1
ATOM 1256 N N . ALA A 1 161 ? -20.547 9.961 -14.773 1 73 161 ALA A N 1
ATOM 1257 C CA . ALA A 1 161 ? -20.797 10.508 -16.109 1 73 161 ALA A CA 1
ATOM 1258 C C . ALA A 1 161 ? -22.219 10.188 -16.578 1 73 161 ALA A C 1
ATOM 1260 O O . ALA A 1 161 ? -22.797 10.938 -17.359 1 73 161 ALA A O 1
ATOM 1261 N N . ASP A 1 162 ? -22.719 8.938 -16.469 1 65.31 162 ASP A N 1
ATOM 1262 C CA . ASP A 1 162 ? -24.016 8.492 -16.938 1 65.31 162 ASP A CA 1
ATOM 1263 C C . ASP A 1 162 ? -25.141 9.25 -16.25 1 65.31 162 ASP A C 1
ATOM 1265 O O . ASP A 1 162 ? -26.312 9.141 -16.641 1 65.31 162 ASP A O 1
ATOM 1269 N N . GLY A 1 163 ? -24.969 10.227 -15.773 1 59.19 163 GLY A N 1
ATOM 1270 C CA . GLY A 1 163 ? -26.016 11.016 -15.156 1 59.19 163 GLY A CA 1
ATOM 1271 C C . GLY A 1 163 ? -27.016 10.172 -14.375 1 59.19 163 GLY A C 1
ATOM 1272 O O . GLY A 1 163 ? -27.984 10.695 -13.828 1 59.19 163 GLY A O 1
ATOM 1273 N N . GLN A 1 164 ? -27.469 9 -14.992 1 47.66 164 GLN A N 1
ATOM 1274 C CA . GLN A 1 164 ? -28.625 8.211 -14.562 1 47.66 164 GLN A CA 1
ATOM 1275 C C . GLN A 1 164 ? -28.656 8.062 -13.039 1 47.66 164 GLN A C 1
ATOM 1277 O O . GLN A 1 164 ? -29.719 7.898 -12.445 1 47.66 164 GLN A O 1
ATOM 1282 N N . GLY A 1 165 ? -28.062 6.934 -12.648 1 42.34 165 GLY A N 1
ATOM 1283 C CA . GLY A 1 165 ? -28.469 6.328 -11.391 1 42.34 165 GLY A CA 1
ATOM 1284 C C . GLY A 1 165 ? -28.688 7.34 -10.281 1 42.34 165 GLY A C 1
ATOM 1285 O O . GLY A 1 165 ? -28.406 8.531 -10.461 1 42.34 165 GLY A O 1
ATOM 1286 N N . MET A 1 166 ? -28.703 6.777 -9.062 1 38.53 166 MET A N 1
ATOM 1287 C CA . MET A 1 166 ? -29.297 7.148 -7.777 1 38.53 166 MET A CA 1
ATOM 1288 C C . MET A 1 166 ? -29.016 8.609 -7.453 1 38.53 166 MET A C 1
ATOM 1290 O O . MET A 1 166 ? -28.109 9.219 -8.039 1 38.53 166 MET A O 1
ATOM 1294 N N . ALA A 1 167 ? -29.359 8.891 -6.273 1 43.38 167 ALA A N 1
ATOM 1295 C CA . ALA A 1 167 ? -29.125 10.008 -5.359 1 43.38 167 ALA A CA 1
ATOM 1296 C C . ALA A 1 167 ? -27.828 10.727 -5.695 1 43.38 167 ALA A C 1
ATOM 1298 O O . ALA A 1 167 ? -26.828 10.086 -6.043 1 43.38 167 ALA A O 1
ATOM 1299 N N . LYS A 1 168 ? -27.781 12.07 -6.109 1 51.62 168 LYS A N 1
ATOM 1300 C CA . LYS A 1 168 ? -26.734 13.086 -6.184 1 51.62 168 LYS A CA 1
ATOM 1301 C C . LYS A 1 168 ? -25.438 12.57 -5.562 1 51.62 168 LYS A C 1
ATOM 1303 O O . LYS A 1 168 ? -25.344 12.406 -4.344 1 51.62 168 LYS A O 1
ATOM 1308 N N . SER A 1 169 ? -24.547 11.766 -6.324 1 64.38 169 SER A N 1
ATOM 1309 C CA . SER A 1 169 ? -23.297 11.32 -5.715 1 64.38 169 SER A CA 1
ATOM 1310 C C . SER A 1 169 ? -22.672 12.438 -4.883 1 64.38 169 SER A C 1
ATOM 1312 O O . SER A 1 169 ? -22.688 13.602 -5.273 1 64.38 169 SER A O 1
ATOM 1314 N N . GLN A 1 170 ? -22.672 12.281 -3.744 1 85.44 170 GLN A N 1
ATOM 1315 C CA . GLN A 1 170 ? -22 13.234 -2.854 1 85.44 170 GLN A CA 1
ATOM 1316 C C . GLN A 1 170 ? -20.516 13.328 -3.158 1 85.44 170 GLN A C 1
ATOM 1318 O O . GLN A 1 170 ? -19.766 13.977 -2.428 1 85.44 170 GLN A O 1
ATOM 1323 N N . ILE A 1 171 ? -20.125 12.711 -4.379 1 91.56 171 ILE A N 1
ATOM 1324 C CA . ILE A 1 171 ? -18.719 12.695 -4.754 1 91.56 171 ILE A CA 1
ATOM 1325 C C . ILE A 1 171 ? -18.5 13.531 -6.012 1 91.56 171 ILE A C 1
ATOM 1327 O O . ILE A 1 171 ? -19.25 13.398 -6.988 1 91.56 171 ILE A O 1
ATOM 1331 N N . SER A 1 172 ? -17.562 14.422 -5.996 1 92.06 172 SER A N 1
ATOM 1332 C CA . SER A 1 172 ? -17.109 15.203 -7.141 1 92.06 172 SER A CA 1
ATOM 1333 C C . SER A 1 172 ? -15.789 14.656 -7.691 1 92.06 172 SER A C 1
ATOM 1335 O O . SER A 1 172 ? -15.094 13.891 -7.016 1 92.06 172 SER A O 1
ATOM 1337 N N . HIS A 1 173 ? -15.516 14.953 -8.922 1 93.12 173 HIS A N 1
ATOM 1338 C CA . HIS A 1 173 ? -14.266 14.5 -9.523 1 93.12 173 HIS A CA 1
ATOM 1339 C C . HIS A 1 173 ? -13.742 15.516 -10.531 1 93.12 173 HIS A C 1
ATOM 1341 O O . HIS A 1 173 ? -14.492 16.359 -11.016 1 93.12 173 HIS A O 1
ATOM 1347 N N . ALA A 1 174 ? -12.43 15.5 -10.789 1 94.38 174 ALA A N 1
ATOM 1348 C CA . ALA A 1 174 ? -11.766 16.25 -11.859 1 94.38 174 ALA A CA 1
ATOM 1349 C C . ALA A 1 174 ? -10.68 15.398 -12.516 1 94.38 174 ALA A C 1
ATOM 1351 O O . ALA A 1 174 ? -9.883 14.758 -11.828 1 94.38 174 ALA A O 1
ATOM 1352 N N . ARG A 1 175 ? -10.68 15.422 -13.82 1 93.31 175 ARG A N 1
ATOM 1353 C CA . ARG A 1 175 ? -9.664 14.703 -14.57 1 93.31 175 ARG A CA 1
ATOM 1354 C C . ARG A 1 175 ? -8.32 15.43 -14.508 1 93.31 175 ARG A C 1
ATOM 1356 O O . ARG A 1 175 ? -8.25 16.625 -14.758 1 93.31 175 ARG A O 1
ATOM 1363 N N . LEU A 1 176 ? -7.344 14.688 -14.156 1 93.5 176 LEU A N 1
ATOM 1364 C CA . LEU A 1 176 ? -6.004 15.266 -14.156 1 93.5 176 LEU A CA 1
ATOM 1365 C C . LEU A 1 176 ? -5.301 15.016 -15.484 1 93.5 176 LEU A C 1
ATOM 1367 O O . LEU A 1 176 ? -4.777 15.945 -16.094 1 93.5 176 LEU A O 1
ATOM 1371 N N . TYR A 1 177 ? -5.262 13.773 -15.93 1 89.19 177 TYR A N 1
ATOM 1372 C CA . TYR A 1 177 ? -4.695 13.445 -17.234 1 89.19 177 TYR A CA 1
ATOM 1373 C C . TYR A 1 177 ? -5.145 12.062 -17.688 1 89.19 177 TYR A C 1
ATOM 1375 O O . TYR A 1 177 ? -5.797 11.336 -16.938 1 89.19 177 TYR A O 1
ATOM 1383 N N . THR A 1 178 ? -4.895 11.773 -18.938 1 90.12 178 THR A N 1
ATOM 1384 C CA . THR A 1 178 ? -5.195 10.484 -19.547 1 90.12 178 THR A CA 1
ATOM 1385 C C . THR A 1 178 ? -3.914 9.789 -20 1 90.12 178 THR A C 1
ATOM 1387 O O . THR A 1 178 ? -3.023 10.422 -20.562 1 90.12 178 THR A O 1
ATOM 1390 N N . GLY A 1 179 ? -3.926 8.523 -19.562 1 88.75 179 GLY A N 1
ATOM 1391 C CA . GLY A 1 179 ? -2.77 7.727 -19.953 1 88.75 179 GLY A CA 1
ATOM 1392 C C . GLY A 1 179 ? -3.133 6.52 -20.797 1 88.75 179 GLY A C 1
ATOM 1393 O O . GLY A 1 179 ? -4.293 6.348 -21.172 1 88.75 179 GLY A O 1
ATOM 1394 N N . GLN A 1 180 ? -2.033 5.832 -21.188 1 93.19 180 GLN A N 1
ATOM 1395 C CA . GLN A 1 180 ? -2.168 4.609 -21.984 1 93.19 180 GLN A CA 1
ATOM 1396 C C . GLN A 1 180 ? -1.408 3.453 -21.344 1 93.19 180 GLN A C 1
ATOM 1398 O O . GLN A 1 180 ? -0.304 3.639 -20.828 1 93.19 180 GLN A O 1
ATOM 1403 N N . TYR A 1 181 ? -2.055 2.234 -21.5 1 95.38 181 TYR A N 1
ATOM 1404 C CA . TYR A 1 181 ? -1.392 1.04 -20.984 1 95.38 181 TYR A CA 1
ATOM 1405 C C . TYR A 1 181 ? -0.327 0.546 -21.969 1 95.38 181 TYR A C 1
ATOM 1407 O O . TYR A 1 181 ? -0.508 0.615 -23.172 1 95.38 181 TYR A O 1
ATOM 1415 N N . VAL A 1 182 ? 0.724 0.07 -21.438 1 96.94 182 VAL A N 1
ATOM 1416 C CA . VAL A 1 182 ? 1.801 -0.54 -22.203 1 96.94 182 VAL A CA 1
ATOM 1417 C C . VAL A 1 182 ? 2.244 -1.839 -21.547 1 96.94 182 VAL A C 1
ATOM 1419 O O . VAL A 1 182 ? 1.942 -2.076 -20.375 1 96.94 182 VAL A O 1
ATOM 1422 N N . CYS A 1 183 ? 2.879 -2.631 -22.312 1 98.25 183 CYS A N 1
ATOM 1423 C CA . CYS A 1 183 ? 3.512 -3.838 -21.781 1 98.25 183 CYS A CA 1
ATOM 1424 C C . CYS A 1 183 ? 4.984 -3.592 -21.469 1 98.25 183 CYS A C 1
ATOM 1426 O O . CYS A 1 183 ? 5.699 -2.988 -22.281 1 98.25 183 CYS A O 1
ATOM 1428 N N . VAL A 1 184 ? 5.387 -4.055 -20.297 1 97.88 184 VAL A N 1
ATOM 1429 C CA . VAL A 1 184 ? 6.758 -3.85 -19.844 1 97.88 184 VAL A CA 1
ATOM 1430 C C . VAL A 1 184 ? 7.41 -5.195 -19.531 1 97.88 184 VAL A C 1
ATOM 1432 O O . VAL A 1 184 ? 6.77 -6.086 -18.969 1 97.88 184 VAL A O 1
ATOM 1435 N N . MET A 1 185 ? 8.656 -5.324 -19.953 1 98.31 185 MET A N 1
ATOM 1436 C CA . MET A 1 185 ? 9.422 -6.543 -19.719 1 98.31 185 MET A CA 1
ATOM 1437 C C . MET A 1 185 ? 10.914 -6.238 -19.609 1 98.31 185 MET A C 1
ATOM 1439 O O . MET A 1 185 ? 11.352 -5.137 -19.938 1 98.31 185 MET A O 1
ATOM 1443 N N . HIS A 1 186 ? 11.617 -7.172 -19.016 1 97.69 186 HIS A N 1
ATOM 1444 C CA . HIS A 1 186 ? 13.07 -7.027 -19 1 97.69 186 HIS A CA 1
ATOM 1445 C C . HIS A 1 186 ? 13.633 -6.992 -20.422 1 97.69 186 HIS A C 1
ATOM 1447 O O . HIS A 1 186 ? 13.094 -7.637 -21.328 1 97.69 186 HIS A O 1
ATOM 1453 N N . LYS A 1 187 ? 14.742 -6.336 -20.578 1 97.38 187 LYS A N 1
ATOM 1454 C CA . LYS A 1 187 ? 15.336 -6.152 -21.906 1 97.38 187 LYS A CA 1
ATOM 1455 C C . LYS A 1 187 ? 15.789 -7.484 -22.5 1 97.38 187 LYS A C 1
ATOM 1457 O O . LYS A 1 187 ? 15.859 -7.633 -23.719 1 97.38 187 LYS A O 1
ATOM 1462 N N . SER A 1 188 ? 16.047 -8.453 -21.672 1 96.88 188 SER A N 1
ATOM 1463 C CA . SER A 1 188 ? 16.516 -9.75 -22.141 1 96.88 188 SER A CA 1
ATOM 1464 C C . SER A 1 188 ? 15.359 -10.727 -22.312 1 96.88 188 SER A C 1
ATOM 1466 O O . SER A 1 188 ? 15.57 -11.898 -22.641 1 96.88 188 SER A O 1
ATOM 1468 N N . HIS A 1 189 ? 14.219 -10.32 -22.031 1 97.31 189 HIS A N 1
ATOM 1469 C CA . HIS A 1 189 ? 13.07 -11.195 -22.234 1 97.31 189 HIS A CA 1
ATOM 1470 C C . HIS A 1 189 ? 13.008 -11.695 -23.672 1 97.31 189 HIS A C 1
ATOM 1472 O O . HIS A 1 189 ? 13.258 -10.938 -24.609 1 97.31 189 HIS A O 1
ATOM 1478 N N . PRO A 1 190 ? 12.555 -12.914 -23.875 1 95.88 190 PRO A N 1
ATOM 1479 C CA . PRO A 1 190 ? 12.484 -13.461 -25.219 1 95.88 190 PRO A CA 1
ATOM 1480 C C . PRO A 1 190 ? 11.578 -12.648 -26.141 1 95.88 190 PRO A C 1
ATOM 1482 O O . PRO A 1 190 ? 11.836 -12.562 -27.344 1 95.88 190 PRO A O 1
ATOM 1485 N N . LEU A 1 191 ? 10.641 -12.062 -25.594 1 97.69 191 LEU A N 1
ATOM 1486 C CA . LEU A 1 191 ? 9.68 -11.312 -26.406 1 97.69 191 LEU A CA 1
ATOM 1487 C C . LEU A 1 191 ? 10.188 -9.906 -26.688 1 97.69 191 LEU A C 1
ATOM 1489 O O . LEU A 1 191 ? 9.609 -9.18 -27.5 1 97.69 191 LEU A O 1
ATOM 1493 N N . ALA A 1 192 ? 11.242 -9.516 -26.047 1 97.38 192 ALA A N 1
ATOM 1494 C CA . ALA A 1 192 ? 11.75 -8.156 -26.188 1 97.38 192 ALA A CA 1
ATOM 1495 C C . ALA A 1 192 ? 12.203 -7.883 -27.609 1 97.38 192 ALA A C 1
ATOM 1497 O O . ALA A 1 192 ? 12.062 -6.766 -28.125 1 97.38 192 ALA A O 1
ATOM 1498 N N . GLY A 1 193 ? 12.68 -8.859 -28.297 1 95.12 193 GLY A N 1
ATOM 1499 C CA . GLY A 1 193 ? 13.258 -8.688 -29.625 1 95.12 193 GLY A CA 1
ATOM 1500 C C . GLY A 1 193 ? 12.297 -9.023 -30.75 1 95.12 193 GLY A C 1
ATOM 1501 O O . GLY A 1 193 ? 12.695 -9.125 -31.906 1 95.12 193 GLY A O 1
ATOM 1502 N N . GLN A 1 194 ? 11.102 -9.25 -30.453 1 95.69 194 GLN A N 1
ATOM 1503 C CA . GLN A 1 194 ? 10.117 -9.617 -31.469 1 95.69 194 GLN A CA 1
ATOM 1504 C C . GLN A 1 194 ? 8.812 -8.852 -31.266 1 95.69 194 GLN A C 1
ATOM 1506 O O . GLN A 1 194 ? 8.555 -8.312 -30.188 1 95.69 194 GLN A O 1
ATOM 1511 N N . PRO A 1 195 ? 8.008 -8.797 -32.312 1 96.06 195 PRO A N 1
ATOM 1512 C CA . PRO A 1 195 ? 6.695 -8.156 -32.156 1 96.06 195 PRO A CA 1
ATOM 1513 C C . PRO A 1 195 ? 5.812 -8.883 -31.125 1 96.06 195 PRO A C 1
ATOM 1515 O O . PRO A 1 195 ? 5.809 -10.117 -31.078 1 96.06 195 PRO A O 1
ATOM 1518 N N . LEU A 1 196 ? 5.121 -8.141 -30.344 1 98.06 196 LEU A N 1
ATOM 1519 C CA . LEU A 1 196 ? 4.199 -8.695 -29.375 1 98.06 196 LEU A CA 1
ATOM 1520 C C . LEU A 1 196 ? 2.842 -8.992 -30 1 98.06 196 LEU A C 1
ATOM 1522 O O . LEU A 1 196 ? 2.131 -8.07 -30.406 1 98.06 196 LEU A O 1
ATOM 1526 N N . THR A 1 197 ? 2.498 -10.242 -30.125 1 98.38 197 THR A N 1
ATOM 1527 C CA . THR A 1 197 ? 1.197 -10.648 -30.641 1 98.38 197 THR A CA 1
ATOM 1528 C C . THR A 1 197 ? 0.244 -10.992 -29.5 1 98.38 197 THR A C 1
ATOM 1530 O O . THR A 1 197 ? 0.674 -11.172 -28.359 1 98.38 197 THR A O 1
ATOM 1533 N N . LEU A 1 198 ? -1.037 -11.086 -29.844 1 98.38 198 LEU A N 1
ATOM 1534 C CA . LEU A 1 198 ? -2.027 -11.477 -28.844 1 98.38 198 LEU A CA 1
ATOM 1535 C C . LEU A 1 198 ? -1.695 -12.844 -28.25 1 98.38 198 LEU A C 1
ATOM 1537 O O . LEU A 1 198 ? -1.778 -13.039 -27.031 1 98.38 198 LEU A O 1
ATOM 1541 N N . ASP A 1 199 ? -1.295 -13.734 -29.094 1 98.19 199 ASP A N 1
ATOM 1542 C CA . ASP A 1 199 ? -0.961 -15.086 -28.672 1 98.19 199 ASP A CA 1
ATOM 1543 C C . ASP A 1 199 ? 0.247 -15.086 -27.734 1 98.19 199 ASP A C 1
ATOM 1545 O O . ASP A 1 199 ? 0.215 -15.703 -26.656 1 98.19 199 ASP A O 1
ATOM 1549 N N . SER A 1 200 ? 1.295 -14.398 -28.203 1 98.12 200 SER A N 1
ATOM 1550 C CA . SER A 1 200 ? 2.5 -14.383 -27.375 1 98.12 200 SER A CA 1
ATOM 1551 C C . SER A 1 200 ? 2.258 -13.664 -26.062 1 98.12 200 SER A C 1
ATOM 1553 O O . SER A 1 200 ? 2.812 -14.047 -25.031 1 98.12 200 SER A O 1
ATOM 1555 N N . TYR A 1 201 ? 1.451 -12.617 -26.094 1 98.44 201 TYR A N 1
ATOM 1556 C CA . TYR A 1 201 ? 1.083 -11.891 -24.875 1 98.44 201 TYR A CA 1
ATOM 1557 C C . TYR A 1 201 ? 0.348 -12.805 -23.906 1 98.44 201 TYR A C 1
ATOM 1559 O O . TYR A 1 201 ? 0.695 -12.867 -22.719 1 98.44 201 TYR A O 1
ATOM 1567 N N . CYS A 1 202 ? -0.622 -13.539 -24.375 1 98.19 202 CYS A N 1
ATOM 1568 C CA . CYS A 1 202 ? -1.463 -14.375 -23.531 1 98.19 202 CYS A CA 1
ATOM 1569 C C . CYS A 1 202 ? -0.684 -15.578 -23 1 98.19 202 CYS A C 1
ATOM 1571 O O . CYS A 1 202 ? -0.948 -16.062 -21.906 1 98.19 202 CYS A O 1
ATOM 1573 N N . ASN A 1 203 ? 0.277 -16 -23.766 1 97.25 203 ASN A N 1
ATOM 1574 C CA . ASN A 1 203 ? 1.023 -17.203 -23.406 1 97.25 203 ASN A CA 1
ATOM 1575 C C . ASN A 1 203 ? 2.131 -16.891 -22.406 1 97.25 203 ASN A C 1
ATOM 1577 O O . ASN A 1 203 ? 2.654 -17.797 -21.75 1 97.25 203 ASN A O 1
ATOM 1581 N N . ALA A 1 204 ? 2.494 -15.625 -22.297 1 97.44 204 ALA A N 1
ATOM 1582 C CA . ALA A 1 204 ? 3.545 -15.219 -21.359 1 97.44 204 ALA A CA 1
ATOM 1583 C C . ALA A 1 204 ? 3.068 -15.312 -19.922 1 97.44 204 ALA A C 1
ATOM 1585 O O . ALA A 1 204 ? 1.864 -15.383 -19.656 1 97.44 204 ALA A O 1
ATOM 1586 N N . ASP A 1 205 ? 4.066 -15.398 -18.969 1 97.06 205 ASP A N 1
ATOM 1587 C CA . ASP A 1 205 ? 3.775 -15.297 -17.547 1 97.06 205 ASP A CA 1
ATOM 1588 C C . ASP A 1 205 ? 3.684 -13.836 -17.109 1 97.06 205 ASP A C 1
ATOM 1590 O O . ASP A 1 205 ? 4.57 -13.031 -17.406 1 97.06 205 ASP A O 1
ATOM 1594 N N . HIS A 1 206 ? 2.57 -13.547 -16.375 1 98.19 206 HIS A N 1
ATOM 1595 C CA . HIS A 1 206 ? 2.293 -12.148 -16.078 1 98.19 206 HIS A CA 1
ATOM 1596 C C . HIS A 1 206 ? 2.436 -11.867 -14.594 1 98.19 206 HIS A C 1
ATOM 1598 O O . HIS A 1 206 ? 2.068 -12.695 -13.758 1 98.19 206 HIS A O 1
ATOM 1604 N N . LEU A 1 207 ? 2.971 -10.719 -14.344 1 98.19 207 LEU A N 1
ATOM 1605 C CA . LEU A 1 207 ? 2.809 -10.031 -13.062 1 98.19 207 LEU A CA 1
ATOM 1606 C C . LEU A 1 207 ? 1.736 -8.953 -13.156 1 98.19 207 LEU A C 1
ATOM 1608 O O . LEU A 1 207 ? 1.687 -8.211 -14.141 1 98.19 207 LEU A O 1
ATOM 1612 N N . LEU A 1 208 ? 0.835 -8.953 -12.211 1 98 208 LEU A N 1
ATOM 1613 C CA . LEU A 1 208 ? -0.223 -7.949 -12.172 1 98 208 LEU A CA 1
ATOM 1614 C C . LEU A 1 208 ? -0.091 -7.07 -10.93 1 98 208 LEU A C 1
ATOM 1616 O O . LEU A 1 208 ? 0.07 -7.574 -9.82 1 98 208 LEU A O 1
ATOM 1620 N N . VAL A 1 209 ? -0.08 -5.73 -11.164 1 96.44 209 VAL A N 1
ATOM 1621 C CA . VAL A 1 209 ? -0.249 -4.828 -10.031 1 96.44 209 VAL A CA 1
ATOM 1622 C C . VAL A 1 209 ? -1.724 -4.758 -9.641 1 96.44 209 VAL A C 1
ATOM 1624 O O . VAL A 1 209 ? -2.559 -4.312 -10.43 1 96.44 209 VAL A O 1
ATOM 1627 N N . SER A 1 210 ? -2.02 -5.254 -8.461 1 96.38 210 SER A N 1
ATOM 1628 C CA . SER A 1 210 ? -3.383 -5.348 -7.949 1 96.38 210 SER A CA 1
ATOM 1629 C C . SER A 1 210 ? -3.5 -4.707 -6.57 1 96.38 210 SER A C 1
ATOM 1631 O O . SER A 1 210 ? -2.861 -5.156 -5.613 1 96.38 210 SER A O 1
ATOM 1633 N N . LEU A 1 211 ? -4.348 -3.688 -6.449 1 95.12 211 LEU A N 1
ATOM 1634 C CA . LEU A 1 211 ? -4.508 -2.994 -5.176 1 95.12 211 LEU A CA 1
ATOM 1635 C C . LEU A 1 211 ? -5.098 -3.924 -4.121 1 95.12 211 LEU A C 1
ATOM 1637 O O . LEU A 1 211 ? -4.742 -3.832 -2.941 1 95.12 211 LEU A O 1
ATOM 1641 N N . SER A 1 212 ? -5.957 -4.828 -4.555 1 91.62 212 SER A N 1
ATOM 1642 C CA . SER A 1 212 ? -6.645 -5.73 -3.639 1 91.62 212 SER A CA 1
ATOM 1643 C C . SER A 1 212 ? -5.883 -7.043 -3.479 1 91.62 212 SER A C 1
ATOM 1645 O O . SER A 1 212 ? -6.129 -7.797 -2.537 1 91.62 212 SER A O 1
ATOM 1647 N N . GLY A 1 213 ? -5.109 -7.359 -4.449 1 93.31 213 GLY A N 1
ATOM 1648 C CA . GLY A 1 213 ? -4.445 -8.656 -4.484 1 93.31 213 GLY A CA 1
ATOM 1649 C C . GLY A 1 213 ? -5.148 -9.664 -5.371 1 93.31 213 GLY A C 1
ATOM 1650 O O . GLY A 1 213 ? -4.598 -10.727 -5.672 1 93.31 213 GLY A O 1
ATOM 1651 N N . LYS A 1 214 ? -6.348 -9.336 -5.816 1 89.44 214 LYS A N 1
ATOM 1652 C CA . LYS A 1 214 ? -7.066 -10.227 -6.715 1 89.44 214 LYS A CA 1
ATOM 1653 C C . LYS A 1 214 ? -6.43 -10.25 -8.102 1 89.44 214 LYS A C 1
ATOM 1655 O O . LYS A 1 214 ? -5.996 -9.211 -8.609 1 89.44 214 LYS A O 1
ATOM 1660 N N . PRO A 1 215 ? -6.391 -11.406 -8.695 1 92.88 215 PRO A N 1
ATOM 1661 C CA . PRO A 1 215 ? -5.73 -11.523 -10 1 92.88 215 PRO A CA 1
ATOM 1662 C C . PRO A 1 215 ? -6.641 -11.133 -11.164 1 92.88 215 PRO A C 1
ATOM 1664 O O . PRO A 1 215 ? -6.871 -11.938 -12.07 1 92.88 215 PRO A O 1
ATOM 1667 N N . HIS A 1 216 ? -7.172 -9.945 -11.109 1 91.81 216 HIS A N 1
ATOM 1668 C CA . HIS A 1 216 ? -8.07 -9.453 -12.148 1 91.81 216 HIS A CA 1
ATOM 1669 C C . HIS A 1 216 ? -7.949 -7.941 -12.305 1 91.81 216 HIS A C 1
ATOM 1671 O O . HIS A 1 216 ? -7.895 -7.211 -11.312 1 91.81 216 HIS A O 1
ATOM 1677 N N . ALA A 1 217 ? -7.836 -7.531 -13.523 1 93 217 ALA A N 1
ATOM 1678 C CA . ALA A 1 217 ? -7.781 -6.109 -13.852 1 93 217 ALA A CA 1
ATOM 1679 C C . ALA A 1 217 ? -8.562 -5.812 -15.133 1 93 217 ALA A C 1
ATOM 1681 O O . ALA A 1 217 ? -9.18 -6.711 -15.711 1 93 217 ALA A O 1
ATOM 1682 N N . VAL A 1 218 ? -8.609 -4.559 -15.5 1 91.5 218 VAL A N 1
ATOM 1683 C CA . VAL A 1 218 ? -9.359 -4.082 -16.656 1 91.5 218 VAL A CA 1
ATOM 1684 C C . VAL A 1 218 ? -8.883 -4.809 -17.922 1 91.5 218 VAL A C 1
ATOM 1686 O O . VAL A 1 218 ? -9.688 -5.129 -18.797 1 91.5 218 VAL A O 1
ATOM 1689 N N . ILE A 1 219 ? -7.613 -5.105 -17.984 1 95.62 219 ILE A N 1
ATOM 1690 C CA . ILE A 1 219 ? -7.039 -5.797 -19.141 1 95.62 219 ILE A CA 1
ATOM 1691 C C . ILE A 1 219 ? -7.672 -7.176 -19.281 1 95.62 219 ILE A C 1
ATOM 1693 O O . ILE A 1 219 ? -7.891 -7.656 -20.406 1 95.62 219 ILE A O 1
ATOM 1697 N N . ASP A 1 220 ? -7.945 -7.762 -18.219 1 95.38 220 ASP A N 1
ATOM 1698 C CA . ASP A 1 220 ? -8.547 -9.094 -18.234 1 95.38 220 ASP A CA 1
ATOM 1699 C C . ASP A 1 220 ? -9.961 -9.047 -18.797 1 95.38 220 ASP A C 1
ATOM 1701 O O . ASP A 1 220 ? -10.406 -9.984 -19.469 1 95.38 220 ASP A O 1
ATOM 1705 N N . ASP A 1 221 ? -10.656 -7.977 -18.516 1 92.25 221 ASP A N 1
ATOM 1706 C CA . ASP A 1 221 ? -11.969 -7.785 -19.125 1 92.25 221 ASP A CA 1
ATOM 1707 C C . ASP A 1 221 ? -11.867 -7.645 -20.641 1 92.25 221 ASP A C 1
ATOM 1709 O O . ASP A 1 221 ? -12.68 -8.211 -21.375 1 92.25 221 ASP A O 1
ATOM 1713 N N . VAL A 1 222 ? -10.938 -6.941 -21.031 1 95.69 222 VAL A N 1
ATOM 1714 C CA . VAL A 1 222 ? -10.711 -6.734 -22.469 1 95.69 222 VAL A CA 1
ATOM 1715 C C . VAL A 1 222 ? -10.398 -8.07 -23.141 1 95.69 222 VAL A C 1
ATOM 1717 O O . VAL A 1 222 ? -10.977 -8.391 -24.188 1 95.69 222 VAL A O 1
ATOM 1720 N N . LEU A 1 223 ? -9.516 -8.844 -22.578 1 97.38 223 LEU A N 1
ATOM 1721 C CA . LEU A 1 223 ? -9.133 -10.141 -23.125 1 97.38 223 LEU A CA 1
ATOM 1722 C C . LEU A 1 223 ? -10.328 -11.086 -23.172 1 97.38 223 LEU A C 1
ATOM 1724 O O . LEU A 1 223 ? -10.516 -11.812 -24.141 1 97.38 223 LEU A O 1
ATOM 1728 N N . ALA A 1 224 ? -11.07 -11.008 -22.125 1 94.56 224 ALA A N 1
ATOM 1729 C CA . ALA A 1 224 ? -12.266 -11.852 -22.062 1 94.56 224 ALA A CA 1
ATOM 1730 C C . ALA A 1 224 ? -13.203 -11.547 -23.234 1 94.56 224 ALA A C 1
ATOM 1732 O O . ALA A 1 224 ? -13.812 -12.461 -23.797 1 94.56 224 ALA A O 1
ATOM 1733 N N . GLY A 1 225 ? -13.297 -10.312 -23.547 1 94.94 225 GLY A N 1
ATOM 1734 C CA . GLY A 1 225 ? -14.109 -9.906 -24.688 1 94.94 225 GLY A CA 1
ATOM 1735 C C . GLY A 1 225 ? -13.633 -10.492 -26 1 94.94 225 GLY A C 1
ATOM 1736 O O . GLY A 1 225 ? -14.406 -10.617 -26.953 1 94.94 225 GLY A O 1
ATOM 1737 N N . MET A 1 226 ? -12.422 -10.891 -26.016 1 96.31 226 MET A N 1
ATOM 1738 C CA . MET A 1 226 ? -11.828 -11.508 -27.203 1 96.31 226 MET A CA 1
ATOM 1739 C C . MET A 1 226 ? -11.703 -13.016 -27.016 1 96.31 226 MET A C 1
ATOM 1741 O O . MET A 1 226 ? -11 -13.68 -27.781 1 96.31 226 MET A O 1
ATOM 1745 N N . ASN A 1 227 ? -12.289 -13.492 -25.938 1 96.44 227 ASN A N 1
ATOM 1746 C CA . ASN A 1 227 ? -12.242 -14.906 -25.578 1 96.44 227 ASN A CA 1
ATOM 1747 C C . ASN A 1 227 ? -10.805 -15.375 -25.344 1 96.44 227 ASN A C 1
ATOM 1749 O O . ASN A 1 227 ? -10.422 -16.453 -25.797 1 96.44 227 ASN A O 1
ATOM 1753 N N . ARG A 1 228 ? -10.062 -14.422 -24.75 1 96.94 228 ARG A N 1
ATOM 1754 C CA . ARG A 1 228 ? -8.68 -14.734 -24.406 1 96.94 228 ARG A CA 1
ATOM 1755 C C . ARG A 1 228 ? -8.438 -14.586 -22.906 1 96.94 228 ARG A C 1
ATOM 1757 O O . ARG A 1 228 ? -9.219 -13.938 -22.219 1 96.94 228 ARG A O 1
ATOM 1764 N N . GLU A 1 229 ? -7.398 -15.289 -22.453 1 95.5 229 GLU A N 1
ATOM 1765 C CA . GLU A 1 229 ? -6.969 -15.227 -21.062 1 95.5 229 GLU A CA 1
ATOM 1766 C C . GLU A 1 229 ? -5.449 -15.195 -20.953 1 95.5 229 GLU A C 1
ATOM 1768 O O . GLU A 1 229 ? -4.75 -15.812 -21.766 1 95.5 229 GLU A O 1
ATOM 1773 N N . ARG A 1 230 ? -5.035 -14.445 -20 1 96.38 230 ARG A N 1
ATOM 1774 C CA . ARG A 1 230 ? -3.6 -14.453 -19.734 1 96.38 230 ARG A CA 1
ATOM 1775 C C . ARG A 1 230 ? -3.285 -15.242 -18.469 1 96.38 230 ARG A C 1
ATOM 1777 O O . ARG A 1 230 ? -4.191 -15.594 -17.703 1 96.38 230 ARG A O 1
ATOM 1784 N N . LYS A 1 231 ? -2.002 -15.508 -18.281 1 94.69 231 LYS A N 1
ATOM 1785 C CA . LYS A 1 231 ? -1.524 -16.266 -17.125 1 94.69 231 LYS A CA 1
ATOM 1786 C C . LYS A 1 231 ? -0.915 -15.352 -16.078 1 94.69 231 LYS A C 1
ATOM 1788 O O . LYS A 1 231 ? 0.242 -14.938 -16.203 1 94.69 231 LYS A O 1
ATOM 1793 N N . ILE A 1 232 ? -1.69 -15.141 -15.023 1 95.88 232 ILE A N 1
ATOM 1794 C CA . ILE A 1 232 ? -1.174 -14.305 -13.945 1 95.88 232 ILE A CA 1
ATOM 1795 C C . ILE A 1 232 ? -0.507 -15.188 -12.891 1 95.88 232 ILE A C 1
ATOM 1797 O O . ILE A 1 232 ? -1.188 -15.867 -12.125 1 95.88 232 ILE A O 1
ATOM 1801 N N . LEU A 1 233 ? 0.774 -15.109 -12.836 1 96.06 233 LEU A N 1
ATOM 1802 C CA . LEU A 1 233 ? 1.548 -15.914 -11.906 1 96.06 233 LEU A CA 1
ATOM 1803 C C . LEU A 1 233 ? 1.669 -15.227 -10.555 1 96.06 233 LEU A C 1
ATOM 1805 O O . LEU A 1 233 ? 1.738 -15.891 -9.516 1 96.06 233 LEU A O 1
ATOM 1809 N N . LEU A 1 234 ? 1.722 -13.891 -10.594 1 97.25 234 LEU A N 1
ATOM 1810 C CA . LEU A 1 234 ? 2.016 -13.086 -9.406 1 97.25 234 LEU A CA 1
ATOM 1811 C C . LEU A 1 234 ? 1.216 -11.789 -9.414 1 97.25 234 LEU A C 1
ATOM 1813 O O . LEU A 1 234 ? 1.096 -11.133 -10.453 1 97.25 234 LEU A O 1
ATOM 1817 N N . THR A 1 235 ? 0.615 -11.492 -8.258 1 97.5 235 THR A N 1
ATOM 1818 C CA . THR A 1 235 ? 0.126 -10.133 -8.031 1 97.5 235 THR A CA 1
ATOM 1819 C C . THR A 1 235 ? 0.96 -9.43 -6.969 1 97.5 235 THR A C 1
ATOM 1821 O O . THR A 1 235 ? 1.402 -10.055 -6.004 1 97.5 235 THR A O 1
ATOM 1824 N N . VAL A 1 236 ? 1.227 -8.141 -7.195 1 96.81 236 VAL A N 1
ATOM 1825 C CA . VAL A 1 236 ? 1.795 -7.266 -6.172 1 96.81 236 VAL A CA 1
ATOM 1826 C C . VAL A 1 236 ? 0.943 -6.004 -6.039 1 96.81 236 VAL A C 1
ATOM 1828 O O . VAL A 1 236 ? 0.144 -5.691 -6.926 1 96.81 236 VAL A O 1
ATOM 1831 N N . ASN A 1 237 ? 1.19 -5.254 -4.934 1 96.38 237 ASN A N 1
ATOM 1832 C CA . ASN A 1 237 ? 0.303 -4.129 -4.66 1 96.38 237 ASN A CA 1
ATOM 1833 C C . ASN A 1 237 ? 0.919 -2.807 -5.102 1 96.38 237 ASN A C 1
ATOM 1835 O O . ASN A 1 237 ? 0.22 -1.799 -5.215 1 96.38 237 ASN A O 1
ATOM 1839 N N . GLN A 1 238 ? 2.215 -2.824 -5.316 1 93.75 238 GLN A N 1
ATOM 1840 C CA . GLN A 1 238 ? 2.934 -1.585 -5.594 1 93.75 238 GLN A CA 1
ATOM 1841 C C . GLN A 1 238 ? 3.625 -1.64 -6.953 1 93.75 238 GLN A C 1
ATOM 1843 O O . GLN A 1 238 ? 4.168 -2.678 -7.34 1 93.75 238 GLN A O 1
ATOM 1848 N N . PHE A 1 239 ? 3.67 -0.516 -7.645 1 92.06 239 PHE A N 1
ATOM 1849 C CA . PHE A 1 239 ? 4.285 -0.429 -8.969 1 92.06 239 PHE A CA 1
ATOM 1850 C C . PHE A 1 239 ? 5.801 -0.531 -8.867 1 92.06 239 PHE A C 1
ATOM 1852 O O . PHE A 1 239 ? 6.449 -1.112 -9.734 1 92.06 239 PHE A O 1
ATOM 1859 N N . PHE A 1 240 ? 6.363 -0.026 -7.844 1 89.44 240 PHE A N 1
ATOM 1860 C CA . PHE A 1 240 ? 7.805 -0.133 -7.652 1 89.44 240 PHE A CA 1
ATOM 1861 C C . PHE A 1 240 ? 8.227 -1.592 -7.512 1 89.44 240 PHE A C 1
ATOM 1863 O O . PHE A 1 240 ? 9.195 -2.025 -8.141 1 89.44 240 PHE A O 1
ATOM 1870 N N . THR A 1 241 ? 7.508 -2.299 -6.68 1 92.06 241 THR A N 1
ATOM 1871 C CA . THR A 1 241 ? 7.805 -3.715 -6.488 1 92.06 241 THR A CA 1
ATOM 1872 C C . THR A 1 241 ? 7.652 -4.48 -7.801 1 92.06 241 THR A C 1
ATOM 1874 O O . THR A 1 241 ? 8.469 -5.344 -8.125 1 92.06 241 THR A O 1
ATOM 1877 N N . ALA A 1 242 ? 6.625 -4.145 -8.508 1 94.94 242 ALA A N 1
ATOM 1878 C CA . ALA A 1 242 ? 6.41 -4.773 -9.812 1 94.94 242 ALA A CA 1
ATOM 1879 C C . ALA A 1 242 ? 7.605 -4.551 -10.734 1 94.94 242 ALA A C 1
ATOM 1881 O O . ALA A 1 242 ? 8.094 -5.492 -11.367 1 94.94 242 ALA A O 1
ATOM 1882 N N . GLY A 1 243 ? 8.07 -3.287 -10.773 1 92.44 243 GLY A N 1
ATOM 1883 C CA . GLY A 1 243 ? 9.219 -2.973 -11.609 1 92.44 243 GLY A CA 1
ATOM 1884 C C . GLY A 1 243 ? 10.461 -3.768 -11.242 1 92.44 243 GLY A C 1
ATOM 1885 O O . GLY A 1 243 ? 11.164 -4.277 -12.117 1 92.44 243 GLY A O 1
ATOM 1886 N N . ARG A 1 244 ? 10.703 -3.889 -10.008 1 90.88 244 ARG A N 1
ATOM 1887 C CA . ARG A 1 244 ? 11.875 -4.609 -9.516 1 90.88 244 ARG A CA 1
ATOM 1888 C C . ARG A 1 244 ? 11.812 -6.082 -9.898 1 90.88 244 ARG A C 1
ATOM 1890 O O . ARG A 1 244 ? 12.82 -6.668 -10.312 1 90.88 244 ARG A O 1
ATOM 1897 N N . ILE A 1 245 ? 10.656 -6.656 -9.766 1 94.44 245 ILE A N 1
ATOM 1898 C CA . ILE A 1 245 ? 10.492 -8.078 -10.039 1 94.44 245 ILE A CA 1
ATOM 1899 C C . ILE A 1 245 ? 10.594 -8.328 -11.547 1 94.44 245 ILE A C 1
ATOM 1901 O O . ILE A 1 245 ? 11.305 -9.234 -11.984 1 94.44 245 ILE A O 1
ATOM 1905 N N . VAL A 1 246 ? 9.961 -7.516 -12.336 1 96.44 246 VAL A N 1
ATOM 1906 C CA . VAL A 1 246 ? 9.977 -7.68 -13.781 1 96.44 246 VAL A CA 1
ATOM 1907 C C . VAL A 1 246 ? 11.398 -7.473 -14.312 1 96.44 246 VAL A C 1
ATOM 1909 O O . VAL A 1 246 ? 11.82 -8.164 -15.242 1 96.44 246 VAL A O 1
ATOM 1912 N N . ALA A 1 247 ? 12.141 -6.621 -13.688 1 93.75 247 ALA A N 1
ATOM 1913 C CA . ALA A 1 247 ? 13.508 -6.32 -14.102 1 93.75 247 ALA A CA 1
ATOM 1914 C C . ALA A 1 247 ? 14.445 -7.484 -13.781 1 93.75 247 ALA A C 1
ATOM 1916 O O . ALA A 1 247 ? 15.57 -7.535 -14.281 1 93.75 247 ALA A O 1
ATOM 1917 N N . SER A 1 248 ? 13.984 -8.422 -13.039 1 92.06 248 SER A N 1
ATOM 1918 C CA . SER A 1 248 ? 14.859 -9.516 -12.625 1 92.06 248 SER A CA 1
ATOM 1919 C C . SER A 1 248 ? 14.25 -10.875 -12.953 1 92.06 248 SER A C 1
ATOM 1921 O O . SER A 1 248 ? 14.602 -11.875 -12.336 1 92.06 248 SER A O 1
ATOM 1923 N N . SER A 1 249 ? 13.297 -10.883 -13.805 1 94.62 249 SER A N 1
ATOM 1924 C CA . SER A 1 249 ? 12.625 -12.133 -14.141 1 94.62 249 SER A CA 1
ATOM 1925 C C . SER A 1 249 ? 12.148 -12.133 -15.586 1 94.62 249 SER A C 1
ATOM 1927 O O . SER A 1 249 ? 12.391 -11.172 -16.328 1 94.62 249 SER A O 1
ATOM 1929 N N . GLU A 1 250 ? 11.469 -13.211 -15.945 1 95.25 250 GLU A N 1
ATOM 1930 C CA . GLU A 1 250 ? 10.891 -13.32 -17.281 1 95.25 250 GLU A CA 1
ATOM 1931 C C . GLU A 1 250 ? 9.391 -13.031 -17.266 1 95.25 250 GLU A C 1
ATOM 1933 O O . GLU A 1 250 ? 8.656 -13.445 -18.156 1 95.25 250 GLU A O 1
ATOM 1938 N N . LEU A 1 251 ? 8.93 -12.406 -16.234 1 97.62 251 LEU A N 1
ATOM 1939 C CA . LEU A 1 251 ? 7.547 -11.945 -16.203 1 97.62 251 LEU A CA 1
ATOM 1940 C C . LEU A 1 251 ? 7.371 -10.68 -17.031 1 97.62 251 LEU A C 1
ATOM 1942 O O . LEU A 1 251 ? 8.289 -9.859 -17.125 1 97.62 251 LEU A O 1
ATOM 1946 N N . ILE A 1 252 ? 6.211 -10.547 -17.594 1 98.25 252 ILE A N 1
ATOM 1947 C CA . ILE A 1 252 ? 5.82 -9.281 -18.188 1 98.25 252 ILE A CA 1
ATOM 1948 C C . ILE A 1 252 ? 4.691 -8.648 -17.375 1 98.25 252 ILE A C 1
ATOM 1950 O O . ILE A 1 252 ? 4.012 -9.336 -16.609 1 98.25 252 ILE A O 1
ATOM 1954 N N . THR A 1 253 ? 4.492 -7.395 -17.5 1 97.81 253 THR A N 1
ATOM 1955 C CA . THR A 1 253 ? 3.41 -6.707 -16.797 1 97.81 253 THR A CA 1
ATOM 1956 C C . THR A 1 253 ? 2.848 -5.578 -17.672 1 97.81 253 THR A C 1
ATOM 1958 O O . THR A 1 253 ? 3.484 -5.156 -18.641 1 97.81 253 THR A O 1
ATOM 1961 N N . VAL A 1 254 ? 1.633 -5.23 -17.406 1 96.88 254 VAL A N 1
ATOM 1962 C CA . VAL A 1 254 ? 0.98 -4.082 -18.031 1 96.88 254 VAL A CA 1
ATOM 1963 C C . VAL A 1 254 ? 0.857 -2.947 -17.016 1 96.88 254 VAL A C 1
ATOM 1965 O O . VAL A 1 254 ? 0.402 -3.16 -15.883 1 96.88 254 VAL A O 1
ATOM 1968 N N . LEU A 1 255 ? 1.307 -1.815 -17.406 1 93.38 255 LEU A N 1
ATOM 1969 C CA . LEU A 1 255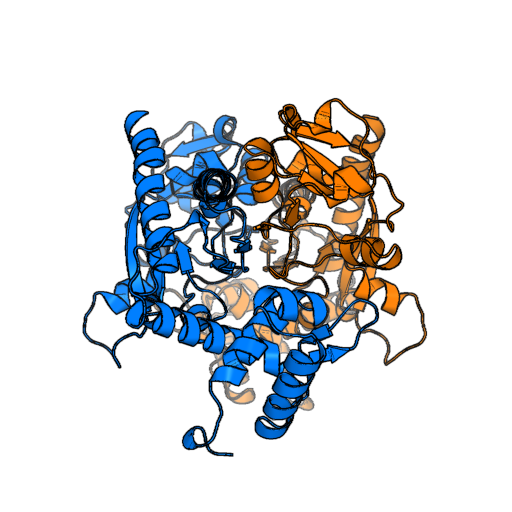 ? 1.132 -0.638 -16.562 1 93.38 255 LEU A CA 1
ATOM 1970 C C . LEU A 1 255 ? 0.959 0.618 -17.406 1 93.38 255 LEU A C 1
ATOM 1972 O O . LEU A 1 255 ? 1.252 0.608 -18.609 1 93.38 255 LEU A O 1
ATOM 1976 N N . PRO A 1 256 ? 0.403 1.671 -16.797 1 91.94 256 PRO A N 1
ATOM 1977 C CA . PRO A 1 256 ? 0.375 2.943 -17.516 1 91.94 256 PRO A CA 1
ATOM 1978 C C . PRO A 1 256 ? 1.771 3.443 -17.891 1 91.94 256 PRO A C 1
ATOM 1980 O O . PRO A 1 256 ? 2.688 3.387 -17.062 1 91.94 256 PRO A O 1
ATOM 1983 N N . ARG A 1 257 ? 1.889 3.947 -19.094 1 91.69 257 ARG A N 1
ATOM 1984 C CA . ARG A 1 257 ? 3.176 4.363 -19.641 1 91.69 257 ARG A CA 1
ATOM 1985 C C . ARG A 1 257 ? 3.859 5.375 -18.734 1 91.69 257 ARG A C 1
ATOM 1987 O O . ARG A 1 257 ? 5.066 5.297 -18.5 1 91.69 257 ARG A O 1
ATOM 1994 N N . HIS A 1 258 ? 3.109 6.316 -18.172 1 84.75 258 HIS A N 1
ATOM 1995 C CA . HIS A 1 258 ? 3.672 7.406 -17.375 1 84.75 258 HIS A CA 1
ATOM 1996 C C . HIS A 1 258 ? 4.211 6.898 -16.047 1 84.75 258 HIS A C 1
ATOM 1998 O O . HIS A 1 258 ? 4.926 7.617 -15.344 1 84.75 258 HIS A O 1
ATOM 2004 N N . LEU A 1 259 ? 3.9 5.645 -15.711 1 87.38 259 LEU A N 1
ATOM 2005 C CA . LEU A 1 259 ? 4.34 5.098 -14.438 1 87.38 259 LEU A CA 1
ATOM 2006 C C . LEU A 1 259 ? 5.586 4.234 -14.609 1 87.38 259 LEU A C 1
ATOM 2008 O O . LEU A 1 259 ? 6.148 3.74 -13.633 1 87.38 259 LEU A O 1
ATOM 2012 N N . VAL A 1 260 ? 6.051 4.094 -15.828 1 88.88 260 VAL A N 1
ATOM 2013 C CA . VAL A 1 260 ? 7.238 3.289 -16.078 1 88.88 260 VAL A CA 1
ATOM 2014 C C . VAL A 1 260 ? 8.438 3.891 -15.352 1 88.88 260 VAL A C 1
ATOM 2016 O O . VAL A 1 260 ? 9.211 3.168 -14.711 1 88.88 260 VAL A O 1
ATOM 2019 N N . ALA A 1 261 ? 8.516 5.195 -15.359 1 81.38 261 ALA A N 1
ATOM 2020 C CA . ALA A 1 261 ? 9.633 5.867 -14.703 1 81.38 261 ALA A CA 1
ATOM 2021 C C . ALA A 1 261 ? 9.57 5.672 -13.188 1 81.38 261 ALA A C 1
ATOM 2023 O O . ALA A 1 261 ? 10.602 5.59 -12.523 1 81.38 261 ALA A O 1
ATOM 2024 N N . ALA A 1 262 ? 8.414 5.539 -12.711 1 75.88 262 ALA A N 1
ATOM 2025 C CA . ALA A 1 262 ? 8.203 5.438 -11.266 1 75.88 262 ALA A CA 1
ATOM 2026 C C . ALA A 1 262 ? 8.578 4.055 -10.75 1 75.88 262 ALA A C 1
ATOM 2028 O O . ALA A 1 262 ? 8.656 3.834 -9.539 1 75.88 262 ALA A O 1
ATOM 2029 N N . THR A 1 263 ? 8.859 3.168 -11.609 1 79.62 263 THR A N 1
ATOM 2030 C CA . THR A 1 263 ? 9.312 1.847 -11.188 1 79.62 263 THR A CA 1
ATOM 2031 C C . THR A 1 263 ? 10.734 1.908 -10.648 1 79.62 263 THR A C 1
ATOM 2033 O O . THR A 1 263 ? 11.18 0.999 -9.945 1 79.62 263 THR A O 1
ATOM 2036 N N . GLY A 1 264 ? 11.453 2.92 -11.102 1 77.81 264 GLY A N 1
ATOM 2037 C CA . GLY A 1 264 ? 12.859 3.033 -10.742 1 77.81 264 GLY A CA 1
ATOM 2038 C C . GLY A 1 264 ? 13.758 2.102 -11.539 1 77.81 264 GLY A C 1
ATOM 2039 O O . GLY A 1 264 ? 14.961 2.041 -11.305 1 77.81 264 GLY A O 1
ATOM 2040 N N . MET A 1 265 ? 13.188 1.373 -12.492 1 85.31 265 MET A N 1
ATOM 2041 C CA . MET A 1 265 ? 13.922 0.34 -13.211 1 85.31 265 MET A CA 1
ATOM 2042 C C . MET A 1 265 ? 13.859 0.584 -14.719 1 85.31 265 MET A C 1
ATOM 2044 O O . MET A 1 265 ? 14.086 -0.334 -15.508 1 85.31 265 MET A O 1
ATOM 2048 N N . ALA A 1 266 ? 13.609 1.767 -15.102 1 87.44 266 ALA A N 1
ATOM 2049 C CA . ALA A 1 266 ? 13.336 2.074 -16.5 1 87.44 266 ALA A CA 1
ATOM 2050 C C . ALA A 1 266 ? 14.484 1.622 -17.406 1 87.44 266 ALA A C 1
ATOM 2052 O O . ALA A 1 266 ? 14.258 1.124 -18.5 1 87.44 266 ALA A O 1
ATOM 2053 N N . GLU A 1 267 ? 15.609 1.65 -16.922 1 90.38 267 GLU A N 1
ATOM 2054 C CA . GLU A 1 267 ? 16.781 1.35 -17.75 1 90.38 267 GLU A CA 1
ATOM 2055 C C . GLU A 1 267 ? 16.875 -0.143 -18.062 1 90.38 267 GLU A C 1
ATOM 2057 O O . GLU A 1 267 ? 17.453 -0.541 -19.062 1 90.38 267 GLU A O 1
ATOM 2062 N N . ALA A 1 268 ? 16.297 -0.905 -17.266 1 94.62 268 ALA A N 1
ATOM 2063 C CA . ALA A 1 268 ? 16.375 -2.355 -17.422 1 94.62 268 ALA A CA 1
ATOM 2064 C C . ALA A 1 268 ? 15.164 -2.885 -18.188 1 94.62 268 ALA A C 1
ATOM 2066 O O . ALA A 1 268 ? 15.109 -4.066 -18.547 1 94.62 268 ALA A O 1
ATOM 2067 N N . LEU A 1 269 ? 14.289 -1.998 -18.531 1 96 269 LEU A N 1
ATOM 2068 C CA . LEU A 1 269 ? 13 -2.447 -19.047 1 96 269 LEU A CA 1
ATOM 2069 C C . LEU A 1 269 ? 12.812 -2.008 -20.5 1 96 269 LEU A C 1
ATOM 2071 O O . LEU A 1 269 ? 13.359 -0.986 -20.906 1 96 269 LEU A O 1
ATOM 2075 N N . VAL A 1 270 ? 12.125 -2.824 -21.234 1 97 270 VAL A N 1
ATOM 2076 C CA . VAL A 1 270 ? 11.617 -2.477 -22.562 1 97 270 VAL A CA 1
ATOM 2077 C C . VAL A 1 270 ? 10.109 -2.279 -22.5 1 97 270 VAL A C 1
ATOM 2079 O O . VAL A 1 270 ? 9.398 -3.029 -21.828 1 97 270 VAL A O 1
ATOM 2082 N N . VAL A 1 271 ? 9.688 -1.246 -23.234 1 97.31 271 VAL A N 1
ATOM 2083 C CA . VAL A 1 271 ? 8.273 -0.908 -23.297 1 97.31 271 VAL A CA 1
ATOM 2084 C C . VAL A 1 271 ? 7.723 -1.271 -24.672 1 97.31 271 VAL A C 1
ATOM 2086 O O . VAL A 1 271 ? 8.312 -0.912 -25.703 1 97.31 271 VAL A O 1
ATOM 2089 N N . LYS A 1 272 ? 6.605 -2.006 -24.703 1 97.88 272 LYS A N 1
ATOM 2090 C CA . LYS A 1 272 ? 5.945 -2.359 -25.969 1 97.88 272 LYS A CA 1
ATOM 2091 C C . LYS A 1 272 ? 4.473 -1.967 -25.938 1 97.88 272 LYS A C 1
ATOM 2093 O O . LYS A 1 272 ? 3.824 -2.035 -24.891 1 97.88 272 LYS A O 1
ATOM 2098 N N . GLU A 1 273 ? 4.012 -1.605 -27.109 1 97.38 273 GLU A N 1
ATOM 2099 C CA . GLU A 1 273 ? 2.572 -1.398 -27.234 1 97.38 273 GLU A CA 1
ATOM 2100 C C . GLU A 1 273 ? 1.812 -2.717 -27.125 1 97.38 273 GLU A C 1
ATOM 2102 O O . GLU A 1 273 ? 2.297 -3.762 -27.562 1 97.38 273 GLU A O 1
ATOM 2107 N N . LEU A 1 274 ? 0.665 -2.596 -26.531 1 98.12 274 LEU A N 1
ATOM 2108 C CA . LEU A 1 274 ? -0.173 -3.785 -26.438 1 98.12 274 LEU A CA 1
ATOM 2109 C C . LEU A 1 274 ? -0.733 -4.164 -27.797 1 98.12 274 LEU A C 1
ATOM 2111 O O . LEU A 1 274 ? -1.053 -3.289 -28.609 1 98.12 274 LEU A O 1
ATOM 2115 N N . PRO A 1 275 ? -0.907 -5.422 -28.078 1 98 275 PRO A N 1
ATOM 2116 C CA . PRO A 1 275 ? -1.382 -5.875 -29.375 1 98 275 PRO A CA 1
ATOM 2117 C C . PRO A 1 275 ? -2.904 -5.836 -29.5 1 98 275 PRO A C 1
ATOM 2119 O O . PRO A 1 275 ? -3.475 -6.504 -30.375 1 98 275 PRO A O 1
ATOM 2122 N N . PHE A 1 276 ? -3.559 -5.152 -28.688 1 97.5 276 PHE A N 1
ATOM 2123 C CA . PHE A 1 276 ? -5 -4.934 -28.688 1 97.5 276 PHE A CA 1
ATOM 2124 C C . PHE A 1 276 ? -5.34 -3.566 -28.109 1 97.5 276 PHE A C 1
ATOM 2126 O O . PHE A 1 276 ? -4.5 -2.936 -27.453 1 97.5 276 PHE A O 1
ATOM 2133 N N . GLN A 1 277 ? -6.504 -3.156 -28.344 1 95.62 277 GLN A N 1
ATOM 2134 C CA . GLN A 1 277 ? -6.949 -1.861 -27.828 1 95.62 277 GLN A CA 1
ATOM 2135 C C . GLN A 1 277 ? -7.355 -1.953 -26.359 1 95.62 277 GLN A C 1
ATOM 2137 O O . GLN A 1 277 ? -7.953 -2.945 -25.938 1 95.62 277 GLN A O 1
ATOM 2142 N N . THR A 1 278 ? -6.977 -0.966 -25.641 1 93.88 278 THR A N 1
ATOM 2143 C CA . THR A 1 278 ? -7.379 -0.856 -24.234 1 93.88 278 THR A CA 1
ATOM 2144 C C . THR A 1 278 ? -8.102 0.464 -23.984 1 93.88 278 THR A C 1
ATOM 2146 O O . THR A 1 278 ? -7.926 1.428 -24.734 1 93.88 278 THR A O 1
ATOM 2149 N N . PRO A 1 279 ? -8.961 0.416 -22.984 1 88.44 279 PRO A N 1
ATOM 2150 C CA . PRO A 1 279 ? -9.547 1.706 -22.625 1 88.44 279 PRO A CA 1
ATOM 2151 C C . PRO A 1 279 ? -8.508 2.723 -22.156 1 88.44 279 PRO A C 1
ATOM 2153 O O . PRO A 1 279 ? -7.406 2.342 -21.75 1 88.44 279 PRO A O 1
ATOM 2156 N N . GLU A 1 280 ? -8.867 3.953 -22.25 1 88.19 280 GLU A N 1
ATOM 2157 C CA . GLU A 1 280 ? -8.023 5.012 -21.719 1 88.19 280 GLU A CA 1
ATOM 2158 C C . GLU A 1 280 ? -7.922 4.926 -20.203 1 88.19 280 GLU A C 1
ATOM 2160 O O . GLU A 1 280 ? -8.891 4.562 -19.531 1 88.19 280 GLU A O 1
ATOM 2165 N N . GLU A 1 281 ? -6.785 5.176 -19.75 1 89.81 281 GLU A N 1
ATOM 2166 C CA . GLU A 1 281 ? -6.547 5.227 -18.312 1 89.81 281 GLU A CA 1
ATOM 2167 C C . GLU A 1 281 ? -6.688 6.652 -17.781 1 89.81 281 GLU A C 1
ATOM 2169 O O . GLU A 1 281 ? -5.711 7.398 -17.734 1 89.81 281 GLU A O 1
ATOM 2174 N N . HIS A 1 282 ? -7.844 6.926 -17.266 1 90.81 282 HIS A N 1
ATOM 2175 C CA . HIS A 1 282 ? -8.117 8.25 -16.719 1 90.81 282 HIS A CA 1
ATOM 2176 C C . HIS A 1 282 ? -7.672 8.352 -15.258 1 90.81 282 HIS A C 1
ATOM 2178 O O . HIS A 1 282 ? -8.148 7.602 -14.406 1 90.81 282 HIS A O 1
ATOM 2184 N N . VAL A 1 283 ? -6.766 9.273 -15.039 1 93.56 283 VAL A N 1
ATOM 2185 C CA . VAL A 1 283 ? -6.391 9.578 -13.664 1 93.56 283 VAL A CA 1
ATOM 2186 C C . VAL A 1 283 ? -7.195 10.773 -13.164 1 93.56 283 VAL A C 1
ATOM 2188 O O . VAL A 1 283 ? -7.102 11.867 -13.727 1 93.56 283 VAL A O 1
ATOM 2191 N N . ASP A 1 284 ? -7.926 10.531 -12.07 1 95.25 284 ASP A N 1
ATOM 2192 C CA . ASP A 1 284 ? -8.844 11.547 -11.562 1 95.25 284 ASP A CA 1
ATOM 2193 C C . ASP A 1 284 ? -8.555 11.867 -10.102 1 95.25 284 ASP A C 1
ATOM 2195 O O . ASP A 1 284 ? -7.945 11.062 -9.391 1 95.25 284 ASP A O 1
ATOM 2199 N N . MET A 1 285 ? -8.938 13.039 -9.789 1 96.81 285 MET A N 1
ATOM 2200 C CA . MET A 1 285 ? -9.141 13.375 -8.383 1 96.81 285 MET A CA 1
ATOM 2201 C C . MET A 1 285 ? -10.594 13.203 -7.977 1 96.81 285 MET A C 1
ATOM 2203 O O . MET A 1 285 ? -11.5 13.57 -8.727 1 96.81 285 MET A O 1
ATOM 2207 N N . LEU A 1 286 ? -10.844 12.586 -6.855 1 96.94 286 LEU A N 1
ATOM 2208 C CA . LEU A 1 286 ? -12.172 12.438 -6.273 1 96.94 286 LEU A CA 1
ATOM 2209 C C . LEU A 1 286 ? -12.242 13.086 -4.895 1 96.94 286 LEU A C 1
ATOM 2211 O O . LEU A 1 286 ? -11.305 12.961 -4.102 1 96.94 286 LEU A O 1
ATOM 2215 N N . TRP A 1 287 ? -13.281 13.773 -4.602 1 95.81 287 TRP A N 1
ATOM 2216 C CA . TRP A 1 287 ? -13.508 14.328 -3.271 1 95.81 287 TRP A CA 1
ATOM 2217 C C . TRP A 1 287 ? -15 14.422 -2.965 1 95.81 287 TRP A C 1
ATOM 2219 O O . TRP A 1 287 ? -15.828 14.312 -3.869 1 95.81 287 TRP A O 1
ATOM 2229 N N . HIS A 1 288 ? -15.289 14.508 -1.704 1 91.12 288 HIS A N 1
ATOM 2230 C CA . HIS A 1 288 ? -16.672 14.695 -1.294 1 91.12 288 HIS A CA 1
ATOM 2231 C C . HIS A 1 288 ? -17.141 16.125 -1.542 1 91.12 288 HIS A C 1
ATOM 2233 O O . HIS A 1 288 ? -16.391 17.078 -1.306 1 91.12 288 HIS A O 1
ATOM 2239 N N . GLU A 1 289 ? -18.359 16.328 -1.88 1 85 289 GLU A N 1
ATOM 2240 C CA . GLU A 1 289 ? -18.938 17.625 -2.223 1 85 289 GLU A CA 1
ATOM 2241 C C . GLU A 1 289 ? -18.859 18.594 -1.048 1 85 289 GLU A C 1
ATOM 2243 O O . GLU A 1 289 ? -18.734 19.812 -1.245 1 85 289 GLU A O 1
ATOM 2248 N N . ARG A 1 290 ? -18.844 18.031 0.081 1 79.31 290 ARG A N 1
ATOM 2249 C CA . ARG A 1 290 ? -18.766 18.875 1.274 1 79.31 290 ARG A CA 1
ATOM 2250 C C . ARG A 1 290 ? -17.484 19.688 1.295 1 79.31 290 ARG A C 1
ATOM 2252 O O . ARG A 1 290 ? -17.422 20.75 1.911 1 79.31 290 ARG A O 1
ATOM 2259 N N . ASP A 1 291 ? -16.5 19.188 0.602 1 86.88 291 ASP A N 1
ATOM 2260 C CA . ASP A 1 291 ? -15.188 19.844 0.618 1 86.88 291 ASP A CA 1
ATOM 2261 C C . ASP A 1 291 ? -15.016 20.766 -0.597 1 86.88 291 ASP A C 1
ATOM 2263 O O . ASP A 1 291 ? -14.008 21.453 -0.719 1 86.88 291 ASP A O 1
ATOM 2267 N N . ALA A 1 292 ? -15.977 20.891 -1.427 1 83.81 292 ALA A N 1
ATOM 2268 C CA . ALA A 1 292 ? -15.859 21.562 -2.719 1 83.81 292 ALA A CA 1
ATOM 2269 C C . ALA A 1 292 ? -15.578 23.047 -2.539 1 83.81 292 ALA A C 1
ATOM 2271 O O . ALA A 1 292 ? -14.836 23.641 -3.322 1 83.81 292 ALA A O 1
ATOM 2272 N N . ARG A 1 293 ? -16.062 23.594 -1.461 1 79.56 293 ARG A N 1
ATOM 2273 C CA . ARG A 1 293 ? -15.961 25.047 -1.305 1 79.56 293 ARG A CA 1
ATOM 2274 C C . ARG A 1 293 ? -14.922 25.406 -0.253 1 79.56 293 ARG A C 1
ATOM 2276 O O . ARG A 1 293 ? -14.648 26.594 -0.022 1 79.56 293 ARG A O 1
ATOM 2283 N N . ASN A 1 294 ? -14.383 24.391 0.412 1 83.44 294 ASN A N 1
ATOM 2284 C CA . ASN A 1 294 ? -13.328 24.641 1.393 1 83.44 294 ASN A CA 1
ATOM 2285 C C . ASN A 1 294 ? -12.086 25.234 0.74 1 83.44 294 ASN A C 1
ATOM 2287 O O . ASN A 1 294 ? -11.484 24.609 -0.144 1 83.44 294 ASN A O 1
ATOM 2291 N N . PRO A 1 295 ? -11.648 26.453 1.148 1 85.81 295 PRO A N 1
ATOM 2292 C CA . PRO A 1 295 ? -10.547 27.125 0.462 1 85.81 295 PRO A CA 1
ATOM 2293 C C . PRO A 1 295 ? -9.25 26.328 0.504 1 85.81 295 PRO A C 1
ATOM 2295 O O . PRO A 1 295 ? -8.5 26.297 -0.48 1 85.81 295 PRO A O 1
ATOM 2298 N N . ALA A 1 296 ? -8.945 25.719 1.573 1 89.06 296 ALA A N 1
ATOM 2299 C CA . ALA A 1 296 ? -7.734 24.922 1.672 1 89.06 296 ALA A CA 1
ATOM 2300 C C . ALA A 1 296 ? -7.793 23.719 0.729 1 89.06 296 ALA A C 1
ATOM 2302 O O . ALA A 1 296 ? -6.801 23.375 0.084 1 89.06 296 ALA A O 1
ATOM 2303 N N . HIS A 1 297 ? -8.945 23.141 0.694 1 92.5 297 HIS A N 1
ATOM 2304 C CA . HIS A 1 297 ? -9.141 22.016 -0.203 1 92.5 297 HIS A CA 1
ATOM 2305 C C . HIS A 1 297 ? -9.039 22.438 -1.663 1 92.5 297 HIS A C 1
ATOM 2307 O O . HIS A 1 297 ? -8.43 21.75 -2.479 1 92.5 297 HIS A O 1
ATOM 2313 N N . LYS A 1 298 ? -9.602 23.547 -1.952 1 91.69 298 LYS A N 1
ATOM 2314 C CA . LYS A 1 298 ? -9.492 24.109 -3.299 1 91.69 298 LYS A CA 1
ATOM 2315 C C . LYS A 1 298 ? -8.031 24.344 -3.674 1 91.69 298 LYS A C 1
ATOM 2317 O O . LYS A 1 298 ? -7.621 24.062 -4.801 1 91.69 298 LYS A O 1
ATOM 2322 N N . TRP A 1 299 ? -7.359 24.906 -2.783 1 93.25 299 TRP A N 1
ATOM 2323 C CA . TRP A 1 299 ? -5.938 25.141 -3.012 1 93.25 299 TRP A CA 1
ATOM 2324 C C . TRP A 1 299 ? -5.215 23.828 -3.338 1 93.25 299 TRP A C 1
ATOM 2326 O O . TRP A 1 299 ? -4.414 23.781 -4.273 1 93.25 299 TRP A O 1
ATOM 2336 N N . LEU A 1 300 ? -5.477 22.75 -2.545 1 95.75 300 LEU A N 1
ATOM 2337 C CA . LEU A 1 300 ? -4.855 21.453 -2.752 1 95.75 300 LEU A CA 1
ATOM 2338 C C . LEU A 1 300 ? -5.164 20.906 -4.145 1 95.75 300 LEU A C 1
ATOM 2340 O O . LEU A 1 300 ? -4.262 20.484 -4.863 1 95.75 300 LEU A O 1
ATOM 2344 N N . ARG A 1 301 ? -6.375 20.969 -4.531 1 96.38 301 ARG A N 1
ATOM 2345 C CA . ARG A 1 301 ? -6.785 20.469 -5.844 1 96.38 301 ARG A CA 1
ATOM 2346 C C . ARG A 1 301 ? -6.125 21.281 -6.961 1 96.38 301 ARG A C 1
ATOM 2348 O O . ARG A 1 301 ? -5.676 20.719 -7.957 1 96.38 301 ARG A O 1
ATOM 2355 N N . ALA A 1 302 ? -6.074 22.562 -6.777 1 95.12 302 ALA A N 1
ATOM 2356 C CA . ALA A 1 302 ? -5.43 23.422 -7.77 1 95.12 302 ALA A CA 1
ATOM 2357 C C . ALA A 1 302 ? -3.945 23.094 -7.898 1 95.12 302 ALA A C 1
ATOM 2359 O O . ALA A 1 302 ? -3.396 23.094 -9 1 95.12 302 ALA A O 1
ATOM 2360 N N . HIS A 1 303 ? -3.34 22.844 -6.805 1 94.69 303 HIS A N 1
ATOM 2361 C CA . HIS A 1 303 ? -1.923 22.5 -6.816 1 94.69 303 HIS A CA 1
ATOM 2362 C C . HIS A 1 303 ? -1.683 21.203 -7.586 1 94.69 303 HIS A C 1
ATOM 2364 O O . HIS A 1 303 ? -0.747 21.109 -8.383 1 94.69 303 HIS A O 1
ATOM 2370 N N . LEU A 1 304 ? -2.475 20.203 -7.332 1 94.56 304 LEU A N 1
ATOM 2371 C CA . LEU A 1 304 ? -2.324 18.922 -8.016 1 94.56 304 LEU A CA 1
ATOM 2372 C C . LEU A 1 304 ? -2.543 19.078 -9.516 1 94.56 304 LEU A C 1
ATOM 2374 O O . LEU A 1 304 ? -1.818 18.484 -10.32 1 94.56 304 LEU A O 1
ATOM 2378 N N . SER A 1 305 ? -3.492 19.891 -9.859 1 94.62 305 SER A N 1
ATOM 2379 C CA . SER A 1 305 ? -3.756 20.156 -11.273 1 94.62 305 SER A CA 1
ATOM 2380 C C . SER A 1 305 ? -2.576 20.859 -11.938 1 94.62 305 SER A C 1
ATOM 2382 O O . SER A 1 305 ? -2.174 20.5 -13.039 1 94.62 305 SER A O 1
ATOM 2384 N N . ALA A 1 306 ? -2.027 21.797 -11.266 1 92.75 306 ALA A N 1
ATOM 2385 C CA . ALA A 1 306 ? -0.892 22.547 -11.797 1 92.75 306 ALA A CA 1
ATOM 2386 C C . ALA A 1 306 ? 0.338 21.656 -11.938 1 92.75 306 ALA A C 1
ATOM 2388 O O . ALA A 1 306 ? 1.066 21.75 -12.93 1 92.75 306 ALA A O 1
ATOM 2389 N N . THR A 1 307 ? 0.558 20.812 -10.93 1 90 307 THR A N 1
ATOM 2390 C CA . THR A 1 307 ? 1.686 19.875 -10.953 1 90 307 THR A CA 1
ATOM 2391 C C . THR A 1 307 ? 1.576 18.922 -12.133 1 90 307 THR A C 1
ATOM 2393 O O . THR A 1 307 ? 2.586 18.562 -12.742 1 90 307 THR A O 1
ATOM 2396 N N . THR A 1 308 ? 0.418 18.453 -12.391 1 88.5 308 THR A N 1
ATOM 2397 C CA . THR A 1 308 ? 0.185 17.562 -13.523 1 88.5 308 THR A CA 1
ATOM 2398 C C . THR A 1 308 ? 0.606 18.234 -14.828 1 88.5 308 THR A C 1
ATOM 2400 O O . THR A 1 308 ? 1.276 17.609 -15.664 1 88.5 308 THR A O 1
ATOM 2403 N N . HIS A 1 309 ? 0.271 19.391 -15.008 1 81.5 309 HIS A N 1
ATOM 2404 C CA . HIS A 1 309 ? 0.609 20.141 -16.203 1 81.5 309 HIS A CA 1
ATOM 2405 C C . HIS A 1 309 ? 2.117 20.328 -16.344 1 81.5 309 HIS A C 1
ATOM 2407 O O . HIS A 1 309 ? 2.672 20.188 -17.438 1 81.5 309 HIS A O 1
ATOM 2413 N N . ASP A 1 310 ? 2.766 20.531 -15.234 1 75 310 ASP A N 1
ATOM 2414 C CA . ASP A 1 310 ? 4.211 20.75 -15.242 1 75 310 ASP A CA 1
ATOM 2415 C C . ASP A 1 310 ? 4.961 19.453 -15.523 1 75 310 ASP A C 1
ATOM 2417 O O . ASP A 1 310 ? 5.91 19.438 -16.312 1 75 310 ASP A O 1
ATOM 2421 N N . GLU A 1 311 ? 4.539 18.438 -14.742 1 69 311 GLU A N 1
ATOM 2422 C CA . GLU A 1 311 ? 5.258 17.172 -14.836 1 69 311 GLU A CA 1
ATOM 2423 C C . GLU A 1 311 ? 4.941 16.453 -16.156 1 69 311 GLU A C 1
ATOM 2425 O O . GLU A 1 311 ? 5.82 15.836 -16.75 1 69 311 GLU A O 1
ATOM 2430 N N . PHE A 1 312 ? 3.74 16.469 -16.453 1 62.16 312 PHE A N 1
ATOM 2431 C CA . PHE A 1 312 ? 3.354 15.758 -17.672 1 62.16 312 PHE A CA 1
ATOM 2432 C C . PHE A 1 312 ? 3.584 16.625 -18.906 1 62.16 312 PHE A C 1
ATOM 2434 O O . PHE A 1 312 ? 3.756 16.109 -20.016 1 62.16 312 PHE A O 1
ATOM 2441 N N . GLY A 1 313 ? 3.342 17.922 -18.672 1 52.75 313 GLY A N 1
ATOM 2442 C CA . GLY A 1 313 ? 3.863 18.734 -19.766 1 52.75 313 GLY A CA 1
ATOM 2443 C C . GLY A 1 313 ? 5.297 18.391 -20.125 1 52.75 313 GLY A C 1
ATOM 2444 O O . GLY A 1 313 ? 5.668 18.406 -21.297 1 52.75 313 GLY A O 1
ATOM 2445 N N . ARG A 1 314 ? 5.957 18.016 -19.125 1 47 314 ARG A N 1
ATOM 2446 C CA . ARG A 1 314 ? 7.344 17.609 -19.344 1 47 314 ARG A CA 1
ATOM 2447 C C . ARG A 1 314 ? 7.434 16.234 -19.984 1 47 314 ARG A C 1
ATOM 2449 O O . ARG A 1 314 ? 8.305 15.984 -20.812 1 47 314 ARG A O 1
ATOM 2456 N N . ILE A 1 315 ? 6.621 15.359 -19.469 1 51.44 315 ILE A N 1
ATOM 2457 C CA . ILE A 1 315 ? 6.645 14.008 -20.031 1 51.44 315 ILE A CA 1
ATOM 2458 C C . ILE A 1 315 ? 6.203 14.055 -21.484 1 51.44 315 ILE A C 1
ATOM 2460 O O . ILE A 1 315 ? 6.773 13.359 -22.344 1 51.44 315 ILE A O 1
ATOM 2464 N N . ASN A 1 316 ? 5.125 14.711 -21.734 1 46.62 316 ASN A N 1
ATOM 2465 C CA . ASN A 1 316 ? 4.727 14.891 -23.125 1 46.62 316 ASN A CA 1
ATOM 2466 C C . ASN A 1 316 ? 5.805 15.602 -23.938 1 46.62 316 ASN A C 1
ATOM 2468 O O . ASN A 1 316 ? 5.914 15.398 -25.141 1 46.62 316 ASN A O 1
ATOM 2472 N N . MET A 1 317 ? 6.574 16.516 -23.438 1 36.09 317 MET A N 1
ATOM 2473 C CA . MET A 1 317 ? 7.629 17.172 -24.203 1 36.09 317 MET A CA 1
ATOM 2474 C C . MET A 1 317 ? 8.805 16.219 -24.438 1 36.09 317 MET A C 1
ATOM 2476 O O . MET A 1 317 ? 9.617 16.438 -25.328 1 36.09 317 MET A O 1
ATOM 2480 N N . LYS A 1 318 ? 9.109 15.531 -23.625 1 33.94 318 LYS A N 1
ATOM 2481 C CA . LYS A 1 318 ? 10.234 14.641 -23.906 1 33.94 318 LYS A CA 1
ATOM 2482 C C . LYS A 1 318 ? 9.844 13.562 -24.906 1 33.94 318 LYS A C 1
ATOM 2484 O O . LYS A 1 318 ? 10.617 12.633 -25.156 1 33.94 318 LYS A O 1
ATOM 2489 N N . ARG A 1 319 ? 8.648 13.477 -25.375 1 32.38 319 ARG A N 1
ATOM 2490 C CA . ARG A 1 319 ? 8.453 12.742 -26.609 1 32.38 319 ARG A CA 1
ATOM 2491 C C . ARG A 1 319 ? 8.828 13.602 -27.828 1 32.38 319 ARG A C 1
ATOM 2493 O O . ARG A 1 319 ? 8.438 14.766 -27.906 1 32.38 319 ARG A O 1
ATOM 2500 N N . MET B 1 1 ? -27.859 -29.031 7.395 1 49.06 1 MET B N 1
ATOM 2501 C CA . MET B 1 1 ? -27.078 -30.156 6.906 1 49.06 1 MET B CA 1
ATOM 2502 C C . MET B 1 1 ? -25.812 -30.344 7.723 1 49.06 1 MET B C 1
ATOM 2504 O O . MET B 1 1 ? -25.234 -29.359 8.203 1 49.06 1 MET B O 1
ATOM 2508 N N . SER B 1 2 ? -25.625 -31.531 8.25 1 61.41 2 SER B N 1
ATOM 2509 C CA . SER B 1 2 ? -24.578 -31.844 9.195 1 61.41 2 SER B CA 1
ATOM 2510 C C . SER B 1 2 ? -23.266 -32.156 8.484 1 61.41 2 SER B C 1
ATOM 2512 O O . SER B 1 2 ? -23.266 -32.688 7.379 1 61.41 2 SER B O 1
ATOM 2514 N N . PHE B 1 3 ? -22.281 -31.547 8.93 1 66.56 3 PHE B N 1
ATOM 2515 C CA . PHE B 1 3 ? -20.938 -31.844 8.477 1 66.56 3 PHE B CA 1
ATOM 2516 C C . PHE B 1 3 ? -20.703 -33.344 8.414 1 66.56 3 PHE B C 1
ATOM 2518 O O . PHE B 1 3 ? -20 -33.844 7.531 1 66.56 3 PHE B O 1
ATOM 2525 N N . LEU B 1 4 ? -21.453 -34.125 9.188 1 63.56 4 LEU B N 1
ATOM 2526 C CA . LEU B 1 4 ? -21.234 -35.562 9.328 1 63.56 4 LEU B CA 1
ATOM 2527 C C . LEU B 1 4 ? -21.766 -36.312 8.109 1 63.56 4 LEU B C 1
ATOM 2529 O O . LEU B 1 4 ? -21.312 -37.406 7.812 1 63.56 4 LEU B O 1
ATOM 2533 N N . THR B 1 5 ? -22.625 -35.656 7.383 1 69.62 5 THR B N 1
ATOM 2534 C CA . THR B 1 5 ? -23.203 -36.344 6.242 1 69.62 5 THR B CA 1
ATOM 2535 C C . THR B 1 5 ? -22.656 -35.812 4.93 1 69.62 5 THR B C 1
ATOM 2537 O O . THR B 1 5 ? -23.016 -36.281 3.852 1 69.62 5 THR B O 1
ATOM 2540 N N . LEU B 1 6 ? -21.797 -34.906 5.086 1 75.81 6 LEU B N 1
ATOM 2541 C CA . LEU B 1 6 ? -21.234 -34.281 3.891 1 75.81 6 LEU B CA 1
ATOM 2542 C C . LEU B 1 6 ? -20.203 -35.219 3.238 1 75.81 6 LEU B C 1
ATOM 2544 O O . LEU B 1 6 ? -19.344 -35.75 3.918 1 75.81 6 LEU B O 1
ATOM 2548 N N . ASP B 1 7 ? -20.453 -35.531 1.934 1 79 7 ASP B N 1
ATOM 2549 C CA . ASP B 1 7 ? -19.406 -36.188 1.15 1 79 7 ASP B CA 1
ATOM 2550 C C . ASP B 1 7 ? -18.203 -35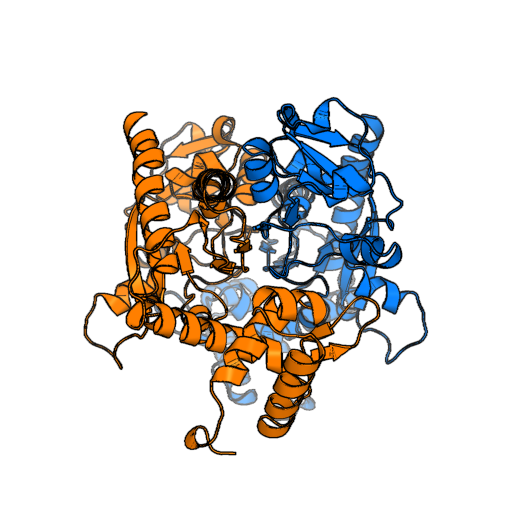.281 0.947 1 79 7 ASP B C 1
ATOM 2552 O O . ASP B 1 7 ? -18.25 -34.375 0.122 1 79 7 ASP B O 1
ATOM 2556 N N . LEU B 1 8 ? -17.172 -35.594 1.6 1 79.38 8 LEU B N 1
ATOM 2557 C CA . LEU B 1 8 ? -15.992 -34.719 1.623 1 79.38 8 LEU B CA 1
ATOM 2558 C C . LEU B 1 8 ? -15.305 -34.719 0.26 1 79.38 8 LEU B C 1
ATOM 2560 O O . LEU B 1 8 ? -14.523 -33.812 -0.035 1 79.38 8 LEU B O 1
ATOM 2564 N N . ASN B 1 9 ? -15.664 -35.656 -0.541 1 82 9 ASN B N 1
ATOM 2565 C CA . ASN B 1 9 ? -15.102 -35.688 -1.888 1 82 9 ASN B CA 1
ATOM 2566 C C . ASN B 1 9 ? -15.594 -34.5 -2.713 1 82 9 ASN B C 1
ATOM 2568 O O . ASN B 1 9 ? -14.906 -34.062 -3.631 1 82 9 ASN B O 1
ATOM 2572 N N . LEU B 1 10 ? -16.688 -34.062 -2.246 1 89 10 LEU B N 1
ATOM 2573 C CA . LEU B 1 10 ? -17.25 -32.906 -2.949 1 89 10 LEU B CA 1
ATOM 2574 C C . LEU B 1 10 ? -16.391 -31.656 -2.754 1 89 10 LEU B C 1
ATOM 2576 O O . LEU B 1 10 ? -16.391 -30.766 -3.605 1 89 10 LEU 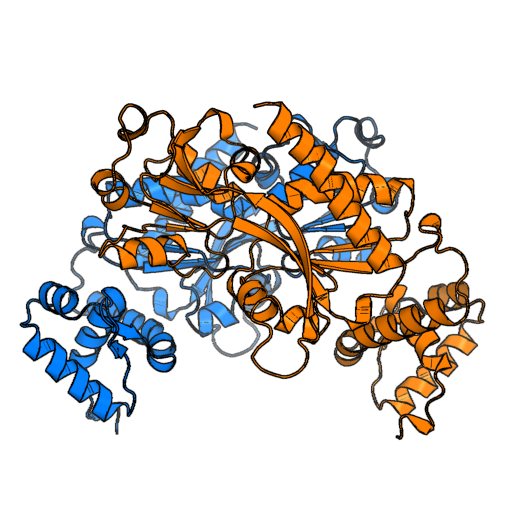B O 1
ATOM 2580 N N . LEU B 1 11 ? -15.641 -31.719 -1.647 1 88 11 LEU B N 1
ATOM 2581 C CA . LEU B 1 11 ? -14.773 -30.562 -1.364 1 88 11 LEU B CA 1
ATOM 2582 C C . LEU B 1 11 ? -13.578 -30.547 -2.309 1 88 11 LEU B C 1
ATOM 2584 O O . LEU B 1 11 ? -13.086 -29.469 -2.66 1 88 11 LEU B O 1
ATOM 2588 N N . ARG B 1 12 ? -13.227 -31.656 -2.742 1 86.75 12 ARG B N 1
ATOM 2589 C CA . ARG B 1 12 ? -12.172 -31.734 -3.748 1 86.75 12 ARG B CA 1
ATOM 2590 C C . ARG B 1 12 ? -12.641 -31.172 -5.082 1 86.75 12 ARG B C 1
ATOM 2592 O O . ARG B 1 12 ? -11.891 -30.469 -5.766 1 86.75 12 ARG B O 1
ATOM 2599 N N . VAL B 1 13 ? -13.852 -31.469 -5.379 1 90.12 13 VAL B N 1
ATOM 2600 C CA . VAL B 1 13 ? -14.453 -30.969 -6.605 1 90.12 13 VAL B CA 1
ATOM 2601 C C . VAL B 1 13 ? -14.594 -29.453 -6.531 1 90.12 13 VAL B C 1
ATOM 2603 O O . VAL B 1 13 ? -14.242 -28.734 -7.473 1 90.12 13 VAL B O 1
ATOM 2606 N N . PHE B 1 14 ? -15.008 -29 -5.355 1 92.75 14 PHE B N 1
ATOM 2607 C CA . PHE B 1 14 ? -15.148 -27.578 -5.105 1 92.75 14 PHE B CA 1
ATOM 2608 C C . PHE B 1 14 ? -13.805 -26.859 -5.281 1 92.75 14 PHE B C 1
ATOM 2610 O O . PHE B 1 14 ? -13.719 -25.844 -5.98 1 92.75 14 PHE B O 1
ATOM 2617 N N . ASP B 1 15 ? -12.859 -27.391 -4.711 1 87.19 15 ASP B N 1
ATOM 2618 C CA . ASP B 1 15 ? -11.516 -26.812 -4.773 1 87.19 15 ASP B CA 1
ATOM 2619 C C . ASP B 1 15 ? -11.031 -26.719 -6.219 1 87.19 15 ASP B C 1
ATOM 2621 O O . ASP B 1 15 ? -10.477 -25.703 -6.629 1 87.19 15 ASP B O 1
ATOM 2625 N N . ALA B 1 16 ? -11.211 -27.734 -7.016 1 85.88 16 ALA B N 1
ATOM 2626 C CA . ALA B 1 16 ? -10.789 -27.781 -8.414 1 85.88 16 ALA B CA 1
ATOM 2627 C C . ALA B 1 16 ? -11.539 -26.734 -9.242 1 85.88 16 ALA B C 1
ATOM 2629 O O . ALA B 1 16 ? -10.945 -26.047 -10.078 1 85.88 16 ALA B O 1
ATOM 2630 N N . VAL B 1 17 ? -12.789 -26.641 -8.945 1 90.06 17 VAL B N 1
ATOM 2631 C CA . VAL B 1 17 ? -13.625 -25.719 -9.695 1 90.06 17 VAL B CA 1
ATOM 2632 C C . VAL B 1 17 ? -13.234 -24.281 -9.359 1 90.06 17 VAL B C 1
ATOM 2634 O O . VAL B 1 17 ? -13.164 -23.422 -10.25 1 90.06 17 VAL B O 1
ATOM 2637 N N . MET B 1 18 ? -12.992 -24.078 -8.102 1 86.38 18 MET B N 1
ATOM 2638 C CA . MET B 1 18 ? -12.578 -22.75 -7.668 1 86.38 18 MET B CA 1
ATOM 2639 C C . MET B 1 18 ? -11.219 -22.391 -8.258 1 86.38 18 MET B C 1
ATOM 2641 O O . MET B 1 18 ? -10.977 -21.234 -8.609 1 86.38 18 MET B O 1
ATOM 2645 N N . THR B 1 19 ? -10.422 -23.297 -8.375 1 77.38 19 THR B N 1
ATOM 2646 C CA . THR B 1 19 ? -9.078 -23.109 -8.906 1 77.38 19 THR B CA 1
ATOM 2647 C C . THR B 1 19 ? -9.117 -22.812 -10.398 1 77.38 19 THR B C 1
ATOM 2649 O O . THR B 1 19 ? -8.492 -21.844 -10.859 1 77.38 19 THR B O 1
ATOM 2652 N N . GLU B 1 20 ? -9.891 -23.562 -11.172 1 75.75 20 GLU B N 1
ATOM 2653 C CA . GLU B 1 20 ? -9.859 -23.516 -12.633 1 75.75 20 GLU B CA 1
ATOM 2654 C C . GLU B 1 20 ? -10.883 -22.531 -13.18 1 75.75 20 GLU B C 1
ATOM 2656 O O . GLU B 1 20 ? -10.758 -22.062 -14.312 1 75.75 20 GLU B O 1
ATOM 2661 N N . GLN B 1 21 ? -11.859 -22.297 -12.406 1 82.25 21 GLN B N 1
ATOM 2662 C CA . GLN B 1 21 ? -13.008 -21.484 -12.781 1 82.25 21 GLN B CA 1
ATOM 2663 C C . GLN B 1 21 ? -13.562 -21.906 -14.133 1 82.25 21 GLN B C 1
ATOM 2665 O O . GLN B 1 21 ? -14 -21.062 -14.922 1 82.25 21 GLN B O 1
ATOM 2670 N N . ASN B 1 22 ? -13.398 -23.047 -14.43 1 83.06 22 ASN B N 1
ATOM 2671 C CA . ASN B 1 22 ? -13.883 -23.734 -15.617 1 83.06 22 ASN B CA 1
ATOM 2672 C C . ASN B 1 22 ? -14.18 -25.203 -15.32 1 83.06 22 ASN B C 1
ATOM 2674 O O . ASN B 1 22 ? -13.297 -25.953 -14.875 1 83.06 22 ASN B O 1
ATOM 2678 N N . LEU B 1 23 ? -15.414 -25.703 -15.656 1 90 23 LEU B N 1
ATOM 2679 C CA . LEU B 1 23 ? -15.852 -27.031 -15.258 1 90 23 LEU B CA 1
ATOM 2680 C C . LEU B 1 23 ? -15.109 -28.109 -16.062 1 90 23 LEU B C 1
ATOM 2682 O O . LEU B 1 23 ? -14.766 -29.156 -15.516 1 90 23 LEU B O 1
ATOM 2686 N N . THR B 1 24 ? -14.875 -27.734 -17.297 1 87.62 24 THR B N 1
ATOM 2687 C CA . THR B 1 24 ? -14.164 -28.703 -18.141 1 87.62 24 THR B CA 1
ATOM 2688 C C . THR B 1 24 ? -12.727 -28.875 -17.672 1 87.62 24 THR B C 1
ATOM 2690 O O . THR B 1 24 ? -12.227 -30 -17.562 1 87.62 24 THR B O 1
ATOM 2693 N N . ARG B 1 25 ? -12.117 -27.844 -17.359 1 83.12 25 ARG B N 1
ATOM 2694 C CA . ARG B 1 25 ? -10.742 -27.891 -16.875 1 83.12 25 ARG B CA 1
ATOM 2695 C C . ARG B 1 25 ? -10.672 -28.562 -15.508 1 83.12 25 ARG B C 1
ATOM 2697 O O . ARG B 1 25 ? -9.734 -29.312 -15.227 1 83.12 25 ARG B O 1
ATOM 2704 N N . ALA B 1 26 ? -11.625 -28.266 -14.719 1 89.38 26 ALA B N 1
ATOM 2705 C CA . ALA B 1 26 ? -11.695 -28.906 -13.414 1 89.38 26 ALA B CA 1
ATOM 2706 C C . ALA B 1 26 ? -11.859 -30.422 -13.555 1 89.38 26 ALA B C 1
ATOM 2708 O O . ALA B 1 26 ? -11.234 -31.188 -12.82 1 89.38 26 ALA B O 1
ATOM 2709 N N . ALA B 1 27 ? -12.664 -30.844 -14.477 1 91 27 ALA B N 1
ATOM 2710 C CA . ALA B 1 27 ? -12.883 -32.281 -14.742 1 91 27 ALA B CA 1
ATOM 2711 C C . ALA B 1 27 ? -11.586 -32.938 -15.164 1 91 27 ALA B C 1
ATOM 2713 O O . ALA B 1 27 ? -11.258 -34.031 -14.664 1 91 27 ALA B O 1
ATOM 2714 N N . ASN B 1 28 ? -10.891 -32.312 -16.016 1 84.69 28 ASN B N 1
ATOM 2715 C CA . ASN B 1 28 ? -9.602 -32.844 -16.453 1 84.69 28 ASN B CA 1
ATOM 2716 C C . ASN B 1 28 ? -8.625 -32.969 -15.289 1 84.69 28 ASN B C 1
ATOM 2718 O O . ASN B 1 28 ? -7.953 -34 -15.148 1 84.69 28 ASN B O 1
ATOM 2722 N N . LEU B 1 29 ? -8.648 -32.031 -14.469 1 80.75 29 LEU B N 1
ATOM 2723 C CA . LEU B 1 29 ? -7.762 -32 -13.312 1 80.75 29 LEU B CA 1
ATOM 2724 C C . LEU B 1 29 ? -8.078 -33.156 -12.359 1 80.75 29 LEU B C 1
ATOM 2726 O O . LEU B 1 29 ? -7.18 -33.719 -11.75 1 80.75 29 LEU B O 1
ATOM 2730 N N . LEU B 1 30 ? -9.289 -33.5 -12.227 1 87.12 30 LEU B N 1
ATOM 2731 C CA . LEU B 1 30 ? -9.75 -34.5 -11.273 1 87.12 30 LEU B CA 1
ATOM 2732 C C . LEU B 1 30 ? -9.852 -35.875 -11.93 1 87.12 30 LEU B C 1
ATOM 2734 O O . LEU B 1 30 ? -10.203 -36.844 -11.273 1 87.12 30 LEU B O 1
ATOM 2738 N N . ALA B 1 31 ? -9.523 -35.938 -13.25 1 88.25 31 ALA B N 1
ATOM 2739 C CA . ALA B 1 31 ? -9.695 -37.156 -14.008 1 88.25 31 ALA B CA 1
ATOM 2740 C C . ALA B 1 31 ? -11.125 -37.688 -13.898 1 88.25 31 ALA B C 1
ATOM 2742 O O . ALA B 1 31 ? -11.352 -38.875 -13.633 1 88.25 31 ALA B O 1
ATOM 2743 N N . MET B 1 32 ? -12.031 -36.719 -14.008 1 88.81 32 MET B N 1
ATOM 2744 C CA . MET B 1 32 ? -13.469 -36.969 -14.023 1 88.81 32 MET B CA 1
ATOM 2745 C C . MET B 1 32 ? -14.102 -36.438 -15.305 1 88.81 32 MET B C 1
ATOM 2747 O O . MET B 1 32 ? -13.477 -35.688 -16.031 1 88.81 32 MET B O 1
ATOM 2751 N N . THR B 1 33 ? -15.258 -36.938 -15.633 1 91.19 33 THR B N 1
ATOM 2752 C CA . THR B 1 33 ? -16.016 -36.344 -16.734 1 91.19 33 THR B CA 1
ATOM 2753 C C . THR B 1 33 ? -16.656 -35.031 -16.297 1 91.19 33 THR B C 1
ATOM 2755 O O . THR B 1 33 ? -16.922 -34.844 -15.102 1 91.19 33 THR B O 1
ATOM 2758 N N . GLN B 1 34 ? -16.844 -34.188 -17.25 1 91.5 34 GLN B N 1
ATOM 2759 C CA . GLN B 1 34 ? -17.453 -32.875 -16.953 1 91.5 34 GLN B CA 1
ATOM 2760 C C . GLN B 1 34 ? -18.844 -33.062 -16.344 1 91.5 34 GLN B C 1
ATOM 2762 O O . GLN B 1 34 ? -19.188 -32.406 -15.359 1 91.5 34 GLN B O 1
ATOM 2767 N N . PRO B 1 35 ? -19.719 -34 -16.797 1 93.25 35 PRO B N 1
ATOM 2768 C CA . PRO B 1 35 ? -21 -34.188 -16.125 1 93.25 35 PRO B CA 1
ATOM 2769 C C . PRO B 1 35 ? -20.859 -34.656 -14.68 1 93.25 35 PRO B C 1
ATOM 2771 O O . PRO B 1 35 ? -21.641 -34.25 -13.82 1 93.25 35 PRO B O 1
ATOM 2774 N N . ALA B 1 36 ? -19.891 -35.406 -14.461 1 92.25 36 ALA B N 1
ATOM 2775 C CA . ALA B 1 36 ? -19.656 -35.906 -13.102 1 92.25 36 ALA B CA 1
ATOM 2776 C C . ALA B 1 36 ? -19.281 -34.75 -12.172 1 92.25 36 ALA B C 1
ATOM 2778 O O . ALA B 1 36 ? -19.766 -34.656 -11.039 1 92.25 36 ALA B O 1
ATOM 2779 N N . VAL B 1 37 ? -18.406 -33.844 -12.625 1 93.12 37 VAL B N 1
ATOM 2780 C CA . VAL B 1 37 ? -18.016 -32.656 -11.859 1 93.12 37 VAL B CA 1
ATOM 2781 C C . VAL B 1 37 ? -19.234 -31.781 -11.641 1 93.12 37 VAL B C 1
ATOM 2783 O O . VAL B 1 37 ? -19.438 -31.266 -10.539 1 93.12 37 VAL B O 1
ATOM 2786 N N . SER B 1 38 ? -20 -31.609 -12.648 1 93.44 38 SER B N 1
ATOM 2787 C CA . SER B 1 38 ? -21.219 -30.781 -12.562 1 93.44 38 SER B CA 1
ATOM 2788 C C . SER B 1 38 ? -22.188 -31.344 -11.531 1 93.44 38 SER B C 1
ATOM 2790 O O . SER B 1 38 ? -22.75 -30.594 -10.734 1 93.44 38 SER B O 1
ATOM 2792 N N . ASN B 1 39 ? -22.359 -32.594 -11.578 1 92.88 39 ASN B N 1
ATOM 2793 C CA . ASN B 1 39 ? -23.25 -33.281 -10.641 1 92.88 39 ASN B CA 1
ATOM 2794 C C . ASN B 1 39 ? -22.75 -33.156 -9.203 1 92.88 39 ASN B C 1
ATOM 2796 O O . ASN B 1 39 ? -23.531 -32.906 -8.281 1 92.88 39 ASN B O 1
ATOM 2800 N N . ALA B 1 40 ? -21.531 -33.406 -9.07 1 92.94 40 ALA B N 1
ATOM 2801 C CA . ALA B 1 40 ? -20.922 -33.281 -7.754 1 92.94 40 ALA B CA 1
ATOM 2802 C C . ALA B 1 40 ? -21.094 -31.891 -7.199 1 92.94 40 ALA B C 1
ATOM 2804 O O . ALA B 1 40 ? -21.406 -31.703 -6.023 1 92.94 40 ALA B O 1
ATOM 2805 N N . LEU B 1 41 ? -20.844 -30.875 -8.016 1 93.25 41 LEU B N 1
ATOM 2806 C CA . LEU B 1 41 ? -21 -29.469 -7.617 1 93.25 41 LEU B CA 1
ATOM 2807 C C . LEU B 1 41 ? -22.438 -29.172 -7.242 1 93.25 41 LEU B C 1
ATOM 2809 O O . LEU B 1 41 ? -22.703 -28.422 -6.297 1 93.25 41 LEU B O 1
ATOM 2813 N N . ARG B 1 42 ? -23.344 -29.75 -7.98 1 92.44 42 ARG B N 1
ATOM 2814 C CA . ARG B 1 42 ? -24.766 -29.578 -7.676 1 92.44 42 ARG B CA 1
ATOM 2815 C C . ARG B 1 42 ? -25.094 -30.125 -6.289 1 92.44 42 ARG B C 1
ATOM 2817 O O . ARG B 1 42 ? -25.828 -29.5 -5.527 1 92.44 42 ARG B O 1
ATOM 2824 N N . ARG B 1 43 ? -24.594 -31.281 -6.043 1 90.12 43 ARG B N 1
ATOM 2825 C CA . ARG B 1 43 ? -24.812 -31.891 -4.734 1 90.12 43 ARG B CA 1
ATOM 2826 C C . ARG B 1 43 ? -24.281 -31 -3.619 1 90.12 43 ARG B C 1
ATOM 2828 O O . ARG B 1 43 ? -24.922 -30.844 -2.582 1 90.12 43 ARG B O 1
ATOM 2835 N N . LEU B 1 44 ? -23.094 -30.453 -3.816 1 91.69 44 LEU B N 1
ATOM 2836 C CA . LEU B 1 44 ? -22.5 -29.578 -2.82 1 91.69 44 LEU B CA 1
ATOM 2837 C C . LEU B 1 44 ? -23.328 -28.297 -2.668 1 91.69 44 LEU B C 1
ATOM 2839 O O . LEU B 1 44 ? -23.531 -27.812 -1.553 1 91.69 44 LEU B O 1
ATOM 2843 N N . ARG B 1 45 ? -23.781 -27.75 -3.748 1 92.12 45 ARG B N 1
ATOM 2844 C CA . ARG B 1 45 ? -24.625 -26.578 -3.742 1 92.12 45 ARG B CA 1
ATOM 2845 C C . ARG B 1 45 ? -25.875 -26.812 -2.9 1 92.12 45 ARG B C 1
ATOM 2847 O O . ARG B 1 45 ? -26.25 -25.953 -2.09 1 92.12 45 ARG B O 1
ATOM 2854 N N . ASP B 1 46 ? -26.453 -27.953 -3.133 1 88.75 46 ASP B N 1
ATOM 2855 C CA . ASP B 1 46 ? -27.656 -28.312 -2.396 1 88.75 46 ASP B CA 1
ATOM 2856 C C . ASP B 1 46 ? -27.375 -28.422 -0.9 1 88.75 46 ASP B C 1
ATOM 2858 O O . ASP B 1 46 ? -28.188 -27.984 -0.078 1 88.75 46 ASP B O 1
ATOM 2862 N N . THR B 1 47 ? -26.312 -28.984 -0.698 1 85.44 47 THR B N 1
ATOM 2863 C CA . THR B 1 47 ? -25.938 -29.203 0.695 1 85.44 47 THR B CA 1
ATOM 2864 C C . THR B 1 47 ? -25.656 -27.875 1.39 1 85.44 47 THR B C 1
ATOM 2866 O O . THR B 1 47 ? -26.031 -27.672 2.549 1 85.44 47 THR B O 1
ATOM 2869 N N . LEU B 1 48 ? -25 -26.953 0.709 1 87.81 48 LEU B N 1
ATOM 2870 C CA . LEU B 1 48 ? -24.562 -25.703 1.311 1 87.81 48 LEU B CA 1
ATOM 2871 C C . LEU B 1 48 ? -25.594 -24.594 1.092 1 87.81 48 LEU B C 1
ATOM 2873 O O . LEU B 1 48 ? -25.469 -23.5 1.638 1 87.81 48 LEU B O 1
ATOM 2877 N N . ASN B 1 49 ? -26.562 -24.875 0.36 1 89.06 49 ASN B N 1
ATOM 2878 C CA . ASN B 1 49 ? -27.594 -23.906 0.013 1 89.06 49 ASN B CA 1
ATOM 2879 C C . ASN B 1 49 ? -26.984 -22.625 -0.565 1 89.06 49 ASN B C 1
ATOM 2881 O O . ASN B 1 49 ? -27.297 -21.516 -0.099 1 89.06 49 ASN B O 1
ATOM 2885 N N . ASP B 1 50 ? -26.078 -22.75 -1.414 1 91.5 50 ASP B N 1
ATOM 2886 C CA . ASP B 1 50 ? -25.391 -21.688 -2.16 1 91.5 50 ASP B CA 1
ATOM 2887 C C . ASP B 1 50 ? -24.984 -22.172 -3.551 1 91.5 50 ASP B C 1
ATOM 2889 O O . ASP B 1 50 ? -24.547 -23.312 -3.717 1 91.5 50 ASP B O 1
ATOM 2893 N N . ASP B 1 51 ? -25.094 -21.359 -4.504 1 92.75 51 ASP B N 1
ATOM 2894 C CA . ASP B 1 51 ? -24.734 -21.719 -5.871 1 92.75 51 ASP B CA 1
ATOM 2895 C C . ASP B 1 51 ? -23.234 -22 -5.992 1 92.75 51 ASP B C 1
ATOM 2897 O O . ASP B 1 51 ? -22.812 -22.75 -6.867 1 92.75 51 ASP B O 1
ATOM 2901 N N . LEU B 1 52 ? -22.422 -21.438 -5.16 1 92.06 52 LEU B N 1
ATOM 2902 C CA . LEU B 1 52 ? -20.969 -21.547 -5.062 1 92.06 52 LEU B CA 1
ATOM 2903 C C . LEU B 1 52 ? -20.297 -20.906 -6.277 1 92.06 52 LEU B C 1
ATOM 2905 O O . LEU B 1 52 ? -19.406 -20.078 -6.133 1 92.06 52 LEU B O 1
ATOM 2909 N N . VAL B 1 53 ? -20.812 -21.297 -7.512 1 92.19 53 VAL B N 1
ATOM 2910 C CA . VAL B 1 53 ? -20.328 -20.672 -8.734 1 92.19 53 VAL B CA 1
ATOM 2911 C C . VAL B 1 53 ? -21.516 -20.375 -9.664 1 92.19 53 VAL B C 1
ATOM 2913 O O . VAL B 1 53 ? -22.516 -21.078 -9.641 1 92.19 53 VAL B O 1
ATOM 2916 N N . ILE B 1 54 ? -21.328 -19.25 -10.328 1 91.38 54 ILE B N 1
ATOM 2917 C CA . ILE B 1 54 ? -22.328 -18.859 -11.312 1 91.38 54 ILE B CA 1
ATOM 2918 C C . ILE B 1 54 ? -21.75 -18.953 -12.719 1 91.38 54 ILE B C 1
ATOM 2920 O O . ILE B 1 54 ? -20.594 -18.562 -12.938 1 91.38 54 ILE B O 1
ATOM 2924 N N . ARG B 1 55 ? -22.578 -19.406 -13.602 1 85.31 55 ARG B N 1
ATOM 2925 C CA . ARG B 1 55 ? -22.141 -19.562 -14.984 1 85.31 55 ARG B CA 1
ATOM 2926 C C . ARG B 1 55 ? -21.969 -18.203 -15.664 1 85.31 55 ARG B C 1
ATOM 2928 O O . ARG B 1 55 ? -22.781 -17.297 -15.453 1 85.31 55 ARG B O 1
ATOM 2935 N N . THR B 1 56 ? -20.891 -18.125 -16.297 1 80.94 56 THR B N 1
ATOM 2936 C CA . THR B 1 56 ? -20.609 -16.953 -17.125 1 80.94 56 THR B CA 1
ATOM 2937 C C . THR B 1 56 ? -20.281 -17.375 -18.547 1 80.94 56 THR B C 1
ATOM 2939 O O . THR B 1 56 ? -20.297 -18.562 -18.875 1 80.94 56 THR B O 1
ATOM 2942 N N . ALA B 1 57 ? -20.047 -16.375 -19.438 1 73.19 57 ALA B N 1
ATOM 2943 C CA . ALA B 1 57 ? -19.688 -16.641 -20.828 1 73.19 57 ALA B CA 1
ATOM 2944 C C . ALA B 1 57 ? -18.359 -17.391 -20.906 1 73.19 57 ALA B C 1
ATOM 2946 O O . ALA B 1 57 ? -18.141 -18.156 -21.859 1 73.19 57 ALA B O 1
ATOM 2947 N N . HIS B 1 58 ? -17.578 -17.281 -20.016 1 70 58 HIS B N 1
ATOM 2948 C CA . HIS B 1 58 ? -16.219 -17.812 -20.125 1 70 58 HIS B CA 1
ATOM 2949 C C . HIS B 1 58 ? -15.93 -18.797 -19 1 70 58 HIS B C 1
ATOM 2951 O O . HIS B 1 58 ? -14.773 -19.062 -18.688 1 70 58 HIS B O 1
ATOM 2957 N N . GLY B 1 59 ? -16.984 -19.344 -18.516 1 82.31 59 GLY B N 1
ATOM 2958 C CA . GLY B 1 59 ? -16.797 -20.297 -17.438 1 82.31 59 GLY B CA 1
ATOM 2959 C C . GLY B 1 59 ? -17.719 -20.062 -16.25 1 82.31 59 GLY B C 1
ATOM 2960 O O . GLY B 1 59 ? -18.922 -19.953 -16.422 1 82.31 59 GLY B O 1
ATOM 2961 N N . VAL B 1 60 ? -17.078 -20.219 -15.047 1 87.75 60 VAL B N 1
ATOM 2962 C CA . VAL B 1 60 ? -17.875 -20 -13.844 1 87.75 60 VAL B CA 1
ATOM 2963 C C . VAL B 1 60 ? -17.172 -18.969 -12.945 1 87.75 60 VAL B C 1
ATOM 2965 O O . VAL B 1 60 ? -15.953 -18.812 -13 1 87.75 60 VAL B O 1
ATOM 2968 N N . LYS B 1 61 ? -17.953 -18.172 -12.281 1 87.19 61 LYS B N 1
ATOM 2969 C CA . LYS B 1 61 ? -17.469 -17.234 -11.281 1 87.19 61 LYS B CA 1
ATOM 2970 C C . LYS B 1 61 ? -17.953 -17.609 -9.883 1 87.19 61 LYS B C 1
ATOM 2972 O O . LYS B 1 61 ? -19.109 -18 -9.711 1 87.19 61 LYS B O 1
ATOM 2977 N N . PRO B 1 62 ? -17.016 -17.516 -8.93 1 88.38 62 PRO B N 1
ATOM 2978 C CA . PRO B 1 62 ? -17.422 -17.875 -7.57 1 88.38 62 PRO B CA 1
ATOM 2979 C C . PRO B 1 62 ? -18.391 -16.875 -6.957 1 88.38 62 PRO B C 1
ATOM 2981 O O . PRO B 1 62 ? -18.344 -15.688 -7.27 1 88.38 62 PRO B O 1
ATOM 2984 N N . THR B 1 63 ? -19.312 -17.422 -6.137 1 89.19 63 THR B N 1
ATOM 2985 C CA . THR B 1 63 ? -20.109 -16.578 -5.273 1 89.19 63 THR B CA 1
ATOM 2986 C C . THR B 1 63 ? -19.281 -16.016 -4.121 1 89.19 63 THR B C 1
ATOM 2988 O O . THR B 1 63 ? -18.188 -16.531 -3.838 1 89.19 63 THR B O 1
ATOM 2991 N N . PRO B 1 64 ? -19.719 -15.023 -3.531 1 81.06 64 PRO B N 1
ATOM 2992 C CA . PRO B 1 64 ? -19.031 -14.516 -2.346 1 81.06 64 PRO B CA 1
ATOM 2993 C C . PRO B 1 64 ? -18.828 -15.578 -1.271 1 81.06 64 PRO B C 1
ATOM 2995 O O . PRO B 1 64 ? -17.766 -15.648 -0.653 1 81.06 64 PRO B O 1
ATOM 2998 N N . ARG B 1 65 ? -19.781 -16.328 -1.137 1 86.5 65 ARG B N 1
ATOM 2999 C CA . ARG B 1 65 ? -19.688 -17.391 -0.148 1 86.5 65 ARG B CA 1
ATOM 3000 C C . ARG B 1 65 ? -18.594 -18.391 -0.52 1 86.5 65 ARG B C 1
ATOM 3002 O O . ARG B 1 65 ? -17.859 -18.859 0.345 1 86.5 65 ARG B O 1
ATOM 3009 N N . ALA B 1 66 ? -18.547 -18.719 -1.749 1 88.81 66 ALA B N 1
ATOM 3010 C CA . ALA B 1 66 ? -17.516 -19.641 -2.217 1 88.81 66 ALA B CA 1
ATOM 3011 C C . ALA B 1 66 ? -16.125 -19.062 -1.989 1 88.81 66 ALA B C 1
ATOM 3013 O O . ALA B 1 66 ? -15.211 -19.766 -1.549 1 88.81 66 ALA B O 1
ATOM 3014 N N . GLU B 1 67 ? -16 -17.812 -2.213 1 80.94 67 GLU B N 1
ATOM 3015 C CA . GLU B 1 67 ? -14.727 -17.125 -2.025 1 80.94 67 GLU B CA 1
ATOM 3016 C C . GLU B 1 67 ? -14.305 -17.141 -0.56 1 80.94 67 GLU B C 1
ATOM 3018 O O . GLU B 1 67 ? -13.117 -17.25 -0.251 1 80.94 67 GLU B O 1
ATOM 3023 N N . GLU B 1 68 ? -15.234 -17.078 0.199 1 77.44 68 GLU B N 1
ATOM 3024 C CA . GLU B 1 68 ? -14.984 -17.078 1.637 1 77.44 68 GLU B CA 1
ATOM 3025 C C . GLU B 1 68 ? -14.609 -18.469 2.123 1 77.44 68 GLU B C 1
ATOM 3027 O O . GLU B 1 68 ? -13.75 -18.625 2.994 1 77.44 68 GLU B O 1
ATOM 3032 N N . LEU B 1 69 ? -15.195 -19.438 1.569 1 84 69 LEU B N 1
ATOM 3033 C CA . LEU B 1 69 ? -15.07 -20.812 2.029 1 84 69 LEU B CA 1
ATOM 3034 C C . LEU B 1 69 ? -13.797 -21.453 1.489 1 84 69 LEU B C 1
ATOM 3036 O O . LEU B 1 69 ? -13.195 -22.312 2.15 1 84 69 LEU B O 1
ATOM 3040 N N . TRP B 1 70 ? -13.477 -21 0.369 1 83.56 70 TRP B N 1
ATOM 3041 C CA . TRP B 1 70 ? -12.492 -21.719 -0.427 1 83.56 70 TRP B CA 1
ATOM 3042 C C . TRP B 1 70 ? -11.148 -21.781 0.293 1 83.56 70 TRP B C 1
ATOM 3044 O O . TRP B 1 70 ? -10.531 -22.844 0.39 1 83.56 70 TRP B O 1
ATOM 3054 N N . PRO B 1 71 ? -10.734 -20.734 0.889 1 72.19 71 PRO B N 1
ATOM 3055 C CA . PRO B 1 71 ? -9.43 -20.812 1.544 1 72.19 71 PRO B CA 1
ATOM 3056 C C . PRO B 1 71 ? -9.375 -21.859 2.645 1 72.19 71 PRO B C 1
ATOM 3058 O O . PRO B 1 71 ? -8.375 -22.578 2.773 1 72.19 71 PRO B O 1
ATOM 3061 N N . THR B 1 72 ? -10.359 -21.953 3.303 1 74.06 72 THR B N 1
ATOM 3062 C CA . THR B 1 72 ? -10.43 -22.938 4.383 1 74.06 72 THR B CA 1
ATOM 3063 C C . THR B 1 72 ? -10.461 -24.359 3.828 1 74.06 72 THR B C 1
ATOM 3065 O O . THR B 1 72 ? -9.773 -25.234 4.336 1 74.06 72 THR B O 1
ATOM 3068 N N . VAL B 1 73 ? -11.25 -24.562 2.83 1 81.31 73 VAL B N 1
ATOM 3069 C CA . VAL B 1 73 ? -11.359 -25.875 2.203 1 81.31 73 VAL B CA 1
ATOM 3070 C C . VAL B 1 73 ? -10 -26.297 1.65 1 81.31 73 VAL B C 1
ATOM 3072 O O . VAL B 1 73 ? -9.555 -27.422 1.884 1 81.31 73 VAL B O 1
ATOM 3075 N N . ARG B 1 74 ? -9.477 -25.422 0.973 1 76.25 74 ARG B N 1
ATOM 3076 C CA . ARG B 1 74 ? -8.188 -25.703 0.349 1 76.25 74 ARG B CA 1
ATOM 3077 C C . ARG B 1 74 ? -7.137 -26.062 1.396 1 76.25 74 ARG B C 1
ATOM 3079 O O . ARG B 1 74 ? -6.367 -27.016 1.214 1 76.25 74 ARG B O 1
ATOM 3086 N N . ARG B 1 75 ? -7.121 -25.359 2.381 1 70.56 75 ARG B N 1
ATOM 3087 C CA . ARG B 1 75 ? -6.199 -25.625 3.477 1 70.56 75 ARG B CA 1
ATOM 3088 C C . ARG B 1 75 ? -6.434 -27.016 4.055 1 70.56 75 ARG B C 1
ATOM 3090 O O . ARG B 1 75 ? -5.484 -27.781 4.266 1 70.56 75 ARG B O 1
ATOM 3097 N N . ALA B 1 76 ? -7.605 -27.328 4.293 1 73.88 76 ALA B N 1
ATOM 3098 C CA . ALA B 1 76 ? -7.965 -28.609 4.875 1 73.88 76 ALA B CA 1
ATOM 3099 C C . ALA B 1 76 ? -7.566 -29.766 3.951 1 73.88 76 ALA B C 1
ATOM 3101 O O . ALA B 1 76 ? -7 -30.766 4.402 1 73.88 76 ALA B O 1
ATOM 3102 N N . LEU B 1 77 ? -7.844 -29.609 2.729 1 75.44 77 LEU B N 1
ATOM 3103 C CA . LEU B 1 77 ? -7.5 -30.641 1.763 1 75.44 77 LEU B CA 1
ATOM 3104 C C . LEU B 1 77 ? -5.988 -30.844 1.691 1 75.44 77 LEU B C 1
ATOM 3106 O O . LEU B 1 77 ? -5.512 -31.969 1.62 1 75.44 77 LEU B O 1
ATOM 3110 N N . SER B 1 78 ? -5.293 -29.75 1.728 1 71.62 78 SER B N 1
ATOM 3111 C CA . SER B 1 78 ? -3.834 -29.797 1.688 1 71.62 78 SER B CA 1
ATOM 3112 C C . SER B 1 78 ? -3.273 -30.5 2.916 1 71.62 78 SER B C 1
ATOM 3114 O O . SER B 1 78 ? -2.338 -31.297 2.809 1 71.62 78 SER B O 1
ATOM 3116 N N . GLU B 1 79 ? -3.859 -30.281 4.012 1 67.94 79 GLU B N 1
ATOM 3117 C CA . GLU B 1 79 ? -3.438 -30.922 5.254 1 67.94 79 GLU B CA 1
ATOM 3118 C C . GLU B 1 79 ? -3.715 -32.406 5.223 1 67.94 79 GLU B C 1
ATOM 3120 O O . GLU B 1 79 ? -2.887 -33.219 5.664 1 67.94 79 GLU B O 1
ATOM 3125 N N . LEU B 1 80 ? -4.828 -32.75 4.711 1 70.44 80 LEU B N 1
ATOM 3126 C CA . LEU B 1 80 ? -5.191 -34.156 4.59 1 70.44 80 LEU B CA 1
ATOM 3127 C C . LEU B 1 80 ? -4.254 -34.906 3.633 1 70.44 80 LEU B C 1
ATOM 3129 O O . LEU B 1 80 ? -3.824 -36.031 3.91 1 70.44 80 LEU B O 1
ATOM 3133 N N . GLU B 1 81 ? -3.998 -34.25 2.617 1 69 81 GLU B N 1
ATOM 3134 C CA . GLU B 1 81 ? -3.076 -34.844 1.646 1 69 81 GLU B CA 1
ATOM 3135 C C . GLU B 1 81 ? -1.709 -35.094 2.271 1 69 81 GLU B C 1
ATOM 3137 O O . GLU B 1 81 ? -1.109 -36.156 2.051 1 69 81 GLU B O 1
ATOM 3142 N N . ALA B 1 82 ? -1.268 -34.219 3.031 1 66.12 82 ALA B N 1
ATOM 3143 C CA . ALA B 1 82 ? 0.051 -34.312 3.654 1 66.12 82 ALA B CA 1
ATOM 3144 C C . ALA B 1 82 ? 0.125 -35.469 4.613 1 66.12 82 ALA B C 1
ATOM 3146 O O . ALA B 1 82 ? 1.177 -36.125 4.754 1 66.12 82 ALA B O 1
ATOM 3147 N N . VAL B 1 83 ? -0.953 -35.812 5.203 1 64.81 83 VAL B N 1
ATOM 3148 C CA . VAL B 1 83 ? -0.968 -36.875 6.211 1 64.81 83 VAL B CA 1
ATOM 3149 C C . VAL B 1 83 ? -1.195 -38.219 5.539 1 64.81 83 VAL B C 1
ATOM 3151 O O . VAL B 1 83 ? -0.608 -39.219 5.941 1 64.81 83 VAL B O 1
ATOM 3154 N N . ILE B 1 84 ? -2.059 -38.281 4.594 1 64.44 84 ILE B N 1
ATOM 3155 C CA . ILE B 1 84 ? -2.465 -39.531 3.965 1 64.44 84 ILE B CA 1
ATOM 3156 C C . ILE B 1 84 ? -1.376 -40 3.006 1 64.44 84 ILE B C 1
ATOM 3158 O O . ILE B 1 84 ? -1.128 -41.219 2.883 1 64.44 84 ILE B O 1
ATOM 3162 N N . ALA B 1 85 ? -0.867 -39.312 2.24 1 58.97 85 ALA B N 1
ATOM 3163 C CA . ALA B 1 85 ? 0.195 -39.656 1.306 1 58.97 85 ALA B CA 1
ATOM 3164 C C . ALA B 1 85 ? 1.447 -38.812 1.546 1 58.97 85 ALA B C 1
ATOM 3166 O O . ALA B 1 85 ? 1.743 -37.906 0.778 1 58.97 85 ALA B O 1
ATOM 3167 N N . PRO B 1 86 ? 1.897 -39.156 2.668 1 54.56 86 PRO B N 1
ATOM 3168 C CA . PRO B 1 86 ? 3.115 -38.375 2.967 1 54.56 86 PRO B CA 1
ATOM 3169 C C . PRO B 1 86 ? 4.164 -38.5 1.863 1 54.56 86 PRO B C 1
ATOM 3171 O O . PRO B 1 86 ? 5.352 -38.281 2.109 1 54.56 86 PRO B O 1
ATOM 3174 N N . GLU B 1 87 ? 3.746 -38.875 0.615 1 55.78 87 GLU B N 1
ATOM 3175 C CA . GLU B 1 87 ? 4.848 -38.844 -0.343 1 55.78 87 GLU B CA 1
ATOM 3176 C C . GLU B 1 87 ? 5.617 -37.531 -0.266 1 55.78 87 GLU B C 1
ATOM 3178 O O . GLU B 1 87 ? 5.105 -36.531 0.242 1 55.78 87 GLU B O 1
ATOM 3183 N N . SER B 1 88 ? 6.914 -37.688 -0.604 1 67.38 88 SER B N 1
ATOM 3184 C CA . SER B 1 88 ? 7.91 -36.625 -0.661 1 67.38 88 SER B CA 1
ATOM 3185 C C . SER B 1 88 ? 7.367 -35.375 -1.386 1 67.38 88 SER B C 1
ATOM 3187 O O . SER B 1 88 ? 6.75 -35.5 -2.447 1 67.38 88 SER B O 1
ATOM 3189 N N . PHE B 1 89 ? 6.922 -34.531 -0.668 1 77.5 89 PHE B N 1
ATOM 3190 C CA . PHE B 1 89 ? 6.508 -33.25 -1.26 1 77.5 89 PHE B CA 1
ATOM 3191 C C . PHE B 1 89 ? 7.426 -32.875 -2.41 1 77.5 89 PHE B C 1
ATOM 3193 O O . PHE B 1 89 ? 8.648 -32.844 -2.25 1 77.5 89 PHE B O 1
ATOM 3200 N N . ASP B 1 90 ? 6.77 -32.906 -3.598 1 84.62 90 ASP B N 1
ATOM 3201 C CA . ASP B 1 90 ? 7.461 -32.438 -4.801 1 84.62 90 ASP B CA 1
ATOM 3202 C C . ASP B 1 90 ? 6.938 -31.078 -5.254 1 84.62 90 ASP B C 1
ATOM 3204 O O . ASP B 1 90 ? 5.824 -30.969 -5.777 1 84.62 90 ASP B O 1
ATOM 3208 N N . ILE B 1 91 ? 7.75 -30.062 -5.117 1 85.56 91 ILE B N 1
ATOM 3209 C CA . ILE B 1 91 ? 7.355 -28.688 -5.391 1 85.56 91 ILE B CA 1
ATOM 3210 C C . ILE B 1 91 ? 7.016 -28.531 -6.871 1 85.56 91 ILE B C 1
ATOM 3212 O O . ILE B 1 91 ? 6.18 -27.703 -7.242 1 85.56 91 ILE B O 1
ATOM 3216 N N . SER B 1 92 ? 7.629 -29.344 -7.656 1 88.56 92 SER B N 1
ATOM 3217 C CA . SER B 1 92 ? 7.418 -29.25 -9.094 1 88.56 92 SER B CA 1
ATOM 3218 C C . SER B 1 92 ? 5.988 -29.625 -9.469 1 88.56 92 SER B C 1
ATOM 3220 O O . SER B 1 92 ? 5.516 -29.281 -10.562 1 88.56 92 SER B O 1
ATOM 3222 N N . ARG B 1 93 ? 5.316 -30.281 -8.578 1 84.69 93 ARG B N 1
ATOM 3223 C CA . ARG B 1 93 ? 3.955 -30.719 -8.859 1 84.69 93 ARG B CA 1
ATOM 3224 C C . ARG B 1 93 ? 2.936 -29.906 -8.078 1 84.69 93 ARG B C 1
ATOM 3226 O O . ARG B 1 93 ? 1.728 -30.062 -8.258 1 84.69 93 ARG B O 1
ATOM 3233 N N . ALA B 1 94 ? 3.43 -29.062 -7.262 1 84.19 94 ALA B N 1
ATOM 3234 C CA . ALA B 1 94 ? 2.541 -28.266 -6.414 1 84.19 94 ALA B CA 1
ATOM 3235 C C . ALA B 1 94 ? 1.748 -27.266 -7.242 1 84.19 94 ALA B C 1
ATOM 3237 O O . ALA B 1 94 ? 2.268 -26.688 -8.203 1 84.19 94 ALA B O 1
ATOM 3238 N N . GLN B 1 95 ? 0.489 -27.062 -6.871 1 82.75 95 GLN B N 1
ATOM 3239 C CA . GLN B 1 95 ? -0.397 -26.125 -7.559 1 82.75 95 GLN B CA 1
ATOM 3240 C C . GLN B 1 95 ? -0.955 -25.094 -6.598 1 82.75 95 GLN B C 1
ATOM 3242 O O . GLN B 1 95 ? -1.957 -24.438 -6.895 1 82.75 95 GLN B O 1
ATOM 3247 N N . ASN B 1 96 ? -0.331 -24.828 -5.566 1 84.19 96 ASN B N 1
ATOM 3248 C CA . ASN B 1 96 ? -0.775 -23.938 -4.492 1 84.19 96 ASN B CA 1
ATOM 3249 C C . ASN B 1 96 ? -0.776 -22.484 -4.934 1 84.19 96 ASN B C 1
ATOM 3251 O O . ASN B 1 96 ? 0.014 -22.078 -5.793 1 84.19 96 ASN B O 1
ATOM 3255 N N . THR B 1 97 ? -1.741 -21.766 -4.449 1 89.06 97 THR B N 1
ATOM 3256 C CA . THR B 1 97 ? -1.693 -20.297 -4.441 1 89.06 97 THR B CA 1
ATOM 3257 C C . THR B 1 97 ? -1.354 -19.781 -3.049 1 89.06 97 THR B C 1
ATOM 3259 O O . THR B 1 97 ? -2.098 -20.016 -2.094 1 89.06 97 THR B O 1
ATOM 3262 N N . PHE B 1 98 ? -0.254 -19.172 -2.963 1 94.06 98 PHE B N 1
ATOM 3263 C CA . PHE B 1 98 ? 0.144 -18.594 -1.683 1 94.06 98 PHE B CA 1
ATOM 3264 C C . PHE B 1 98 ? -0.311 -17.141 -1.575 1 94.06 98 PHE B C 1
ATOM 3266 O O . PHE B 1 98 ? 0.03 -16.312 -2.424 1 94.06 98 PHE B O 1
ATOM 3273 N N . ARG B 1 99 ? -1.092 -16.859 -0.596 1 95.62 99 ARG B N 1
ATOM 3274 C CA . ARG B 1 99 ? -1.459 -15.5 -0.25 1 95.62 99 ARG B CA 1
ATOM 3275 C C . ARG B 1 99 ? -0.545 -14.945 0.838 1 95.62 99 ARG B C 1
ATOM 3277 O O . ARG B 1 99 ? -0.5 -15.477 1.949 1 95.62 99 ARG B O 1
ATOM 3284 N N . MET B 1 100 ? 0.145 -13.859 0.487 1 97.75 100 MET B N 1
ATOM 3285 C CA . MET B 1 100 ? 1.146 -13.305 1.393 1 97.75 100 MET B CA 1
ATOM 3286 C C . MET B 1 100 ? 0.912 -11.812 1.611 1 97.75 100 MET B C 1
ATOM 3288 O O . MET B 1 100 ? 0.271 -11.156 0.792 1 97.75 100 MET B O 1
ATOM 3292 N N . ALA B 1 101 ? 1.416 -11.281 2.742 1 98.06 101 ALA B N 1
ATOM 3293 C CA . ALA B 1 101 ? 1.363 -9.852 3.027 1 98.06 101 ALA B CA 1
ATOM 3294 C C . ALA B 1 101 ? 2.719 -9.336 3.498 1 98.06 101 ALA B C 1
ATOM 3296 O O . ALA B 1 101 ? 3.281 -9.844 4.473 1 98.06 101 ALA B O 1
ATOM 3297 N N . MET B 1 102 ? 3.201 -8.352 2.732 1 95.75 102 MET B N 1
ATOM 3298 C CA . MET B 1 102 ? 4.445 -7.645 3.02 1 95.75 102 MET B CA 1
ATOM 3299 C C . MET B 1 102 ? 4.359 -6.188 2.58 1 95.75 102 MET B C 1
ATOM 3301 O O . MET B 1 102 ? 3.604 -5.855 1.665 1 95.75 102 MET B O 1
ATOM 3305 N N . VAL B 1 103 ? 5.172 -5.383 3.311 1 93.06 103 VAL B N 1
ATOM 3306 C CA . VAL B 1 103 ? 5.324 -4.031 2.785 1 93.06 103 VAL B CA 1
ATOM 3307 C C . VAL B 1 103 ? 6.191 -4.062 1.527 1 93.06 103 VAL B C 1
ATOM 3309 O O . VAL B 1 103 ? 6.848 -5.066 1.243 1 93.06 103 VAL B O 1
ATOM 3312 N N . ASP B 1 104 ? 6.215 -2.979 0.766 1 92 104 ASP B N 1
ATOM 3313 C CA . ASP B 1 104 ? 6.852 -2.889 -0.545 1 92 104 ASP B CA 1
ATOM 3314 C C . ASP B 1 104 ? 8.336 -3.225 -0.46 1 92 104 ASP B C 1
ATOM 3316 O O . ASP B 1 104 ? 8.844 -4.031 -1.245 1 92 104 ASP B O 1
ATOM 3320 N N . ALA B 1 105 ? 9.062 -2.678 0.48 1 89.19 105 ALA B N 1
ATOM 3321 C CA . ALA B 1 105 ? 10.508 -2.85 0.591 1 89.19 105 ALA B CA 1
ATOM 3322 C C . ALA B 1 105 ? 10.859 -4.293 0.933 1 89.19 105 ALA B C 1
ATOM 3324 O O . ALA B 1 105 ? 11.836 -4.84 0.414 1 89.19 105 ALA B O 1
ATOM 3325 N N . THR B 1 106 ? 10.078 -4.867 1.788 1 90.88 106 THR B N 1
ATOM 3326 C CA . THR B 1 106 ? 10.281 -6.27 2.139 1 90.88 106 THR B CA 1
ATOM 3327 C C . THR B 1 106 ? 10.008 -7.172 0.938 1 90.88 106 THR B C 1
ATOM 3329 O O . THR B 1 106 ? 10.773 -8.094 0.658 1 90.88 106 THR B O 1
ATOM 3332 N N . ALA B 1 107 ? 8.93 -6.93 0.264 1 92.81 107 ALA B N 1
ATOM 3333 C CA . ALA B 1 107 ? 8.586 -7.699 -0.931 1 92.81 107 ALA B CA 1
ATOM 3334 C C . ALA B 1 107 ? 9.688 -7.586 -1.985 1 92.81 107 ALA B C 1
ATOM 3336 O O . ALA B 1 107 ? 10.031 -8.578 -2.639 1 92.81 107 ALA B O 1
ATOM 3337 N N . ALA B 1 108 ? 10.219 -6.434 -2.107 1 87.12 108 ALA B N 1
ATOM 3338 C CA . ALA B 1 108 ? 11.266 -6.195 -3.104 1 87.12 108 ALA B CA 1
ATOM 3339 C C . ALA B 1 108 ? 12.516 -7.008 -2.787 1 87.12 108 ALA B C 1
ATOM 3341 O O . ALA B 1 108 ? 13.312 -7.301 -3.682 1 87.12 108 ALA B O 1
ATOM 3342 N N . LEU B 1 109 ? 12.703 -7.336 -1.598 1 85.75 109 LEU B N 1
ATOM 3343 C CA . LEU B 1 109 ? 13.875 -8.086 -1.174 1 85.75 109 LEU B CA 1
ATOM 3344 C C . LEU B 1 109 ? 13.68 -9.578 -1.424 1 85.75 109 LEU B C 1
ATOM 3346 O O . LEU B 1 109 ? 14.617 -10.266 -1.852 1 85.75 109 LEU B O 1
ATOM 3350 N N . TRP B 1 110 ? 12.508 -10.141 -1.195 1 91.38 110 TRP B N 1
ATOM 3351 C CA . TRP B 1 110 ? 12.32 -11.586 -1.184 1 91.38 110 TRP B CA 1
ATOM 3352 C C . TRP B 1 110 ? 11.688 -12.062 -2.482 1 91.38 110 TRP B C 1
ATOM 3354 O O . TRP B 1 110 ? 11.938 -13.188 -2.932 1 91.38 110 TRP B O 1
ATOM 3364 N N . LEU B 1 111 ? 10.859 -11.328 -3.082 1 93.81 111 LEU B N 1
ATOM 3365 C CA . LEU B 1 111 ? 9.984 -11.828 -4.141 1 93.81 111 LEU B CA 1
ATOM 3366 C C . LEU B 1 111 ? 10.789 -12.141 -5.398 1 93.81 111 LEU B C 1
ATOM 3368 O O . LEU B 1 111 ? 10.492 -13.109 -6.102 1 93.81 111 LEU B O 1
ATOM 3372 N N . PRO B 1 112 ? 11.82 -11.336 -5.727 1 92.12 112 PRO B N 1
ATOM 3373 C CA . PRO B 1 112 ? 12.57 -11.68 -6.934 1 92.12 112 PRO B CA 1
ATOM 3374 C C . PRO B 1 112 ? 13.133 -13.102 -6.887 1 92.12 112 PRO B C 1
ATOM 3376 O O . PRO B 1 112 ? 13.016 -13.852 -7.859 1 92.12 112 PRO B O 1
ATOM 3379 N N . SER B 1 113 ? 13.711 -13.469 -5.781 1 92.69 113 SER B N 1
ATOM 3380 C CA . SER B 1 113 ? 14.258 -14.812 -5.621 1 92.69 113 SER B CA 1
ATOM 3381 C C . SER B 1 113 ? 13.148 -15.859 -5.637 1 92.69 113 SER B C 1
ATOM 3383 O O . SER B 1 113 ? 13.297 -16.922 -6.262 1 92.69 113 SER B O 1
ATOM 3385 N N . LEU B 1 114 ? 12.109 -15.602 -4.965 1 94.69 114 LEU B N 1
ATOM 3386 C CA . LEU B 1 114 ? 10.984 -16.531 -4.906 1 94.69 114 LEU B CA 1
ATOM 3387 C C . LEU B 1 114 ? 10.398 -16.766 -6.293 1 94.69 114 LEU B C 1
ATOM 3389 O O . LEU B 1 114 ? 10.133 -17.906 -6.676 1 94.69 114 LEU B O 1
ATOM 3393 N N . VAL B 1 115 ? 10.242 -15.711 -7.027 1 95.19 115 VAL B N 1
ATOM 3394 C CA . VAL B 1 115 ? 9.672 -15.781 -8.367 1 95.19 115 VAL B CA 1
ATOM 3395 C C . VAL B 1 115 ? 10.578 -16.594 -9.281 1 95.19 115 VAL B C 1
ATOM 3397 O O . VAL B 1 115 ? 10.109 -17.469 -10.016 1 95.19 115 VAL B O 1
ATOM 3400 N N . ARG B 1 116 ? 11.82 -16.375 -9.195 1 93 116 ARG B N 1
ATOM 3401 C CA . ARG B 1 116 ? 12.766 -17.141 -10.008 1 93 116 ARG B CA 1
ATOM 3402 C C . ARG B 1 116 ? 12.672 -18.641 -9.703 1 93 116 ARG B C 1
ATOM 3404 O O . ARG B 1 116 ? 12.648 -19.453 -10.625 1 93 116 ARG B O 1
ATOM 3411 N N . THR B 1 117 ? 12.641 -18.922 -8.477 1 93.56 117 THR B N 1
ATOM 3412 C CA . THR B 1 117 ? 12.57 -20.312 -8.055 1 93.56 117 THR B CA 1
ATOM 3413 C C . THR B 1 117 ? 11.266 -20.953 -8.531 1 93.56 117 THR B C 1
ATOM 3415 O O . THR B 1 117 ? 11.273 -22.078 -9.055 1 93.56 117 THR B O 1
ATOM 3418 N N . ILE B 1 118 ? 10.18 -20.281 -8.398 1 94.25 118 ILE B N 1
ATOM 3419 C CA . ILE B 1 118 ? 8.875 -20.812 -8.766 1 94.25 118 ILE B CA 1
ATOM 3420 C C . ILE B 1 118 ? 8.797 -21 -10.281 1 94.25 118 ILE B C 1
ATOM 3422 O O . ILE B 1 118 ? 8.32 -22.031 -10.758 1 94.25 118 ILE B O 1
ATOM 3426 N N . MET B 1 119 ? 9.25 -20.078 -10.992 1 92.75 119 MET B N 1
ATOM 3427 C CA . MET B 1 119 ? 9.211 -20.172 -12.445 1 92.75 119 MET B CA 1
ATOM 3428 C C . MET B 1 119 ? 10.047 -21.344 -12.953 1 92.75 119 MET B C 1
ATOM 3430 O O . MET B 1 119 ? 9.703 -21.984 -13.945 1 92.75 119 MET B O 1
ATOM 3434 N N . ARG B 1 120 ? 11.031 -21.656 -12.219 1 92.31 120 ARG B N 1
ATOM 3435 C CA . ARG B 1 120 ? 11.945 -22.734 -12.617 1 92.31 120 ARG B CA 1
ATOM 3436 C C . ARG B 1 120 ? 11.445 -24.078 -12.117 1 92.31 120 ARG B C 1
ATOM 3438 O O . ARG B 1 120 ? 11.414 -25.062 -12.867 1 92.31 120 ARG B O 1
ATOM 3445 N N . ASP B 1 121 ? 11.008 -24.109 -10.891 1 91.75 121 ASP B N 1
ATOM 3446 C CA . ASP B 1 121 ? 10.844 -25.391 -10.203 1 91.75 121 ASP B CA 1
ATOM 3447 C C . ASP B 1 121 ? 9.375 -25.703 -9.961 1 91.75 121 ASP B C 1
ATOM 3449 O O . ASP B 1 121 ? 9.008 -26.844 -9.703 1 91.75 121 ASP B O 1
ATOM 3453 N N . ALA B 1 122 ? 8.547 -24.719 -9.938 1 90.75 122 ALA B N 1
ATOM 3454 C CA . ALA B 1 122 ? 7.156 -24.906 -9.547 1 90.75 122 ALA B CA 1
ATOM 3455 C C . ALA B 1 122 ? 6.227 -24 -10.359 1 90.75 122 ALA B C 1
ATOM 3457 O O . ALA B 1 122 ? 5.5 -23.188 -9.797 1 90.75 122 ALA B O 1
ATOM 3458 N N . PRO B 1 123 ? 6.137 -24.234 -11.602 1 86.19 123 PRO B N 1
ATOM 3459 C CA . PRO B 1 123 ? 5.5 -23.266 -12.5 1 86.19 123 PRO B CA 1
ATOM 3460 C C . PRO B 1 123 ? 3.99 -23.172 -12.289 1 86.19 123 PRO B C 1
ATOM 3462 O O . PRO B 1 123 ? 3.342 -22.281 -12.836 1 86.19 123 PRO B O 1
ATOM 3465 N N . ARG B 1 124 ? 3.436 -24.078 -11.508 1 88.62 124 ARG B N 1
ATOM 3466 C CA . ARG B 1 124 ? 1.991 -24.031 -11.305 1 88.62 124 ARG B CA 1
ATOM 3467 C C . ARG B 1 124 ? 1.643 -23.312 -10.008 1 88.62 124 ARG B C 1
ATOM 3469 O O . ARG B 1 124 ? 0.466 -23.109 -9.695 1 88.62 124 ARG B O 1
ATOM 3476 N N . ILE B 1 125 ? 2.592 -22.938 -9.258 1 91.19 125 ILE B N 1
ATOM 3477 C CA . ILE B 1 125 ? 2.383 -22.156 -8.047 1 91.19 125 ILE B CA 1
ATOM 3478 C C . ILE B 1 125 ? 2.092 -20.703 -8.406 1 91.19 125 ILE B C 1
ATOM 3480 O O . ILE B 1 125 ? 2.709 -20.141 -9.32 1 91.19 125 ILE B O 1
ATOM 3484 N N . LYS B 1 126 ? 1.146 -20.141 -7.699 1 93.81 126 LYS B N 1
ATOM 3485 C CA . LYS B 1 126 ? 0.825 -18.719 -7.848 1 93.81 126 LYS B CA 1
ATOM 3486 C C . LYS B 1 126 ? 1.04 -17.969 -6.535 1 93.81 126 LYS B C 1
ATOM 3488 O O . LYS B 1 126 ? 0.925 -18.547 -5.457 1 93.81 126 LYS B O 1
ATOM 3493 N N . ILE B 1 127 ? 1.379 -16.719 -6.691 1 96.12 127 ILE B N 1
ATOM 3494 C CA . ILE B 1 127 ? 1.564 -15.859 -5.531 1 96.12 127 ILE B CA 1
ATOM 3495 C C . ILE B 1 127 ? 0.619 -14.664 -5.617 1 96.12 127 ILE B C 1
ATOM 3497 O O . ILE B 1 127 ? 0.506 -14.031 -6.668 1 96.12 127 ILE B O 1
ATOM 3501 N N . ARG B 1 128 ? -0.079 -14.445 -4.555 1 97.06 128 ARG B N 1
ATOM 3502 C CA . ARG B 1 128 ? -0.962 -13.289 -4.414 1 97.06 128 ARG B CA 1
ATOM 3503 C C . ARG B 1 128 ? -0.554 -12.43 -3.221 1 97.06 128 ARG B C 1
ATOM 3505 O O . ARG B 1 128 ? -0.682 -12.859 -2.07 1 97.06 128 ARG B O 1
ATOM 3512 N N . MET B 1 129 ? -0.098 -11.219 -3.539 1 97.69 129 MET B N 1
ATOM 3513 C CA . MET B 1 129 ? 0.21 -10.289 -2.461 1 97.69 129 MET B CA 1
ATOM 3514 C C . MET B 1 129 ? -1.04 -9.531 -2.021 1 97.69 129 MET B C 1
ATOM 3516 O O . MET B 1 129 ? -1.697 -8.883 -2.838 1 97.69 129 MET B O 1
ATOM 3520 N N . MET B 1 130 ? -1.284 -9.672 -0.741 1 97.12 130 MET B N 1
ATOM 3521 C CA . MET B 1 130 ? -2.383 -8.938 -0.123 1 97.12 130 MET B CA 1
ATOM 3522 C C . MET B 1 130 ? -1.876 -7.664 0.554 1 97.12 130 MET B C 1
ATOM 3524 O O . MET B 1 130 ? -0.744 -7.625 1.04 1 97.12 130 MET B O 1
ATOM 3528 N N . PRO B 1 131 ? -2.734 -6.609 0.523 1 96.31 131 PRO B N 1
ATOM 3529 C CA . PRO B 1 131 ? -2.303 -5.359 1.156 1 96.31 131 PRO B CA 1
ATOM 3530 C C . PRO B 1 131 ? -2.053 -5.516 2.654 1 96.31 131 PRO B C 1
ATOM 3532 O O . PRO B 1 131 ? -2.887 -6.074 3.369 1 96.31 131 PRO B O 1
ATOM 3535 N N . LEU B 1 132 ? -0.922 -5.035 3.092 1 97.06 132 LEU B N 1
ATOM 3536 C CA . LEU B 1 132 ? -0.592 -4.98 4.512 1 97.06 132 LEU B CA 1
ATOM 3537 C C . LEU B 1 132 ? -0.707 -3.557 5.043 1 97.06 132 LEU B C 1
ATOM 3539 O O . LEU B 1 132 ? 0.179 -2.73 4.816 1 97.06 132 LEU B O 1
ATOM 3543 N N . THR B 1 133 ? -1.757 -3.291 5.891 1 95.81 133 THR B N 1
ATOM 3544 C CA . THR B 1 133 ? -2.021 -1.928 6.332 1 95.81 133 THR B CA 1
ATOM 3545 C C . THR B 1 133 ? -1.932 -1.826 7.855 1 95.81 133 THR B C 1
ATOM 3547 O O . THR B 1 133 ? -2.383 -0.842 8.445 1 95.81 133 THR B O 1
ATOM 3550 N N . THR B 1 134 ? -1.469 -2.854 8.477 1 93.88 134 THR B N 1
ATOM 3551 C CA . THR B 1 134 ? -1.345 -2.902 9.93 1 93.88 134 THR B CA 1
ATOM 3552 C C . THR B 1 134 ? -0.078 -3.646 10.336 1 93.88 134 THR B C 1
ATOM 3554 O O . THR B 1 134 ? 0.45 -4.453 9.57 1 93.88 134 THR B O 1
ATOM 3557 N N . ARG B 1 135 ? 0.337 -3.326 11.516 1 93.88 135 ARG B N 1
ATOM 3558 C CA . ARG B 1 135 ? 1.462 -4.078 12.062 1 93.88 135 ARG B CA 1
ATOM 3559 C C . ARG B 1 135 ? 0.978 -5.266 12.883 1 93.88 135 ARG B C 1
ATOM 3561 O O . ARG B 1 135 ? 1.782 -5.969 13.5 1 93.88 135 ARG B O 1
ATOM 3568 N N . ASP B 1 136 ? -0.27 -5.496 12.914 1 94.5 136 ASP B N 1
ATOM 3569 C CA . ASP B 1 136 ? -0.865 -6.676 13.531 1 94.5 136 ASP B CA 1
ATOM 3570 C C . ASP B 1 136 ? -1.692 -7.469 12.523 1 94.5 136 ASP B C 1
ATOM 3572 O O . ASP B 1 136 ? -2.912 -7.309 12.453 1 94.5 136 ASP B O 1
ATOM 3576 N N . PRO B 1 137 ? -1.029 -8.375 11.828 1 95.94 137 PRO B N 1
ATOM 3577 C CA . PRO B 1 137 ? -1.744 -9.086 10.766 1 95.94 137 PRO B CA 1
ATOM 3578 C C . PRO B 1 137 ? -2.469 -10.328 11.273 1 95.94 137 PRO B C 1
ATOM 3580 O O . PRO B 1 137 ? -2.871 -11.18 10.477 1 95.94 137 PRO B O 1
ATOM 3583 N N . ARG B 1 138 ? -2.709 -10.516 12.594 1 94.31 138 ARG B N 1
ATOM 3584 C CA . ARG B 1 138 ? -3.277 -11.727 13.172 1 94.31 138 ARG B CA 1
ATOM 3585 C C . ARG B 1 138 ? -4.68 -11.984 12.633 1 94.31 138 ARG B C 1
ATOM 3587 O O . ARG B 1 138 ? -5.012 -13.117 12.266 1 94.31 138 ARG B O 1
ATOM 3594 N N . ALA B 1 139 ? -5.5 -10.969 12.586 1 92.62 139 ALA B N 1
ATOM 3595 C CA . ALA B 1 139 ? -6.867 -11.141 12.094 1 92.62 139 ALA B CA 1
ATOM 3596 C C . ALA B 1 139 ? -6.879 -11.672 10.672 1 92.62 139 ALA B C 1
ATOM 3598 O O . ALA B 1 139 ? -7.719 -12.5 10.312 1 92.62 139 ALA B O 1
ATOM 3599 N N . MET B 1 140 ? -5.957 -11.219 9.789 1 93.81 140 MET B N 1
ATOM 3600 C CA . MET B 1 140 ? -5.844 -11.68 8.414 1 93.81 140 MET B CA 1
ATOM 3601 C C . MET B 1 140 ? -5.488 -13.164 8.367 1 93.81 140 MET B C 1
ATOM 3603 O O . MET B 1 140 ? -6.023 -13.914 7.543 1 93.81 140 MET B O 1
ATOM 3607 N N . LEU B 1 141 ? -4.621 -13.586 9.211 1 92.31 141 LEU B N 1
ATOM 3608 C CA . LEU B 1 141 ? -4.191 -14.984 9.289 1 92.31 141 LEU B CA 1
ATOM 3609 C C . LEU B 1 141 ? -5.312 -15.867 9.82 1 92.31 141 LEU B C 1
ATOM 3611 O O . LEU B 1 141 ? -5.562 -16.953 9.281 1 92.31 141 LEU B O 1
ATOM 3615 N N . LEU B 1 142 ? -6 -15.336 10.836 1 85.56 142 LEU B N 1
ATOM 3616 C CA . LEU B 1 142 ? -7.07 -16.094 11.461 1 85.56 142 LEU B CA 1
ATOM 3617 C C . LEU B 1 142 ? -8.219 -16.328 10.492 1 85.56 142 LEU B C 1
ATOM 3619 O O . LEU B 1 142 ? -8.789 -17.422 10.445 1 85.56 142 LEU B O 1
ATOM 3623 N N . ARG B 1 143 ? -8.492 -15.305 9.664 1 84.19 143 ARG B N 1
ATOM 3624 C CA . ARG B 1 143 ? -9.602 -15.383 8.719 1 84.19 143 ARG B CA 1
ATOM 3625 C C . ARG B 1 143 ? -9.188 -16.125 7.453 1 84.19 143 ARG B C 1
ATOM 3627 O O . ARG B 1 143 ? -10.031 -16.438 6.609 1 84.19 143 ARG B O 1
ATOM 3634 N N . GLY B 1 144 ? -7.926 -16.328 7.273 1 85.88 144 GLY B N 1
ATOM 3635 C CA . GLY B 1 144 ? -7.441 -17.031 6.094 1 85.88 144 GLY B CA 1
ATOM 3636 C C . GLY B 1 144 ? -7.258 -16.125 4.895 1 85.88 144 GLY B C 1
ATOM 3637 O O . GLY B 1 144 ? -7.133 -16.594 3.764 1 85.88 144 GLY B O 1
ATOM 3638 N N . ASP B 1 145 ? -7.27 -14.828 5.164 1 89.94 145 ASP B N 1
ATOM 3639 C CA . ASP B 1 145 ? -7.039 -13.859 4.094 1 89.94 145 ASP B CA 1
ATOM 3640 C C . ASP B 1 145 ? -5.621 -13.984 3.539 1 89.94 145 ASP B C 1
ATOM 3642 O O . ASP B 1 145 ? -5.375 -13.672 2.373 1 89.94 145 ASP B O 1
ATOM 3646 N N . ILE B 1 146 ? -4.75 -14.398 4.422 1 95.88 146 ILE B N 1
ATOM 3647 C CA . ILE B 1 146 ? -3.363 -14.625 4.031 1 95.88 146 ILE B CA 1
ATOM 3648 C C . ILE B 1 146 ? -2.855 -15.922 4.66 1 95.88 146 ILE B C 1
ATOM 3650 O O . ILE B 1 146 ? -3.369 -16.359 5.695 1 95.88 146 ILE B O 1
ATOM 3654 N N . ASP B 1 147 ? -1.851 -16.484 3.951 1 94.75 147 ASP B N 1
ATOM 3655 C CA . ASP B 1 147 ? -1.187 -17.688 4.438 1 94.75 147 ASP B CA 1
ATOM 3656 C C . ASP B 1 147 ? 0.071 -17.344 5.23 1 94.75 147 ASP B C 1
ATOM 3658 O O . ASP B 1 147 ? 0.508 -18.125 6.086 1 94.75 147 ASP B O 1
ATOM 3662 N N . LEU B 1 148 ? 0.634 -16.219 4.926 1 97.62 148 LEU B N 1
ATOM 3663 C CA . LEU B 1 148 ? 1.914 -15.836 5.512 1 97.62 148 LEU B CA 1
ATOM 3664 C C . LEU B 1 148 ? 2.088 -14.32 5.504 1 97.62 148 LEU B C 1
ATOM 3666 O O . LEU B 1 148 ? 1.78 -13.664 4.508 1 97.62 148 LEU B O 1
ATOM 3670 N N . ALA B 1 149 ? 2.512 -13.75 6.605 1 98.19 149 ALA B N 1
ATOM 3671 C CA . ALA B 1 149 ? 2.92 -12.352 6.695 1 98.19 149 ALA B CA 1
ATOM 3672 C C . ALA B 1 149 ? 4.406 -12.234 7.02 1 98.19 149 ALA B C 1
ATOM 3674 O O . ALA B 1 149 ? 4.938 -13 7.824 1 98.19 149 ALA B O 1
ATOM 3675 N N . VAL B 1 150 ? 5.082 -11.312 6.402 1 97 150 VAL B N 1
ATOM 3676 C CA . VAL B 1 150 ? 6.484 -11.039 6.699 1 97 150 VAL B CA 1
ATOM 3677 C C . VAL B 1 150 ? 6.664 -9.547 6.996 1 97 150 VAL B C 1
ATOM 3679 O O . VAL B 1 150 ? 6.23 -8.695 6.215 1 97 150 VAL B O 1
ATOM 3682 N N . GLY B 1 151 ? 7.234 -9.258 8.109 1 95.19 151 GLY B N 1
ATOM 3683 C CA . GLY B 1 151 ? 7.492 -7.859 8.43 1 95.19 151 GLY B CA 1
ATOM 3684 C C . GLY B 1 151 ? 7.82 -7.633 9.891 1 95.19 151 GLY B C 1
ATOM 3685 O O . GLY B 1 151 ? 8.195 -8.57 10.602 1 95.19 151 GLY B O 1
ATOM 3686 N N . PHE B 1 152 ? 7.879 -6.332 10.266 1 94.19 152 PHE B N 1
ATOM 3687 C CA . PHE B 1 152 ? 8.07 -5.891 11.641 1 94.19 152 PHE B CA 1
ATOM 3688 C C . PHE B 1 152 ? 6.738 -5.82 12.375 1 94.19 152 PHE B C 1
ATOM 3690 O O . PHE B 1 152 ? 5.941 -4.91 12.141 1 94.19 152 PHE B O 1
ATOM 3697 N N . PHE B 1 153 ? 6.551 -6.84 13.297 1 94.12 153 PHE B N 1
ATOM 3698 C CA . PHE B 1 153 ? 5.293 -6.98 14.016 1 94.12 153 PHE B CA 1
ATOM 3699 C C . PHE B 1 153 ? 5.527 -6.965 15.523 1 94.12 153 PHE B C 1
ATOM 3701 O O . PHE B 1 153 ? 5.25 -7.949 16.219 1 94.12 153 PHE B O 1
ATOM 3708 N N . PRO B 1 154 ? 5.883 -5.852 16.062 1 88.12 154 PRO B N 1
ATOM 3709 C CA . PRO B 1 154 ? 6.352 -5.82 17.438 1 88.12 154 PRO B CA 1
ATOM 3710 C C . PRO B 1 154 ? 5.258 -6.191 18.438 1 88.12 154 PRO B C 1
ATOM 3712 O O . PRO B 1 154 ? 5.52 -6.918 19.406 1 88.12 154 PRO B O 1
ATOM 3715 N N . GLY B 1 155 ? 4.078 -5.715 18.266 1 85.81 155 GLY B N 1
ATOM 3716 C CA . GLY B 1 155 ? 3.002 -6.043 19.188 1 85.81 155 GLY B CA 1
ATOM 3717 C C . GLY B 1 155 ? 2.648 -7.52 19.188 1 85.81 155 GLY B C 1
ATOM 3718 O O . GLY B 1 155 ? 2.316 -8.078 20.234 1 85.81 155 GLY B O 1
ATOM 3719 N N . VAL B 1 156 ? 2.777 -8.133 18.125 1 88.12 156 VAL B N 1
ATOM 3720 C CA . VAL B 1 156 ? 2.406 -9.531 17.969 1 88.12 156 VAL B CA 1
ATOM 3721 C C . VAL B 1 156 ? 3.48 -10.422 18.594 1 88.12 156 VAL B C 1
ATOM 3723 O O . VAL B 1 156 ? 3.174 -11.305 19.391 1 88.12 156 VAL B O 1
ATOM 3726 N N . THR B 1 157 ? 4.695 -10.156 18.281 1 84.19 157 THR B N 1
ATOM 3727 C CA . THR B 1 157 ? 5.793 -11.016 18.703 1 84.19 157 THR B CA 1
ATOM 3728 C C . THR B 1 157 ? 6.027 -10.906 20.219 1 84.19 157 THR B C 1
ATOM 3730 O O . THR B 1 157 ? 6.426 -11.875 20.859 1 84.19 157 THR B O 1
ATOM 3733 N N . ALA B 1 158 ? 5.867 -9.719 20.781 1 80.94 158 ALA B N 1
ATOM 3734 C CA . ALA B 1 158 ? 5.98 -9.539 22.219 1 80.94 158 ALA B CA 1
ATOM 3735 C C . ALA B 1 158 ? 4.957 -10.398 22.969 1 80.94 158 ALA B C 1
ATOM 3737 O O . ALA B 1 158 ? 5.27 -11 23.984 1 80.94 158 ALA B O 1
ATOM 3738 N N . GLN B 1 159 ? 3.781 -10.469 22.422 1 80.62 159 GLN B N 1
ATOM 3739 C CA . GLN B 1 159 ? 2.711 -11.242 23.047 1 80.62 159 GLN B CA 1
ATOM 3740 C C . GLN B 1 159 ? 2.965 -12.734 22.906 1 80.62 159 GLN B C 1
ATOM 3742 O O . GLN B 1 159 ? 2.643 -13.516 23.797 1 80.62 159 GLN B O 1
ATOM 3747 N N . LEU B 1 160 ? 3.479 -13.094 21.844 1 78.5 160 LEU B N 1
ATOM 3748 C CA . LEU B 1 160 ? 3.773 -14.5 21.609 1 78.5 160 LEU B CA 1
ATOM 3749 C C . LEU B 1 160 ? 4.926 -14.969 22.5 1 78.5 160 LEU B C 1
ATOM 3751 O O . LEU B 1 160 ? 4.961 -16.125 22.906 1 78.5 160 LEU B O 1
ATOM 3755 N N . ALA B 1 161 ? 5.93 -14.148 22.859 1 72.88 161 ALA B N 1
ATOM 3756 C CA . ALA B 1 161 ? 7.086 -14.484 23.688 1 72.88 161 ALA B CA 1
ATOM 3757 C C . ALA B 1 161 ? 6.691 -14.602 25.156 1 72.88 161 ALA B C 1
ATOM 3759 O O . ALA B 1 161 ? 7.316 -15.344 25.922 1 72.88 161 ALA B O 1
ATOM 3760 N N . ASP B 1 162 ? 5.93 -13.633 25.734 1 64.88 162 ASP B N 1
ATOM 3761 C CA . ASP B 1 162 ? 5.547 -13.594 27.141 1 64.88 162 ASP B CA 1
ATOM 3762 C C . ASP B 1 162 ? 4.746 -14.836 27.516 1 64.88 162 ASP B C 1
ATOM 3764 O O . ASP B 1 162 ? 4.477 -15.07 28.703 1 64.88 162 ASP B O 1
ATOM 3768 N N . GLY B 1 163 ? 4.773 -15.758 26.891 1 58.59 163 GLY B N 1
ATOM 3769 C CA . GLY B 1 163 ? 4.07 -16.984 27.234 1 58.59 163 GLY B CA 1
ATOM 3770 C C . GLY B 1 163 ? 2.686 -16.734 27.797 1 58.59 163 GLY B C 1
ATOM 3771 O O . GLY B 1 163 ? 1.988 -17.688 28.172 1 58.59 163 GLY B O 1
ATOM 3772 N N . GLN B 1 164 ? 2.537 -15.742 28.766 1 47.12 164 GLN B N 1
ATOM 3773 C CA . GLN B 1 164 ? 1.382 -15.547 29.641 1 47.12 164 GLN B CA 1
ATOM 3774 C C . GLN B 1 164 ? 0.077 -15.711 28.859 1 47.12 164 GLN B C 1
ATOM 3776 O O . GLN B 1 164 ? -0.932 -16.141 29.422 1 47.12 164 GLN B O 1
ATOM 3781 N N . GLY B 1 165 ? -0.422 -14.516 28.438 1 42.34 165 GLY B N 1
ATOM 3782 C CA . GLY B 1 165 ? -1.854 -14.359 28.234 1 42.34 165 GLY B CA 1
ATOM 3783 C C . GLY B 1 165 ? -2.494 -15.555 27.547 1 42.34 165 GLY B C 1
ATOM 3784 O O . GLY B 1 165 ? -1.81 -16.516 27.203 1 42.34 165 GLY B O 1
ATOM 3785 N N . MET B 1 166 ? -3.605 -15.203 26.828 1 38.81 166 MET B N 1
ATOM 3786 C CA . MET B 1 166 ? -4.801 -15.953 26.469 1 38.81 166 MET B CA 1
ATOM 3787 C C . MET B 1 166 ? -4.426 -17.297 25.844 1 38.81 166 MET B C 1
ATOM 3789 O O . MET B 1 166 ? -3.289 -17.484 25.406 1 38.81 166 MET B O 1
ATOM 3793 N N . ALA B 1 167 ? -5.43 -17.953 25.453 1 43.38 167 ALA B N 1
ATOM 3794 C CA . ALA B 1 167 ? -5.656 -19.078 24.547 1 43.38 167 ALA B CA 1
ATOM 3795 C C . ALA B 1 167 ? -4.527 -19.203 23.531 1 43.38 167 ALA B C 1
ATOM 3797 O O . ALA B 1 167 ? -4.004 -18.188 23.047 1 43.38 167 ALA B O 1
ATOM 3798 N N . LYS B 1 168 ? -3.709 -20.344 23.469 1 51.78 168 LYS B N 1
ATOM 3799 C CA . LYS B 1 168 ? -2.783 -20.859 22.469 1 51.78 168 LYS B CA 1
ATOM 3800 C C . LYS B 1 168 ? -2.857 -20.047 21.172 1 51.78 168 LYS B C 1
ATOM 3802 O O . LYS B 1 168 ? -3.861 -20.109 20.469 1 51.78 168 LYS B O 1
ATOM 3807 N N . SER B 1 169 ? -2.111 -18.875 21.031 1 64.44 169 SER B N 1
ATOM 3808 C CA . SER B 1 169 ? -2.17 -18.156 19.781 1 64.44 169 SER B CA 1
ATOM 3809 C C . SER B 1 169 ? -2.148 -19.109 18.578 1 64.44 169 SER B C 1
ATOM 3811 O O . SER B 1 169 ? -1.426 -20.109 18.594 1 64.44 169 SER B O 1
ATOM 3813 N N . GLN B 1 170 ? -3.123 -19.188 17.984 1 85.5 170 GLN B N 1
ATOM 3814 C CA . GLN B 1 170 ? -3.193 -19.984 16.766 1 85.5 170 GLN B CA 1
ATOM 3815 C C . GLN B 1 170 ? -2.211 -19.484 15.719 1 85.5 170 GLN B C 1
ATOM 3817 O O . GLN B 1 170 ? -2.215 -19.953 14.586 1 85.5 170 GLN B O 1
ATOM 3822 N N . ILE B 1 171 ? -1.269 -18.531 16.203 1 91.62 171 ILE B N 1
ATOM 3823 C CA . ILE B 1 171 ? -0.31 -17.953 15.281 1 91.62 171 ILE B CA 1
ATOM 3824 C C . ILE B 1 171 ? 1.104 -18.391 15.648 1 91.62 171 ILE B C 1
ATOM 3826 O O . ILE B 1 171 ? 1.493 -18.328 16.812 1 91.62 171 ILE B O 1
ATOM 3830 N N . SER B 1 172 ? 1.843 -18.875 14.703 1 92.12 172 SER B N 1
ATOM 3831 C CA . SER B 1 172 ? 3.26 -19.203 14.82 1 92.12 172 SER B CA 1
ATOM 3832 C C . SER B 1 172 ? 4.129 -18.125 14.172 1 92.12 172 SER B C 1
ATOM 3834 O O . SER B 1 172 ? 3.641 -17.312 13.391 1 92.12 172 SER B O 1
ATOM 3836 N N . HIS B 1 173 ? 5.367 -18.078 14.586 1 93.12 173 HIS B N 1
ATOM 3837 C CA . HIS B 1 173 ? 6.277 -17.094 14 1 93.12 173 HIS B CA 1
ATOM 3838 C C . HIS B 1 173 ? 7.703 -17.641 13.945 1 93.12 173 HIS B C 1
ATOM 3840 O O . HIS B 1 173 ? 8.039 -18.594 14.656 1 93.12 173 HIS B O 1
ATOM 3846 N N . ALA B 1 174 ? 8.516 -17.109 13.023 1 94.38 174 ALA B N 1
ATOM 3847 C CA . ALA B 1 174 ? 9.953 -17.344 12.938 1 94.38 174 ALA B CA 1
ATOM 3848 C C . ALA B 1 174 ? 10.695 -16.062 12.594 1 94.38 174 ALA B C 1
ATOM 3850 O O . ALA B 1 174 ? 10.297 -15.328 11.68 1 94.38 174 ALA B O 1
ATOM 3851 N N . ARG B 1 175 ? 11.758 -15.828 13.32 1 93.25 175 ARG B N 1
ATOM 3852 C CA . ARG B 1 175 ? 12.586 -14.664 13.055 1 93.25 175 ARG B CA 1
ATOM 3853 C C . ARG B 1 175 ? 13.43 -14.859 11.797 1 93.25 175 ARG B C 1
ATOM 3855 O O . ARG B 1 175 ? 14.094 -15.891 11.641 1 93.25 175 ARG B O 1
ATOM 3862 N N . LEU B 1 176 ? 13.344 -13.914 10.953 1 93.38 176 LEU B N 1
ATOM 3863 C CA . LEU B 1 176 ? 14.172 -13.969 9.758 1 93.38 176 LEU B CA 1
ATOM 3864 C C . LEU B 1 176 ? 15.492 -13.234 9.977 1 93.38 176 LEU B C 1
ATOM 3866 O O . LEU B 1 176 ? 16.562 -13.781 9.719 1 93.38 176 LEU B O 1
ATOM 3870 N N . TYR B 1 177 ? 15.43 -11.992 10.438 1 89.25 177 TYR B N 1
ATOM 3871 C CA . TYR B 1 177 ? 16.641 -11.234 10.773 1 89.25 177 TYR B CA 1
ATOM 3872 C C . TYR B 1 177 ? 16.297 -10.039 11.656 1 89.25 177 TYR B C 1
ATOM 3874 O O . TYR B 1 177 ? 15.125 -9.758 11.906 1 89.25 177 TYR B O 1
ATOM 3882 N N . THR B 1 178 ? 17.328 -9.445 12.195 1 90.12 178 THR B N 1
ATOM 3883 C CA . THR B 1 178 ? 17.219 -8.25 13.031 1 90.12 178 THR B CA 1
ATOM 3884 C C . THR B 1 178 ? 17.922 -7.066 12.375 1 90.12 178 THR B C 1
ATOM 3886 O O . THR B 1 178 ? 19.031 -7.215 11.852 1 90.12 178 THR B O 1
ATOM 3889 N N . GLY B 1 179 ? 17.125 -6.012 12.375 1 88.75 179 GLY B N 1
ATOM 3890 C CA . GLY B 1 179 ? 17.688 -4.801 11.812 1 88.75 179 GLY B CA 1
ATOM 3891 C C . GLY B 1 179 ? 17.781 -3.666 12.82 1 88.75 179 GLY B C 1
ATOM 3892 O O . GLY B 1 179 ? 17.5 -3.848 14 1 88.75 179 GLY B O 1
ATOM 3893 N N . GLN B 1 180 ? 18.375 -2.568 12.281 1 93.25 180 GLN B N 1
ATOM 3894 C CA . GLN B 1 180 ? 18.516 -1.35 13.07 1 93.25 180 GLN B CA 1
ATOM 3895 C C . GLN B 1 180 ? 17.938 -0.144 12.328 1 93.25 180 GLN B C 1
ATOM 3897 O O . GLN B 1 180 ? 18.109 -0.019 11.117 1 93.25 180 GLN B O 1
ATOM 3902 N N . TYR B 1 181 ? 17.344 0.767 13.188 1 95.38 181 TYR B N 1
ATOM 3903 C CA . TYR B 1 181 ? 16.828 1.997 12.602 1 95.38 181 TYR B CA 1
ATOM 3904 C C . TYR B 1 181 ? 17.938 3.016 12.383 1 95.38 181 TYR B C 1
ATOM 3906 O O . TYR B 1 181 ? 18.859 3.125 13.195 1 95.38 181 TYR B O 1
ATOM 3914 N N . VAL B 1 182 ? 17.844 3.727 11.344 1 96.94 182 VAL B N 1
ATOM 3915 C CA . VAL B 1 182 ? 18.75 4.816 11.023 1 96.94 182 VAL B CA 1
ATOM 3916 C C . VAL B 1 182 ? 17.969 6.035 10.547 1 96.94 182 VAL B C 1
ATOM 3918 O O . VAL B 1 182 ? 16.781 5.918 10.188 1 96.94 182 VAL B O 1
ATOM 3921 N N . CYS B 1 183 ? 18.609 7.121 10.609 1 98.25 183 CYS B N 1
ATOM 3922 C CA . CYS B 1 183 ? 18.062 8.352 10.047 1 98.25 183 CYS B CA 1
ATOM 3923 C C . CYS B 1 183 ? 18.578 8.586 8.633 1 98.25 183 CYS B C 1
ATOM 3925 O O . CYS B 1 183 ? 19.781 8.438 8.383 1 98.25 183 CYS B O 1
ATOM 3927 N N . VAL B 1 184 ? 17.656 8.93 7.75 1 97.88 184 VAL B N 1
ATOM 3928 C CA . VAL B 1 184 ? 18 9.141 6.348 1 97.88 184 VAL B CA 1
ATOM 3929 C C . VAL B 1 184 ? 17.578 10.539 5.91 1 97.88 184 VAL B C 1
ATOM 3931 O O . VAL B 1 184 ? 16.5 11.016 6.289 1 97.88 184 VAL B O 1
ATOM 3934 N N . MET B 1 185 ? 18.469 11.188 5.172 1 98.31 185 MET B N 1
ATOM 3935 C CA . MET B 1 185 ? 18.203 12.523 4.66 1 98.31 185 MET B CA 1
ATOM 3936 C C . MET B 1 185 ? 18.922 12.75 3.334 1 98.31 185 MET B C 1
ATOM 3938 O O . MET B 1 185 ? 19.797 11.969 2.949 1 98.31 185 MET B O 1
ATOM 3942 N N . HIS B 1 186 ? 18.438 13.742 2.613 1 97.75 186 HIS B N 1
ATOM 3943 C CA . HIS B 1 186 ? 19.172 14.117 1.404 1 97.75 186 HIS B CA 1
ATOM 3944 C C . HIS B 1 186 ? 20.594 14.57 1.729 1 97.75 186 HIS B C 1
ATOM 3946 O O . HIS B 1 186 ? 20.828 15.141 2.791 1 97.75 186 HIS B O 1
ATOM 3952 N N . LYS B 1 187 ? 21.469 14.391 0.793 1 97.44 187 LYS B N 1
ATOM 3953 C CA . LYS B 1 187 ? 22.875 14.695 1.005 1 97.44 187 LYS B CA 1
ATOM 3954 C C . LYS B 1 187 ? 23.094 16.188 1.232 1 97.44 187 LYS B C 1
ATOM 3956 O O . LYS B 1 187 ? 24.062 16.594 1.882 1 97.44 187 LYS B O 1
ATOM 3961 N N . SER B 1 188 ? 22.203 17 0.745 1 96.88 188 SER B N 1
ATOM 3962 C CA . SER B 1 188 ? 22.359 18.453 0.885 1 96.88 188 SER B CA 1
ATOM 3963 C C . SER B 1 188 ? 21.594 18.969 2.104 1 96.88 188 SER B C 1
ATOM 3965 O O . SER B 1 188 ? 21.547 20.172 2.344 1 96.88 188 SER B O 1
ATOM 3967 N N . HIS B 1 189 ? 20.969 18.141 2.787 1 97.31 189 HIS B N 1
ATOM 3968 C CA . HIS B 1 189 ? 20.281 18.562 3.996 1 97.31 189 HIS B CA 1
ATOM 3969 C C . HIS B 1 189 ? 21.234 19.281 4.949 1 97.31 189 HIS B C 1
ATOM 3971 O O . HIS B 1 189 ? 22.391 18.859 5.121 1 97.31 189 HIS B O 1
ATOM 3977 N N . PRO B 1 190 ? 20.766 20.281 5.668 1 95.88 190 PRO B N 1
ATOM 3978 C CA . PRO B 1 190 ? 21.641 21.016 6.586 1 95.88 190 PRO B CA 1
ATOM 3979 C C . PRO B 1 190 ? 22.25 20.125 7.668 1 95.88 190 PRO B C 1
ATOM 3981 O O . PRO B 1 190 ? 23.375 20.375 8.117 1 95.88 190 PRO B O 1
ATOM 3984 N N . LEU B 1 191 ? 21.562 19.172 8 1 97.69 191 LEU B N 1
ATOM 3985 C CA . LEU B 1 191 ? 22.031 18.297 9.078 1 97.69 191 LEU B CA 1
ATOM 3986 C C . LEU B 1 191 ? 23 17.234 8.547 1 97.69 191 LEU B C 1
ATOM 3988 O O . LEU B 1 191 ? 23.641 16.531 9.32 1 97.69 191 LEU B O 1
ATOM 3992 N N . ALA B 1 192 ? 23.109 17.125 7.266 1 97.44 192 ALA B N 1
ATOM 3993 C CA . ALA B 1 192 ? 23.953 16.094 6.668 1 97.44 192 ALA B CA 1
ATOM 3994 C C . ALA B 1 192 ? 25.422 16.281 7.039 1 97.44 192 ALA B C 1
ATOM 3996 O O . ALA B 1 192 ? 26.156 15.305 7.207 1 97.44 192 ALA B O 1
ATOM 3997 N N . GLY B 1 193 ? 25.844 17.469 7.234 1 95.19 193 GLY B N 1
ATOM 3998 C CA . GLY B 1 193 ? 27.25 17.781 7.469 1 95.19 193 GLY B CA 1
ATOM 3999 C C . GLY B 1 193 ? 27.578 17.969 8.938 1 95.19 193 GLY B C 1
ATOM 4000 O O . GLY B 1 193 ? 28.672 18.422 9.273 1 95.19 193 GLY B O 1
ATOM 4001 N N . GLN B 1 194 ? 26.703 17.703 9.781 1 95.62 194 GLN B N 1
ATOM 4002 C CA . GLN B 1 194 ? 26.938 17.875 11.211 1 95.62 194 GLN B CA 1
ATOM 4003 C C . GLN B 1 194 ? 26.422 16.672 12.008 1 95.62 194 GLN B C 1
ATOM 4005 O O . GLN B 1 194 ? 25.625 15.883 11.5 1 95.62 194 GLN B O 1
ATOM 4010 N N . PRO B 1 195 ? 26.906 16.547 13.234 1 96.06 195 PRO B N 1
ATOM 4011 C CA . PRO B 1 195 ? 26.375 15.477 14.07 1 96.06 195 PRO B CA 1
ATOM 4012 C C . PRO B 1 195 ? 24.891 15.625 14.359 1 96.06 195 PRO B C 1
ATOM 4014 O O . PRO B 1 195 ? 24.406 16.734 14.57 1 96.06 195 PRO B O 1
ATOM 4017 N N . LEU B 1 196 ? 24.188 14.531 14.336 1 98.12 196 LEU B N 1
ATOM 4018 C CA . LEU B 1 196 ? 22.766 14.523 14.641 1 98.12 196 LEU B CA 1
ATOM 4019 C C . LEU B 1 196 ? 22.531 14.43 16.141 1 98.12 196 LEU B C 1
ATOM 4021 O O . LEU B 1 196 ? 22.859 13.414 16.766 1 98.12 196 LEU B O 1
ATOM 4025 N N . THR B 1 197 ? 22.047 15.469 16.734 1 98.38 197 THR B N 1
ATOM 4026 C CA . THR B 1 197 ? 21.703 15.484 18.156 1 98.38 197 THR B CA 1
ATOM 4027 C C . THR B 1 197 ? 20.203 15.234 18.359 1 98.38 197 THR B C 1
ATOM 4029 O O . THR B 1 197 ? 19.422 15.328 17.406 1 98.38 197 THR B O 1
ATOM 4032 N N . LEU B 1 198 ? 19.844 14.93 19.609 1 98.38 198 LEU B N 1
ATOM 4033 C CA . LEU B 1 198 ? 18.438 14.742 19.938 1 98.38 198 LEU B CA 1
ATOM 4034 C C . LEU B 1 198 ? 17.625 16 19.594 1 98.38 198 LEU B C 1
ATOM 4036 O O . LEU B 1 198 ? 16.547 15.906 19.031 1 98.38 198 LEU B O 1
ATOM 4040 N N . ASP B 1 199 ? 18.188 17.125 19.922 1 98.19 199 ASP B N 1
ATOM 4041 C CA . ASP B 1 199 ? 17.516 18.391 19.672 1 98.19 199 ASP B CA 1
ATOM 4042 C C . ASP B 1 199 ? 17.328 18.641 18.172 1 98.19 199 ASP B C 1
ATOM 4044 O O . ASP B 1 199 ? 16.234 18.984 17.734 1 98.19 199 ASP B O 1
ATOM 4048 N N . SER B 1 200 ? 18.453 18.469 17.469 1 98.19 200 SER B N 1
ATOM 4049 C CA . SER B 1 200 ? 18.359 18.719 16.031 1 98.19 200 SER B CA 1
ATOM 4050 C C . SER B 1 200 ? 17.438 17.719 15.352 1 98.19 200 SER B C 1
ATOM 4052 O O . SER B 1 200 ? 16.734 18.062 14.398 1 98.19 200 SER B O 1
ATOM 4054 N N . TYR B 1 201 ? 17.438 16.5 15.812 1 98.44 201 TYR B N 1
ATOM 4055 C CA . TYR B 1 201 ? 16.547 15.461 15.297 1 98.44 201 TYR B CA 1
ATOM 4056 C C . TYR B 1 201 ? 15.086 15.844 15.523 1 98.44 201 TYR B C 1
ATOM 4058 O O . TYR B 1 201 ? 14.273 15.797 14.594 1 98.44 201 TYR B O 1
ATOM 4066 N N . CYS B 1 202 ? 14.758 16.25 16.719 1 98.19 202 CYS B N 1
ATOM 4067 C CA . CYS B 1 202 ? 13.375 16.562 17.078 1 98.19 202 CYS B CA 1
ATOM 4068 C C . CYS B 1 202 ? 12.898 17.828 16.406 1 98.19 202 CYS B C 1
ATOM 4070 O O . CYS B 1 202 ? 11.711 17.969 16.094 1 98.19 202 CYS B O 1
ATOM 4072 N N . ASN B 1 203 ? 13.82 18.719 16.125 1 97.25 203 ASN B N 1
ATOM 4073 C CA . ASN B 1 203 ? 13.453 20 15.562 1 97.25 203 ASN B CA 1
ATOM 4074 C C . ASN B 1 203 ? 13.273 19.922 14.047 1 97.25 203 ASN B C 1
ATOM 4076 O O . ASN B 1 203 ? 12.68 20.812 13.438 1 97.25 203 ASN B O 1
ATOM 4080 N N . ALA B 1 204 ? 13.797 18.875 13.438 1 97.44 204 ALA B N 1
ATOM 4081 C CA . ALA B 1 204 ? 13.688 18.703 11.992 1 97.44 204 ALA B CA 1
ATOM 4082 C C . ALA B 1 204 ? 12.258 18.328 11.594 1 97.44 204 ALA B C 1
ATOM 4084 O O . ALA B 1 204 ? 11.461 17.922 12.43 1 97.44 204 ALA B O 1
ATOM 4085 N N . ASP B 1 205 ? 11.938 18.594 10.289 1 97.12 205 ASP B N 1
ATOM 4086 C CA . ASP B 1 205 ? 10.688 18.125 9.711 1 97.12 205 ASP B CA 1
ATOM 4087 C C . ASP B 1 205 ? 10.805 16.672 9.25 1 97.12 205 ASP B C 1
ATOM 4089 O O . ASP B 1 205 ? 11.75 16.312 8.547 1 97.12 205 ASP B O 1
ATOM 4093 N N . HIS B 1 206 ? 9.797 15.875 9.688 1 98.19 206 HIS B N 1
ATOM 4094 C CA . HIS B 1 206 ? 9.922 14.438 9.477 1 98.19 206 HIS B CA 1
ATOM 4095 C C . HIS B 1 206 ? 8.883 13.938 8.477 1 98.19 206 HIS B C 1
ATOM 4097 O O . HIS B 1 206 ? 7.742 14.406 8.469 1 98.19 206 HIS B O 1
ATOM 4103 N N . LEU B 1 207 ? 9.336 13.023 7.691 1 98.19 207 LEU B N 1
ATOM 4104 C CA . LEU B 1 207 ? 8.469 12.086 6.977 1 98.19 207 LEU B CA 1
ATOM 4105 C C . LEU B 1 207 ? 8.422 10.734 7.684 1 98.19 207 LEU B C 1
ATOM 4107 O O . LEU B 1 207 ? 9.461 10.227 8.125 1 98.19 207 LEU B O 1
ATOM 4111 N N . LEU B 1 208 ? 7.238 10.234 7.879 1 98 208 LEU B N 1
ATOM 4112 C CA . LEU B 1 208 ? 7.066 8.93 8.516 1 98 208 LEU B CA 1
ATOM 4113 C C . LEU B 1 208 ? 6.441 7.93 7.547 1 98 208 LEU B C 1
ATOM 4115 O O . LEU B 1 208 ? 5.441 8.234 6.895 1 98 208 LEU B O 1
ATOM 4119 N N . VAL B 1 209 ? 7.105 6.754 7.402 1 96.38 209 VAL B N 1
ATOM 4120 C CA . VAL B 1 209 ? 6.434 5.645 6.73 1 96.38 209 VAL B CA 1
ATOM 4121 C C . VAL B 1 209 ? 5.449 4.98 7.695 1 96.38 209 VAL B C 1
ATOM 4123 O O . VAL B 1 209 ? 5.855 4.43 8.719 1 96.38 209 VAL B O 1
ATOM 4126 N N . SER B 1 210 ? 4.184 5.102 7.375 1 96.38 210 SER B N 1
ATOM 4127 C CA . SER B 1 210 ? 3.096 4.609 8.211 1 96.38 210 SER B CA 1
ATOM 4128 C C . SER B 1 210 ? 2.154 3.709 7.418 1 96.38 210 SER B C 1
ATOM 4130 O O . SER B 1 210 ? 1.522 4.156 6.457 1 96.38 210 SER B O 1
ATOM 4132 N N . LEU B 1 211 ? 2.023 2.447 7.836 1 95 211 LEU B N 1
ATOM 4133 C CA . LEU B 1 211 ? 1.167 1.505 7.121 1 95 211 LEU B CA 1
ATOM 4134 C C . LEU B 1 211 ? -0.292 1.942 7.188 1 95 211 LEU B C 1
ATOM 4136 O O . LEU B 1 211 ? -1.043 1.757 6.227 1 95 211 LEU B O 1
ATOM 4140 N N . SER B 1 212 ? -0.674 2.553 8.305 1 91.44 212 SER B N 1
ATOM 4141 C CA . SER B 1 212 ? -2.059 2.959 8.523 1 91.44 212 SER B CA 1
ATOM 4142 C C . SER B 1 212 ? -2.293 4.398 8.078 1 91.44 212 SER B C 1
ATOM 4144 O O . SER B 1 212 ? -3.436 4.82 7.898 1 91.44 212 SER B O 1
ATOM 4146 N N . GLY B 1 213 ? -1.252 5.145 8.047 1 93.25 213 GLY B N 1
ATOM 4147 C CA . GLY B 1 213 ? -1.37 6.566 7.777 1 93.25 213 GLY B CA 1
ATOM 4148 C C . GLY B 1 213 ? -1.342 7.418 9.031 1 93.25 213 GLY B C 1
ATOM 4149 O O . GLY B 1 213 ? -1.213 8.641 8.961 1 93.25 213 GLY B O 1
ATOM 4150 N N . LYS B 1 214 ? -1.442 6.781 10.188 1 89.25 214 LYS B N 1
ATOM 4151 C CA . LYS B 1 214 ? -1.374 7.52 11.445 1 89.25 214 LYS B CA 1
ATOM 4152 C C . LYS B 1 214 ? 0.039 8.031 11.703 1 89.25 214 LYS B C 1
ATOM 4154 O O . LYS B 1 214 ? 1.019 7.336 11.43 1 89.25 214 LYS B O 1
ATOM 4159 N N . PRO B 1 215 ? 0.121 9.219 12.234 1 92.75 215 PRO B N 1
ATOM 4160 C CA . PRO B 1 215 ? 1.439 9.82 12.445 1 92.75 215 PRO B CA 1
ATOM 4161 C C . PRO B 1 215 ? 2.092 9.359 13.75 1 92.75 215 PRO B C 1
ATOM 4163 O O . PRO B 1 215 ? 2.434 10.188 14.594 1 92.75 215 PRO B O 1
ATOM 4166 N N . HIS B 1 216 ? 2.227 8.086 13.914 1 91.62 216 HIS B N 1
ATOM 4167 C CA . HIS B 1 216 ? 2.82 7.516 15.117 1 91.62 216 HIS B CA 1
ATOM 4168 C C . HIS B 1 216 ? 3.539 6.207 14.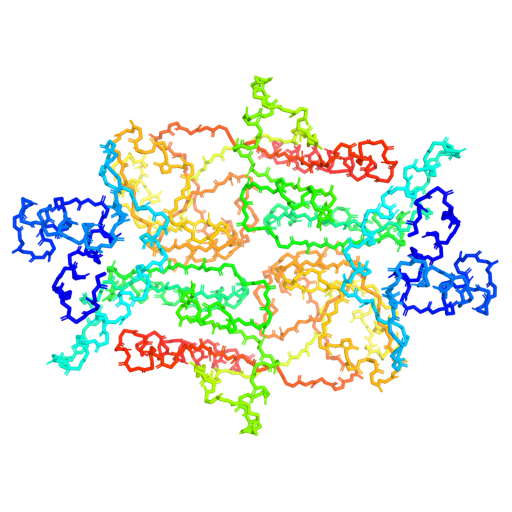812 1 91.62 216 HIS B C 1
ATOM 4170 O O . HIS B 1 216 ? 3.023 5.367 14.07 1 91.62 216 HIS B O 1
ATOM 4176 N N . ALA B 1 217 ? 4.715 6.105 15.32 1 92.81 217 ALA B N 1
ATOM 4177 C CA . ALA B 1 217 ? 5.508 4.891 15.18 1 92.81 217 ALA B CA 1
ATOM 4178 C C . ALA B 1 217 ? 6.277 4.59 16.469 1 92.81 217 ALA B C 1
ATOM 4180 O O . ALA B 1 217 ? 6.137 5.305 17.469 1 92.81 217 ALA B O 1
ATOM 4181 N N . VAL B 1 218 ? 7.004 3.504 16.469 1 91.38 218 VAL B N 1
ATOM 4182 C CA . VAL B 1 218 ? 7.754 3.025 17.625 1 91.38 218 VAL B CA 1
ATOM 4183 C C . VAL B 1 218 ? 8.734 4.102 18.078 1 91.38 218 VAL B C 1
ATOM 4185 O O . VAL B 1 218 ? 8.953 4.277 19.281 1 91.38 218 VAL B O 1
ATOM 4188 N N . ILE B 1 219 ? 9.289 4.836 17.156 1 95.56 219 ILE B N 1
ATOM 4189 C CA . ILE B 1 219 ? 10.242 5.895 17.469 1 95.56 219 ILE B CA 1
ATOM 4190 C C . ILE B 1 219 ? 9.57 6.961 18.328 1 95.56 219 ILE B C 1
ATOM 4192 O O . ILE B 1 219 ? 10.195 7.535 19.219 1 95.56 219 ILE B O 1
ATOM 4196 N N . ASP B 1 220 ? 8.375 7.191 18.062 1 95.31 220 ASP B N 1
ATOM 4197 C CA . ASP B 1 220 ? 7.645 8.203 18.828 1 95.31 220 ASP B CA 1
ATOM 4198 C C . ASP B 1 220 ? 7.445 7.762 20.266 1 95.31 220 ASP B C 1
ATOM 4200 O O . ASP B 1 220 ? 7.449 8.594 21.188 1 95.31 220 ASP B O 1
ATOM 4204 N N . ASP B 1 221 ? 7.266 6.488 20.469 1 92.19 221 ASP B N 1
ATOM 4205 C CA . ASP B 1 221 ? 7.203 5.961 21.828 1 92.19 221 ASP B CA 1
ATOM 4206 C C . ASP B 1 221 ? 8.531 6.168 22.547 1 92.19 221 ASP B C 1
ATOM 4208 O O . ASP B 1 221 ? 8.547 6.535 23.734 1 92.19 221 ASP B O 1
ATOM 4212 N N . VAL B 1 222 ? 9.547 5.934 21.891 1 95.62 222 VAL B N 1
ATOM 4213 C CA . VAL B 1 222 ? 10.883 6.105 22.469 1 95.62 222 VAL B CA 1
ATOM 4214 C C . VAL B 1 222 ? 11.094 7.566 22.844 1 95.62 222 VAL B C 1
ATOM 4216 O O . VAL B 1 222 ? 11.547 7.859 23.953 1 95.62 222 VAL B O 1
ATOM 4219 N N . LEU B 1 223 ? 10.789 8.461 21.984 1 97.38 223 LEU B N 1
ATOM 4220 C CA . LEU B 1 223 ? 10.945 9.891 22.219 1 97.38 223 LEU B CA 1
ATOM 4221 C C . LEU B 1 223 ? 10.078 10.344 23.391 1 97.38 223 LEU B C 1
ATOM 4223 O O . LEU B 1 223 ? 10.523 11.125 24.234 1 97.38 223 LEU B O 1
ATOM 4227 N N . ALA B 1 224 ? 8.914 9.805 23.391 1 94.5 224 ALA B N 1
ATOM 4228 C CA . ALA B 1 224 ? 8.008 10.141 24.484 1 94.5 224 ALA B CA 1
ATOM 4229 C C . ALA B 1 224 ? 8.617 9.758 25.844 1 94.5 224 ALA B C 1
ATOM 4231 O O . ALA B 1 224 ? 8.453 10.484 26.828 1 94.5 224 ALA B O 1
ATOM 4232 N N . GLY B 1 225 ? 9.258 8.664 25.844 1 94.94 225 GLY B N 1
ATOM 4233 C CA . GLY B 1 225 ? 9.938 8.227 27.062 1 94.94 225 GLY B CA 1
ATOM 4234 C C . GLY B 1 225 ? 11.016 9.188 27.516 1 94.94 225 GLY B C 1
ATOM 4235 O O . GLY B 1 225 ? 11.375 9.203 28.703 1 94.94 225 GLY B O 1
ATOM 4236 N N . MET B 1 226 ? 11.461 9.977 26.641 1 96.25 226 MET B N 1
ATOM 4237 C CA . MET B 1 226 ? 12.477 10.977 26.938 1 96.25 226 MET B CA 1
ATOM 4238 C C . MET B 1 226 ? 11.859 12.367 27.031 1 96.25 226 MET B C 1
ATOM 4240 O O . MET B 1 226 ? 12.57 13.375 27.031 1 96.25 226 MET B O 1
ATOM 4244 N N . ASN B 1 227 ? 10.539 12.383 26.984 1 96.31 227 ASN B N 1
ATOM 4245 C CA . ASN B 1 227 ? 9.773 13.625 27.031 1 96.31 227 ASN B CA 1
ATOM 4246 C C . ASN B 1 227 ? 10.086 14.516 25.844 1 96.31 227 ASN B C 1
ATOM 4248 O O . ASN B 1 227 ? 10.25 15.727 25.984 1 96.31 227 ASN B O 1
ATOM 4252 N N . ARG B 1 228 ? 10.305 13.797 24.719 1 96.88 228 ARG B N 1
ATOM 4253 C CA . ARG B 1 228 ? 10.57 14.508 23.469 1 96.88 228 ARG B CA 1
ATOM 4254 C C . ARG B 1 228 ? 9.523 14.164 22.406 1 96.88 228 ARG B C 1
ATOM 4256 O O . ARG B 1 228 ? 8.82 13.156 22.531 1 96.88 228 ARG B O 1
ATOM 4263 N N . GLU B 1 229 ? 9.398 15.078 21.453 1 95.5 229 GLU B N 1
ATOM 4264 C CA . GLU B 1 229 ? 8.5 14.898 20.312 1 95.5 229 GLU B CA 1
ATOM 4265 C C . GLU B 1 229 ? 9.133 15.398 19.016 1 95.5 229 GLU B C 1
ATOM 4267 O O . GLU B 1 229 ? 9.898 16.359 19.031 1 95.5 229 GLU B O 1
ATOM 4272 N N . ARG B 1 230 ? 8.82 14.672 18.016 1 96.38 230 ARG B N 1
ATOM 4273 C CA . ARG B 1 230 ? 9.273 15.141 16.703 1 96.38 230 ARG B CA 1
ATOM 4274 C C . ARG B 1 230 ? 8.117 15.727 15.898 1 96.38 230 ARG B C 1
ATOM 4276 O O . ARG B 1 230 ? 6.953 15.578 16.281 1 96.38 230 ARG B O 1
ATOM 4283 N N . LYS B 1 231 ? 8.484 16.406 14.82 1 94.69 231 LYS B N 1
ATOM 4284 C CA . LYS B 1 231 ? 7.508 17.047 13.953 1 94.69 231 LYS B CA 1
ATOM 4285 C C . LYS B 1 231 ? 7.266 16.234 12.688 1 94.69 231 LYS B C 1
ATOM 4287 O O . LYS B 1 231 ? 8.047 16.297 11.734 1 94.69 231 LYS B O 1
ATOM 4292 N N . ILE B 1 232 ? 6.129 15.547 12.695 1 95.75 232 ILE B N 1
ATOM 4293 C CA . ILE B 1 232 ? 5.797 14.758 11.516 1 95.75 232 ILE B CA 1
ATOM 4294 C C . ILE B 1 232 ? 4.945 15.594 10.562 1 95.75 232 ILE B C 1
ATOM 4296 O O . ILE B 1 232 ? 3.764 15.828 10.82 1 95.75 232 ILE B O 1
ATOM 4300 N N . LEU B 1 233 ? 5.527 15.961 9.469 1 96.06 233 LEU B N 1
ATOM 4301 C CA . LEU B 1 233 ? 4.848 16.797 8.484 1 96.06 233 LEU B CA 1
ATOM 4302 C C . LEU B 1 233 ? 4.062 15.945 7.496 1 96.06 233 LEU B C 1
ATOM 4304 O O . LEU B 1 233 ? 3.021 16.375 6.992 1 96.06 233 LEU B O 1
ATOM 4308 N N . LEU B 1 234 ? 4.59 14.742 7.215 1 97.25 234 LEU B N 1
ATOM 4309 C CA . LEU B 1 234 ? 4.055 13.891 6.164 1 97.25 234 LEU B CA 1
ATOM 4310 C C . LEU B 1 234 ? 4.145 12.422 6.562 1 97.25 234 LEU B C 1
ATOM 4312 O O . LEU B 1 234 ? 5.156 11.977 7.109 1 97.25 234 LEU B O 1
ATOM 4316 N N . THR B 1 235 ? 3.035 11.711 6.344 1 97.56 235 THR B N 1
ATOM 4317 C CA . THR B 1 235 ? 3.105 10.258 6.352 1 97.56 235 THR B CA 1
ATOM 4318 C C . THR B 1 235 ? 2.887 9.695 4.949 1 97.56 235 THR B C 1
ATOM 4320 O O . THR B 1 235 ? 2.09 10.234 4.176 1 97.56 235 THR B O 1
ATOM 4323 N N . VAL B 1 236 ? 3.656 8.656 4.609 1 96.81 236 VAL B N 1
ATOM 4324 C CA . VAL B 1 236 ? 3.41 7.859 3.412 1 96.81 236 VAL B CA 1
ATOM 4325 C C . VAL B 1 236 ? 3.348 6.379 3.781 1 96.81 236 VAL B C 1
ATOM 4327 O O . VAL B 1 236 ? 3.799 5.98 4.859 1 96.81 236 VAL B O 1
ATOM 4330 N N . ASN B 1 237 ? 2.842 5.562 2.82 1 96.38 237 ASN B N 1
ATOM 4331 C CA . ASN B 1 237 ? 2.6 4.168 3.164 1 96.38 237 ASN B CA 1
ATOM 4332 C C . ASN B 1 237 ? 3.717 3.26 2.654 1 96.38 237 ASN B C 1
ATOM 4334 O O . ASN B 1 237 ? 3.836 2.113 3.086 1 96.38 237 ASN B O 1
ATOM 4338 N N . GLN B 1 238 ? 4.492 3.777 1.734 1 93.81 238 GLN B N 1
ATOM 4339 C CA . GLN B 1 238 ? 5.492 2.949 1.068 1 93.81 238 GLN B CA 1
ATOM 4340 C C . GLN B 1 238 ? 6.898 3.51 1.277 1 93.81 238 GLN B C 1
ATOM 4342 O O . GLN B 1 238 ? 7.094 4.727 1.256 1 93.81 238 GLN B O 1
ATOM 4347 N N . PHE B 1 239 ? 7.879 2.629 1.396 1 92.06 239 PHE B N 1
ATOM 4348 C CA . PHE B 1 239 ? 9.266 3.025 1.615 1 92.06 239 PHE B CA 1
ATOM 4349 C C . PHE B 1 239 ? 9.859 3.639 0.353 1 92.06 239 PHE B C 1
ATOM 4351 O O . PHE B 1 239 ? 10.664 4.57 0.427 1 92.06 239 PHE B O 1
ATOM 4358 N N . PHE B 1 240 ? 9.477 3.172 -0.762 1 89.38 240 PHE B N 1
ATOM 4359 C CA . PHE B 1 240 ? 9.961 3.746 -2.012 1 89.38 240 PHE B CA 1
ATOM 4360 C C . PHE B 1 240 ? 9.523 5.199 -2.143 1 89.38 240 PHE B C 1
ATOM 4362 O O . PHE B 1 240 ? 10.328 6.066 -2.496 1 89.38 240 PHE B O 1
ATOM 4369 N N . THR B 1 241 ? 8.273 5.438 -1.878 1 92.12 241 THR B N 1
ATOM 4370 C CA . THR B 1 241 ? 7.754 6.801 -1.946 1 92.12 241 THR B CA 1
ATOM 4371 C C . THR B 1 241 ? 8.469 7.703 -0.942 1 92.12 241 THR B C 1
ATOM 4373 O O . THR B 1 241 ? 8.805 8.844 -1.256 1 92.12 241 THR B O 1
ATOM 4376 N N . ALA B 1 242 ? 8.68 7.168 0.208 1 94.94 242 ALA B N 1
ATOM 4377 C CA . ALA B 1 242 ? 9.406 7.914 1.229 1 94.94 242 ALA B CA 1
ATOM 4378 C C . ALA B 1 242 ? 10.789 8.32 0.73 1 94.94 242 ALA B C 1
ATOM 4380 O O . ALA B 1 242 ? 11.195 9.469 0.873 1 94.94 242 ALA B O 1
ATOM 4381 N N . GLY B 1 243 ? 11.484 7.34 0.129 1 92.56 243 GLY B N 1
ATOM 4382 C CA . GLY B 1 243 ? 12.812 7.621 -0.401 1 92.56 243 GLY B CA 1
ATOM 4383 C C . GLY B 1 243 ? 12.812 8.719 -1.45 1 92.56 243 GLY B C 1
ATOM 4384 O O . GLY B 1 243 ? 13.672 9.602 -1.431 1 92.56 243 GLY B O 1
ATOM 4385 N N . ARG B 1 244 ? 11.891 8.664 -2.311 1 91 244 ARG B N 1
ATOM 4386 C CA . ARG B 1 244 ? 11.789 9.641 -3.389 1 91 244 ARG B CA 1
ATOM 4387 C C . ARG B 1 244 ? 11.539 11.039 -2.84 1 91 244 ARG B C 1
ATOM 4389 O O . ARG B 1 244 ? 12.133 12.016 -3.312 1 91 244 ARG B O 1
ATOM 4396 N N . ILE B 1 245 ? 10.695 11.133 -1.862 1 94.56 245 ILE B N 1
ATOM 4397 C CA . ILE B 1 245 ? 10.336 12.43 -1.305 1 94.56 245 ILE B CA 1
ATOM 4398 C C . ILE B 1 245 ? 11.508 12.984 -0.494 1 94.56 245 ILE B C 1
ATOM 4400 O O . ILE B 1 245 ? 11.875 14.156 -0.644 1 94.56 245 ILE B O 1
ATOM 4404 N N . VAL B 1 246 ? 12.133 12.18 0.287 1 96.5 246 VAL B N 1
ATOM 4405 C CA . VAL B 1 246 ? 13.258 12.617 1.113 1 96.5 246 VAL B CA 1
ATOM 4406 C C . VAL B 1 246 ? 14.422 13.031 0.221 1 96.5 246 VAL B C 1
ATOM 4408 O O . VAL B 1 246 ? 15.133 14 0.527 1 96.5 246 VAL B O 1
ATOM 4411 N N . ALA B 1 247 ? 14.57 12.391 -0.888 1 93.81 247 ALA B N 1
ATOM 4412 C CA . ALA B 1 247 ? 15.656 12.68 -1.822 1 93.81 247 ALA B CA 1
ATOM 4413 C C . ALA B 1 247 ? 15.43 14.016 -2.527 1 93.81 247 ALA B C 1
ATOM 4415 O O . ALA B 1 247 ? 16.344 14.555 -3.152 1 93.81 247 ALA B O 1
ATOM 4416 N N . SER B 1 248 ? 14.273 14.562 -2.387 1 92.19 248 SER B N 1
ATOM 4417 C CA . SER B 1 248 ? 13.969 15.789 -3.113 1 92.19 248 SER B CA 1
ATOM 4418 C C . SER B 1 248 ? 13.461 16.875 -2.174 1 92.19 248 SER B C 1
ATOM 4420 O O . SER B 1 248 ? 12.766 17.797 -2.604 1 92.19 248 SER B O 1
ATOM 4422 N N . SER B 1 249 ? 13.703 16.719 -0.923 1 94.69 249 SER B N 1
ATOM 4423 C CA . SER B 1 249 ? 13.211 17.688 0.053 1 94.69 249 SER B CA 1
ATOM 4424 C C . SER B 1 249 ? 14.156 17.812 1.244 1 94.69 249 SER B C 1
ATOM 4426 O O . SER B 1 249 ? 15.211 17.156 1.271 1 94.69 249 SER B O 1
ATOM 4428 N N . GLU B 1 250 ? 13.742 18.625 2.193 1 95.38 250 GLU B N 1
ATOM 4429 C CA . GLU B 1 250 ? 14.508 18.781 3.426 1 95.38 250 GLU B CA 1
ATOM 4430 C C . GLU B 1 250 ? 13.898 17.969 4.566 1 95.38 250 GLU B C 1
ATOM 4432 O O . GLU B 1 250 ? 14.125 18.281 5.742 1 95.38 250 GLU B O 1
ATOM 4437 N N . LEU B 1 251 ? 13.078 17.031 4.238 1 97.62 251 LEU B N 1
ATOM 4438 C CA . LEU B 1 251 ? 12.555 16.125 5.246 1 97.62 251 LEU B CA 1
ATOM 4439 C C . LEU B 1 251 ? 13.594 15.062 5.605 1 97.62 251 LEU B C 1
ATOM 4441 O O . LEU B 1 251 ? 14.398 14.656 4.758 1 97.62 251 LEU B O 1
ATOM 4445 N N . ILE B 1 252 ? 13.547 14.648 6.836 1 98.31 252 ILE B N 1
ATOM 4446 C CA . ILE B 1 252 ? 14.297 13.469 7.238 1 98.31 252 ILE B CA 1
ATOM 4447 C C . ILE B 1 252 ? 13.336 12.336 7.582 1 98.31 252 ILE B C 1
ATOM 4449 O O . ILE B 1 252 ? 12.148 12.57 7.832 1 98.31 252 ILE B O 1
ATOM 4453 N N . THR B 1 253 ? 13.781 11.125 7.543 1 97.81 253 THR B N 1
ATOM 4454 C CA . THR B 1 253 ? 12.961 9.977 7.902 1 97.81 253 THR B CA 1
ATOM 4455 C C . THR B 1 253 ? 13.797 8.914 8.617 1 97.81 253 THR B C 1
ATOM 4457 O O . THR B 1 253 ? 15.023 8.945 8.57 1 97.81 253 THR B O 1
ATOM 4460 N N . VAL B 1 254 ? 13.125 8.125 9.406 1 96.88 254 VAL B N 1
ATOM 4461 C CA . VAL B 1 254 ? 13.727 6.961 10.047 1 96.88 254 VAL B CA 1
ATOM 4462 C C . VAL B 1 254 ? 13.25 5.684 9.359 1 96.88 254 VAL B C 1
ATOM 4464 O O . VAL B 1 254 ? 12.047 5.5 9.141 1 96.88 254 VAL B O 1
ATOM 4467 N N . LEU B 1 255 ? 14.188 4.879 8.984 1 93.31 255 LEU B N 1
ATOM 4468 C CA . LEU B 1 255 ? 13.844 3.578 8.43 1 93.31 255 LEU B CA 1
ATOM 4469 C C . LEU B 1 255 ? 14.891 2.533 8.797 1 93.31 255 LEU B C 1
ATOM 4471 O O . LEU B 1 255 ? 15.992 2.879 9.227 1 93.31 255 LEU B O 1
ATOM 4475 N N . PRO B 1 256 ? 14.5 1.26 8.695 1 91.94 256 PRO B N 1
ATOM 4476 C CA . PRO B 1 256 ? 15.523 0.227 8.867 1 91.94 256 PRO B CA 1
ATOM 4477 C C . PRO B 1 256 ? 16.656 0.337 7.848 1 91.94 256 PRO B C 1
ATOM 4479 O O . PRO B 1 256 ? 16.391 0.558 6.66 1 91.94 256 PRO B O 1
ATOM 4482 N N . ARG B 1 257 ? 17.859 0.143 8.336 1 91.75 257 ARG B N 1
ATOM 4483 C CA . ARG B 1 257 ? 19.062 0.328 7.516 1 91.75 257 ARG B CA 1
ATOM 4484 C C . ARG B 1 257 ? 19 -0.536 6.258 1 91.75 257 ARG B C 1
ATOM 4486 O O . ARG B 1 257 ? 19.359 -0.08 5.168 1 91.75 257 ARG B O 1
ATOM 4493 N N . HIS B 1 258 ? 18.531 -1.767 6.371 1 84.94 258 HIS B N 1
ATOM 4494 C CA . HIS B 1 258 ? 18.531 -2.721 5.27 1 84.94 258 HIS B CA 1
ATOM 4495 C C . HIS B 1 258 ? 17.531 -2.324 4.188 1 84.94 258 HIS B C 1
ATOM 4497 O O . HIS B 1 258 ? 17.562 -2.863 3.08 1 84.94 258 HIS B O 1
ATOM 4503 N N . LEU B 1 259 ? 16.672 -1.361 4.492 1 87.44 259 LEU B N 1
ATOM 4504 C CA . LEU B 1 259 ? 15.656 -0.955 3.535 1 87.44 259 LEU B CA 1
ATOM 4505 C C . LEU B 1 259 ? 16.078 0.31 2.795 1 87.44 259 LEU B C 1
ATOM 4507 O O . LEU B 1 259 ? 15.375 0.769 1.891 1 87.44 259 LEU B O 1
ATOM 4511 N N . VAL B 1 260 ? 17.234 0.845 3.133 1 88.94 260 VAL B N 1
ATOM 4512 C CA . VAL B 1 260 ? 17.703 2.053 2.471 1 88.94 260 VAL B CA 1
ATOM 4513 C C . VAL B 1 260 ? 17.906 1.784 0.979 1 88.94 260 VAL B C 1
ATOM 4515 O O . VAL B 1 260 ? 17.5 2.592 0.14 1 88.94 260 VAL B O 1
ATOM 4518 N N . ALA B 1 261 ? 18.406 0.614 0.668 1 81.44 261 ALA B N 1
ATOM 4519 C CA . ALA B 1 261 ? 18.641 0.265 -0.73 1 81.44 261 ALA B CA 1
ATOM 4520 C C . ALA B 1 261 ? 17.328 0.127 -1.489 1 81.44 261 ALA B C 1
ATOM 4522 O O . ALA B 1 261 ? 17.25 0.439 -2.68 1 81.44 261 ALA B O 1
ATOM 4523 N N . ALA B 1 262 ? 16.344 -0.255 -0.791 1 75.75 262 ALA B N 1
ATOM 4524 C CA . ALA B 1 262 ? 15.055 -0.519 -1.407 1 75.75 262 ALA B CA 1
ATOM 4525 C C . ALA B 1 262 ? 14.32 0.782 -1.735 1 75.75 262 ALA B C 1
ATOM 4527 O O . ALA B 1 262 ? 13.312 0.773 -2.438 1 75.75 262 ALA B O 1
ATOM 4528 N N . THR B 1 263 ? 14.812 1.861 -1.315 1 79.56 263 THR B N 1
ATOM 4529 C CA . THR B 1 263 ? 14.227 3.15 -1.659 1 79.56 263 THR B CA 1
ATOM 4530 C C . THR B 1 263 ? 14.492 3.496 -3.121 1 79.56 263 THR B C 1
ATOM 4532 O O . THR B 1 263 ? 13.812 4.344 -3.699 1 79.56 263 THR B O 1
ATOM 4535 N N . GLY B 1 264 ? 15.555 2.912 -3.646 1 77.88 264 GLY B N 1
ATOM 4536 C CA . GLY B 1 264 ? 15.977 3.236 -5 1 77.88 264 GLY B 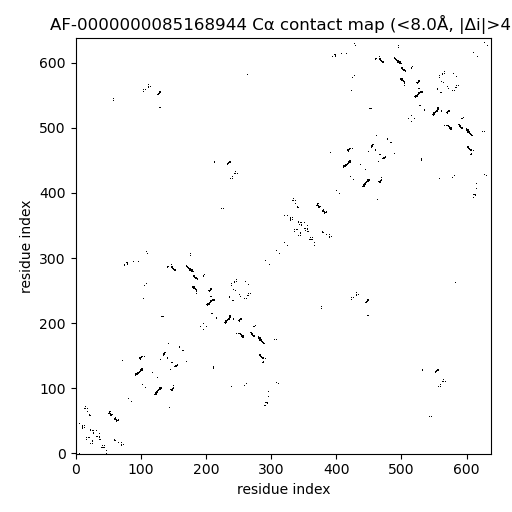CA 1
ATOM 4537 C C . GLY B 1 264 ? 16.703 4.562 -5.098 1 77.88 264 GLY B C 1
ATOM 4538 O O . GLY B 1 264 ? 17.062 5 -6.191 1 77.88 264 GLY B O 1
ATOM 4539 N N . MET B 1 265 ? 16.938 5.227 -3.967 1 85.31 265 MET B N 1
ATOM 4540 C CA . MET B 1 265 ? 17.5 6.574 -3.953 1 85.31 265 MET B CA 1
ATOM 4541 C C . MET B 1 265 ? 18.781 6.625 -3.115 1 85.31 265 MET B C 1
ATOM 4543 O O . MET B 1 265 ? 19.188 7.695 -2.674 1 85.31 265 MET B O 1
ATOM 4547 N N . ALA B 1 266 ? 19.375 5.516 -2.93 1 87.56 266 ALA B N 1
ATOM 4548 C CA . ALA B 1 266 ? 20.484 5.41 -1.984 1 87.56 266 ALA B CA 1
ATOM 4549 C C . ALA B 1 266 ? 21.594 6.406 -2.324 1 87.56 266 ALA B C 1
ATOM 4551 O O . ALA B 1 266 ? 22.203 6.996 -1.428 1 87.56 266 ALA B O 1
ATOM 4552 N N . GLU B 1 267 ? 21.766 6.699 -3.502 1 90.5 267 GLU B N 1
ATOM 4553 C CA . GLU B 1 267 ? 22.875 7.547 -3.924 1 90.5 267 GLU B CA 1
ATOM 4554 C C . GLU B 1 267 ? 22.625 9 -3.537 1 90.5 267 GLU B C 1
ATOM 4556 O O . GLU B 1 267 ? 23.578 9.773 -3.371 1 90.5 267 GLU B O 1
ATOM 4561 N N . ALA B 1 268 ? 21.453 9.344 -3.369 1 94.69 268 ALA B N 1
ATOM 4562 C CA . ALA B 1 268 ? 21.109 10.727 -3.059 1 94.69 268 ALA B CA 1
ATOM 4563 C C . ALA B 1 268 ? 20.969 10.938 -1.553 1 94.69 268 ALA B C 1
ATOM 4565 O O . ALA B 1 268 ? 20.812 12.062 -1.088 1 94.69 268 ALA B O 1
ATOM 4566 N N . LEU B 1 269 ? 21.141 9.875 -0.832 1 96.06 269 LEU B N 1
ATOM 4567 C CA . LEU B 1 269 ? 20.797 9.93 0.583 1 96.06 269 LEU B CA 1
ATOM 4568 C C . LEU B 1 269 ? 22.031 9.742 1.456 1 96.06 269 LEU B C 1
ATOM 4570 O O . LEU B 1 269 ? 22.984 9.078 1.048 1 96.06 269 LEU B O 1
ATOM 4574 N N . VAL B 1 270 ? 22.016 10.383 2.578 1 97 270 VAL B N 1
ATOM 4575 C CA . VAL B 1 270 ? 22.969 10.148 3.652 1 97 270 VAL B CA 1
ATOM 4576 C C . VAL B 1 270 ? 22.281 9.414 4.805 1 97 270 VAL B C 1
ATOM 4578 O O . VAL B 1 270 ? 21.141 9.719 5.145 1 97 270 VAL B O 1
ATOM 4581 N N . VAL B 1 271 ? 23.047 8.453 5.344 1 97.31 271 VAL B N 1
ATOM 4582 C CA . VAL B 1 271 ? 22.547 7.656 6.461 1 97.31 271 VAL B CA 1
ATOM 4583 C C . VAL B 1 271 ? 23.281 8.062 7.742 1 97.31 271 VAL B C 1
ATOM 4585 O O . VAL B 1 271 ? 24.5 8.141 7.77 1 97.31 271 VAL B O 1
ATOM 4588 N N . LYS B 1 272 ? 22.516 8.336 8.805 1 97.94 272 LYS B N 1
ATOM 4589 C CA . LYS B 1 272 ? 23.094 8.672 10.109 1 97.94 272 LYS B CA 1
ATOM 4590 C C . LYS B 1 272 ? 22.516 7.785 11.211 1 97.94 272 LYS B C 1
ATOM 4592 O O . LYS B 1 272 ? 21.344 7.41 11.156 1 97.94 272 LYS B O 1
ATOM 4597 N N . GLU B 1 273 ? 23.375 7.527 12.164 1 97.38 273 GLU B N 1
ATOM 4598 C CA . GLU B 1 273 ? 22.875 6.855 13.359 1 97.38 273 GLU B CA 1
ATOM 4599 C C . GLU B 1 273 ? 21.953 7.766 14.164 1 97.38 273 GLU B C 1
ATOM 4601 O O . GLU B 1 273 ? 22.172 8.977 14.227 1 97.38 273 GLU B O 1
ATOM 4606 N N . LEU B 1 274 ? 20.984 7.137 14.742 1 98.12 274 LEU B N 1
ATOM 4607 C CA . LEU B 1 274 ? 20.094 7.91 15.594 1 98.12 274 LEU B CA 1
ATOM 4608 C C . LEU B 1 274 ? 20.797 8.32 16.891 1 98.12 274 LEU B C 1
ATOM 4610 O O . LEU B 1 274 ? 21.609 7.566 17.422 1 98.12 274 LEU B O 1
ATOM 4614 N N . PRO B 1 275 ? 20.484 9.469 17.422 1 98 275 PRO B N 1
ATOM 4615 C CA . PRO B 1 275 ? 21.156 9.969 18.625 1 98 275 PRO B CA 1
ATOM 4616 C C . PRO B 1 275 ? 20.547 9.414 19.906 1 98 275 PRO B C 1
ATOM 4618 O O . PRO B 1 275 ? 20.734 9.992 20.984 1 98 275 PRO B O 1
ATOM 4621 N N . PHE B 1 276 ? 19.828 8.398 19.859 1 97.5 276 PHE B N 1
ATOM 4622 C CA . PHE B 1 276 ? 19.219 7.688 20.969 1 97.5 276 PHE B CA 1
ATOM 4623 C C . PHE B 1 276 ? 19.078 6.203 20.656 1 97.5 276 PHE B C 1
ATOM 4625 O O . PHE B 1 276 ? 19.172 5.797 19.5 1 97.5 276 PHE B O 1
ATOM 4632 N N . GLN B 1 277 ? 18.875 5.461 21.641 1 95.62 277 GLN B N 1
ATOM 4633 C CA . GLN B 1 277 ? 18.703 4.02 21.469 1 95.62 277 GLN B CA 1
ATOM 4634 C C . GLN B 1 277 ? 17.297 3.676 21 1 95.62 277 GLN B C 1
ATOM 4636 O O . GLN B 1 277 ? 16.328 4.289 21.438 1 95.62 277 GLN B O 1
ATOM 4641 N N . THR B 1 278 ? 17.234 2.764 20.094 1 93.81 278 THR B N 1
ATOM 4642 C CA . THR B 1 278 ? 15.961 2.252 19.625 1 93.81 278 THR B CA 1
ATOM 4643 C C . THR B 1 278 ? 15.883 0.738 19.797 1 93.81 278 THR B C 1
ATOM 4645 O O . THR B 1 278 ? 16.906 0.064 19.891 1 93.81 278 THR B O 1
ATOM 4648 N N . PRO B 1 279 ? 14.648 0.277 19.953 1 88.31 279 PRO B N 1
ATOM 4649 C CA . PRO B 1 279 ? 14.531 -1.183 19.969 1 88.31 279 PRO B CA 1
ATOM 4650 C C . PRO B 1 279 ? 15.016 -1.828 18.672 1 88.31 279 PRO B C 1
ATOM 4652 O O . PRO B 1 279 ? 15.062 -1.168 17.625 1 88.31 279 PRO B O 1
ATOM 4655 N N . GLU B 1 280 ? 15.359 -3.066 18.781 1 88 280 GLU B N 1
ATOM 4656 C CA . GLU B 1 280 ? 15.703 -3.838 17.594 1 88 280 GLU B CA 1
ATOM 4657 C C . GLU B 1 280 ? 14.484 -4.02 16.688 1 88 280 GLU B C 1
ATOM 4659 O O . GLU B 1 280 ? 13.359 -4.156 17.156 1 88 280 GLU B O 1
ATOM 4664 N N . GLU B 1 281 ? 14.742 -3.928 15.453 1 89.69 281 GLU B N 1
ATOM 4665 C CA . GLU B 1 281 ? 13.711 -4.172 14.453 1 89.69 281 GLU B CA 1
ATOM 4666 C C . GLU B 1 281 ? 13.719 -5.625 13.992 1 89.69 281 GLU B C 1
ATOM 4668 O O . GLU B 1 281 ? 14.398 -5.973 13.023 1 89.69 281 GLU B O 1
ATOM 4673 N N . HIS B 1 282 ? 12.859 -6.387 14.594 1 90.81 282 HIS B N 1
ATOM 4674 C CA . HIS B 1 282 ? 12.766 -7.801 14.25 1 90.81 282 HIS B CA 1
ATOM 4675 C C . HIS B 1 282 ? 11.836 -8.016 13.062 1 90.81 282 HIS B C 1
ATOM 4677 O O . HIS B 1 282 ? 10.656 -7.664 13.117 1 90.81 282 HIS B O 1
ATOM 4683 N N . VAL B 1 283 ? 12.406 -8.578 12.023 1 93.62 283 VAL B N 1
ATOM 4684 C CA . VAL B 1 283 ? 11.578 -8.992 10.898 1 93.62 283 VAL B CA 1
ATOM 4685 C C . VAL B 1 283 ? 11.219 -10.469 11.031 1 93.62 283 VAL B C 1
ATOM 4687 O O . VAL B 1 283 ? 12.109 -11.328 11.062 1 93.62 283 VAL B O 1
ATOM 4690 N N . ASP B 1 284 ? 9.922 -10.719 11.07 1 95.25 284 ASP B N 1
ATOM 4691 C CA . ASP B 1 284 ? 9.438 -12.07 11.328 1 95.25 284 ASP B CA 1
ATOM 4692 C C . ASP B 1 284 ? 8.508 -12.539 10.219 1 95.25 284 ASP B C 1
ATOM 4694 O O . ASP B 1 284 ? 7.93 -11.727 9.492 1 95.25 284 ASP B O 1
ATOM 4698 N N . MET B 1 285 ? 8.484 -13.82 10.125 1 96.81 285 MET B N 1
ATOM 4699 C CA . MET B 1 285 ? 7.379 -14.469 9.438 1 96.81 285 MET B CA 1
ATOM 4700 C C . MET B 1 285 ? 6.305 -14.906 10.43 1 96.81 285 MET B C 1
ATOM 4702 O O . MET B 1 285 ? 6.617 -15.414 11.508 1 96.81 285 MET B O 1
ATOM 4706 N N . LEU B 1 286 ? 5.062 -14.656 10.125 1 96.94 286 LEU B N 1
ATOM 4707 C CA . LEU B 1 286 ? 3.916 -15.102 10.906 1 96.94 286 LEU B CA 1
ATOM 4708 C C . LEU B 1 286 ? 2.998 -15.984 10.062 1 96.94 286 LEU B C 1
ATOM 4710 O O . LEU B 1 286 ? 2.756 -15.695 8.891 1 96.94 286 LEU B O 1
ATOM 4714 N N . TRP B 1 287 ? 2.516 -17.047 10.602 1 95.88 287 TRP B N 1
ATOM 4715 C CA . TRP B 1 287 ? 1.534 -17.891 9.938 1 95.88 287 TRP B CA 1
ATOM 4716 C C . TRP B 1 287 ? 0.618 -18.562 10.953 1 95.88 287 TRP B C 1
ATOM 4718 O O . TRP B 1 287 ? 0.918 -18.594 12.148 1 95.88 287 TRP B O 1
ATOM 4728 N N . HIS B 1 288 ? -0.513 -19 10.469 1 91.25 288 HIS B N 1
ATOM 4729 C CA . HIS B 1 288 ? -1.434 -19.734 11.32 1 91.25 288 HIS B CA 1
ATOM 4730 C C . HIS B 1 288 ? -0.942 -21.156 11.555 1 91.25 288 HIS B C 1
ATOM 4732 O O . HIS B 1 288 ? -0.443 -21.812 10.633 1 91.25 288 HIS B O 1
ATOM 4738 N N . GLU B 1 289 ? -1.171 -21.719 12.695 1 84.94 289 GLU B N 1
ATOM 4739 C CA . GLU B 1 289 ? -0.706 -23.031 13.102 1 84.94 289 GLU B CA 1
ATOM 4740 C C . GLU B 1 289 ? -1.268 -24.125 12.195 1 84.94 289 GLU B C 1
ATOM 4742 O O . GLU B 1 289 ? -0.623 -25.156 11.977 1 84.94 289 GLU B O 1
ATOM 4747 N N . ARG B 1 290 ? -2.377 -23.828 11.656 1 79.5 290 ARG B N 1
ATOM 4748 C CA . ARG B 1 290 ? -3.006 -24.812 10.773 1 79.5 290 ARG B CA 1
ATOM 4749 C C . ARG B 1 290 ? -2.123 -25.094 9.562 1 79.5 290 ARG B C 1
ATOM 4751 O O . ARG B 1 290 ? -2.211 -26.172 8.969 1 79.5 290 ARG B O 1
ATOM 4758 N N . ASP B 1 291 ? -1.267 -24.156 9.25 1 86.88 291 ASP B N 1
ATOM 4759 C CA . ASP B 1 291 ? -0.427 -24.297 8.062 1 86.88 291 ASP B CA 1
ATOM 4760 C C . ASP B 1 291 ? 0.957 -24.828 8.43 1 86.88 291 ASP B C 1
ATOM 4762 O O . ASP B 1 291 ? 1.782 -25.078 7.551 1 86.88 291 ASP B O 1
ATOM 4766 N N . ALA B 1 292 ? 1.217 -25.125 9.648 1 83.88 292 ALA B N 1
ATOM 4767 C CA . ALA B 1 292 ? 2.551 -25.453 10.148 1 83.88 292 ALA B CA 1
ATOM 4768 C C . ALA B 1 292 ? 3.07 -26.734 9.531 1 83.88 292 ALA B C 1
ATOM 4770 O O . ALA B 1 292 ? 4.266 -26.875 9.25 1 83.88 292 ALA B O 1
ATOM 4771 N N . ARG B 1 293 ? 2.17 -27.609 9.219 1 79.5 293 ARG B N 1
ATOM 4772 C CA . ARG B 1 293 ? 2.609 -28.938 8.758 1 79.5 293 ARG B CA 1
ATOM 4773 C C . ARG B 1 293 ? 2.377 -29.094 7.262 1 79.5 293 ARG B C 1
ATOM 4775 O O . ARG B 1 293 ? 2.738 -30.125 6.68 1 79.5 293 ARG B O 1
ATOM 4782 N N . ASN B 1 294 ? 1.73 -28.109 6.656 1 83.44 294 ASN B N 1
ATOM 4783 C CA . ASN B 1 294 ? 1.521 -28.156 5.211 1 83.44 294 ASN B CA 1
ATOM 4784 C C . ASN B 1 294 ? 2.846 -28.125 4.453 1 83.44 294 ASN B C 1
ATOM 4786 O O . ASN B 1 294 ? 3.617 -27.172 4.578 1 83.44 294 ASN B O 1
ATOM 4790 N N . PRO B 1 295 ? 3.156 -29.156 3.639 1 85.88 295 PRO B N 1
ATOM 4791 C CA . PRO B 1 295 ? 4.469 -29.25 2.996 1 85.88 295 PRO B CA 1
ATOM 4792 C C . PRO B 1 295 ? 4.762 -28.062 2.078 1 85.88 295 PRO B C 1
ATOM 4794 O O . PRO B 1 295 ? 5.898 -27.594 2.027 1 85.88 295 PRO B O 1
ATOM 4797 N N . ALA B 1 296 ? 3.811 -27.625 1.361 1 89.12 296 ALA B N 1
ATOM 4798 C CA . ALA B 1 296 ? 4.016 -26.484 0.482 1 89.12 296 ALA B CA 1
ATOM 4799 C C . ALA B 1 296 ? 4.324 -25.219 1.288 1 89.12 296 ALA B C 1
ATOM 4801 O O . ALA B 1 296 ? 5.195 -24.438 0.912 1 89.12 296 ALA B O 1
ATOM 4802 N N . HIS B 1 297 ? 3.598 -25.094 2.352 1 92.5 297 HIS B N 1
ATOM 4803 C CA . HIS B 1 297 ? 3.828 -23.953 3.23 1 92.5 297 HIS B CA 1
ATOM 4804 C C . HIS B 1 297 ? 5.207 -24.031 3.879 1 92.5 297 HIS B C 1
ATOM 4806 O O . HIS B 1 297 ? 5.906 -23.016 3.975 1 92.5 297 HIS B O 1
ATOM 4812 N N . LYS B 1 298 ? 5.578 -25.188 4.27 1 91.69 298 LYS B N 1
ATOM 4813 C CA . LYS B 1 298 ? 6.914 -25.391 4.82 1 91.69 298 LYS B CA 1
ATOM 4814 C C . LYS B 1 298 ? 7.992 -25.016 3.803 1 91.69 298 LYS B C 1
ATOM 4816 O O . LYS B 1 298 ? 8.992 -24.391 4.152 1 91.69 298 LYS B O 1
ATOM 4821 N N . TRP B 1 299 ? 7.781 -25.469 2.66 1 93.25 299 TRP B N 1
ATOM 4822 C CA . TRP B 1 299 ? 8.719 -25.141 1.591 1 93.25 299 TRP B CA 1
ATOM 4823 C C . TRP B 1 299 ? 8.859 -23.625 1.44 1 93.25 299 TRP B C 1
ATOM 4825 O O . TRP B 1 299 ? 9.977 -23.109 1.327 1 93.25 299 TRP B O 1
ATOM 4835 N N . LEU B 1 300 ? 7.719 -22.891 1.414 1 95.75 300 LEU B N 1
ATOM 4836 C CA . LEU B 1 300 ? 7.715 -21.438 1.281 1 95.75 300 LEU B CA 1
ATOM 4837 C C . LEU B 1 300 ? 8.508 -20.781 2.412 1 95.75 300 LEU B C 1
ATOM 4839 O O . LEU B 1 300 ? 9.359 -19.922 2.166 1 95.75 300 LEU B O 1
ATOM 4843 N N . ARG B 1 301 ? 8.258 -21.172 3.588 1 96.31 301 ARG B N 1
ATOM 4844 C CA . ARG B 1 301 ? 8.953 -20.625 4.746 1 96.31 301 ARG B CA 1
ATOM 4845 C C . ARG B 1 301 ? 10.453 -20.906 4.68 1 96.31 301 ARG B C 1
ATOM 4847 O O . ARG B 1 301 ? 11.266 -20.031 4.984 1 96.31 301 ARG B O 1
ATOM 4854 N N . ALA B 1 302 ? 10.789 -22.094 4.289 1 95.06 302 ALA B N 1
ATOM 4855 C CA . ALA B 1 302 ? 12.195 -22.453 4.156 1 95.06 302 ALA B CA 1
ATOM 4856 C C . ALA B 1 302 ? 12.883 -21.609 3.09 1 95.06 302 ALA B C 1
ATOM 4858 O O . ALA B 1 302 ? 14.031 -21.188 3.264 1 95.06 302 ALA B O 1
ATOM 4859 N N . HIS B 1 303 ? 12.195 -21.391 2.039 1 94.62 303 HIS B N 1
ATOM 4860 C CA . HIS B 1 303 ? 12.75 -20.562 0.971 1 94.62 303 HIS B CA 1
ATOM 4861 C C . HIS B 1 303 ? 13.023 -19.156 1.458 1 94.62 303 HIS B C 1
ATOM 4863 O O . HIS B 1 303 ? 14.078 -18.578 1.164 1 94.62 303 HIS B O 1
ATOM 4869 N N . LEU B 1 304 ? 12.094 -18.547 2.148 1 94.5 304 LEU B N 1
ATOM 4870 C CA . LEU B 1 304 ? 12.258 -17.203 2.658 1 94.5 304 LEU B CA 1
ATOM 4871 C C . LEU B 1 304 ? 13.43 -17.125 3.637 1 94.5 304 LEU B C 1
ATOM 4873 O O . LEU B 1 304 ? 14.203 -16.172 3.611 1 94.5 304 LEU B O 1
ATOM 4877 N N . SER B 1 305 ? 13.547 -18.141 4.438 1 94.5 305 SER B N 1
ATOM 4878 C CA . SER B 1 305 ? 14.656 -18.203 5.387 1 94.5 305 SER B CA 1
ATOM 4879 C C . SER B 1 305 ? 16 -18.297 4.664 1 94.5 305 SER B C 1
ATOM 4881 O O . SER B 1 305 ? 16.953 -17.609 5.027 1 94.5 305 SER B O 1
ATOM 4883 N N . ALA B 1 306 ? 16.047 -19.094 3.67 1 92.69 306 ALA B N 1
ATOM 4884 C CA . ALA B 1 306 ? 17.281 -19.266 2.904 1 92.69 306 ALA B CA 1
ATOM 4885 C C . ALA B 1 306 ? 17.656 -17.984 2.164 1 92.69 306 ALA B C 1
ATOM 4887 O O . ALA B 1 306 ? 18.828 -17.625 2.111 1 92.69 306 ALA B O 1
ATOM 4888 N N . THR B 1 307 ? 16.641 -17.328 1.577 1 89.88 307 THR B N 1
ATOM 4889 C CA . THR B 1 307 ? 16.859 -16.078 0.856 1 89.88 307 THR B CA 1
ATOM 4890 C C . THR B 1 307 ? 17.422 -15.016 1.788 1 89.88 307 THR B C 1
ATOM 4892 O O . THR B 1 307 ? 18.266 -14.211 1.382 1 89.88 307 THR B O 1
ATOM 4895 N N . THR B 1 308 ? 16.922 -14.945 2.955 1 88.19 308 THR B N 1
ATOM 4896 C CA . THR B 1 308 ? 17.406 -13.992 3.945 1 88.19 308 THR B CA 1
ATOM 4897 C C . THR B 1 308 ? 18.891 -14.188 4.207 1 88.19 308 THR B C 1
ATOM 4899 O O . THR B 1 308 ? 19.656 -13.227 4.246 1 88.19 308 THR B O 1
ATOM 4902 N N . HIS B 1 309 ? 19.297 -15.336 4.344 1 81.06 309 HIS B N 1
ATOM 4903 C CA . HIS B 1 309 ? 20.703 -15.664 4.598 1 81.06 309 HIS B CA 1
ATOM 4904 C C . HIS B 1 309 ? 21.578 -15.266 3.416 1 81.06 309 HIS B C 1
ATOM 4906 O O . HIS B 1 309 ? 22.672 -14.719 3.604 1 81.06 309 HIS B O 1
ATOM 4912 N N . ASP B 1 310 ? 21.062 -15.445 2.242 1 74.62 310 ASP B N 1
ATOM 4913 C CA . ASP B 1 310 ? 21.828 -15.141 1.034 1 74.62 310 ASP B CA 1
ATOM 4914 C C . ASP B 1 310 ? 21.938 -13.625 0.833 1 74.62 310 ASP B C 1
ATOM 4916 O O . ASP B 1 310 ? 23.016 -13.125 0.51 1 74.62 310 ASP B O 1
ATOM 4920 N N . GLU B 1 311 ? 20.766 -12.992 0.934 1 68.5 311 GLU B N 1
ATOM 4921 C CA . GLU B 1 311 ? 20.719 -11.562 0.654 1 68.5 311 GLU B CA 1
ATOM 4922 C C . GLU B 1 311 ? 21.375 -10.766 1.777 1 68.5 311 GLU B C 1
ATOM 4924 O O . GLU B 1 311 ? 22.062 -9.766 1.523 1 68.5 311 GLU B O 1
ATOM 4929 N N . PHE B 1 312 ? 21.062 -11.148 2.92 1 62.06 312 PHE B N 1
ATOM 4930 C CA . PHE B 1 312 ? 21.625 -10.398 4.043 1 62.06 312 PHE B CA 1
ATOM 4931 C C . PHE B 1 312 ? 23.031 -10.875 4.359 1 62.06 312 PHE B C 1
ATOM 4933 O O . PHE B 1 312 ? 23.828 -10.117 4.922 1 62.06 312 PHE B O 1
ATOM 4940 N N . GLY B 1 313 ? 23.203 -12.188 4.164 1 52.16 313 GLY B N 1
ATOM 4941 C CA . GLY B 1 313 ? 24.609 -12.516 4.18 1 52.16 313 GLY B CA 1
ATOM 4942 C C . GLY B 1 313 ? 25.438 -11.617 3.285 1 52.16 313 GLY B C 1
ATOM 4943 O O . GLY B 1 313 ? 26.578 -11.258 3.631 1 52.16 313 GLY B O 1
ATOM 4944 N N . ARG B 1 314 ? 24.797 -11.211 2.285 1 47.16 314 ARG B N 1
ATOM 4945 C CA . ARG B 1 314 ? 25.469 -10.312 1.36 1 47.16 314 ARG B CA 1
ATOM 4946 C C . ARG B 1 314 ? 25.531 -8.891 1.925 1 47.16 314 ARG B C 1
ATOM 4948 O O . ARG B 1 314 ? 26.531 -8.188 1.73 1 47.16 314 ARG B O 1
ATOM 4955 N N . ILE B 1 315 ? 24.469 -8.477 2.473 1 51.44 315 ILE B N 1
ATOM 4956 C CA . ILE B 1 315 ? 24.453 -7.129 3.037 1 51.44 315 ILE B CA 1
ATOM 4957 C C . ILE B 1 315 ? 25.453 -7.043 4.191 1 51.44 315 ILE B C 1
ATOM 4959 O O . ILE B 1 315 ? 26.156 -6.043 4.336 1 51.44 315 ILE B O 1
ATOM 4963 N N . ASN B 1 316 ? 25.375 -7.988 5.066 1 46.62 316 ASN B N 1
ATOM 4964 C CA . ASN B 1 316 ? 26.375 -8.023 6.125 1 46.62 316 ASN B CA 1
ATOM 4965 C C . ASN B 1 316 ? 27.781 -8.133 5.555 1 46.62 316 ASN B C 1
ATOM 4967 O O . ASN B 1 316 ? 28.75 -7.66 6.172 1 46.62 316 ASN B O 1
ATOM 4971 N N . MET B 1 317 ? 28.047 -8.781 4.469 1 36.22 317 MET B N 1
ATOM 4972 C CA . MET B 1 317 ? 29.406 -8.852 3.914 1 36.22 317 MET B CA 1
ATOM 4973 C C . MET B 1 317 ? 29.797 -7.523 3.281 1 36.22 317 MET B C 1
ATOM 4975 O O . MET B 1 317 ? 30.984 -7.266 3.064 1 36.22 317 MET B O 1
ATOM 4979 N N . LYS B 1 318 ? 29.047 -6.926 2.732 1 34.59 318 LYS B N 1
ATOM 4980 C CA . LYS B 1 318 ? 29.5 -5.66 2.154 1 34.59 318 LYS B CA 1
ATOM 4981 C C . LYS B 1 318 ? 29.734 -4.617 3.238 1 34.59 318 LYS B C 1
ATOM 4983 O O . LYS B 1 318 ? 29.984 -3.447 2.938 1 34.59 318 LYS B O 1
ATOM 4988 N N . ARG B 1 319 ? 29.547 -4.902 4.469 1 32.16 319 ARG B N 1
ATOM 4989 C CA . ARG B 1 319 ? 30.219 -4.062 5.449 1 32.16 319 ARG B CA 1
ATOM 4990 C C . ARG B 1 319 ? 31.688 -4.461 5.598 1 32.16 319 ARG B C 1
ATOM 4992 O O . ARG B 1 319 ? 32 -5.648 5.727 1 32.16 319 ARG B O 1
#

Sequence (638 aa):
MSFLTLDLNLLRVFDAVMTEQNLTRAANLLAMTQPAVSNALRRLRDTLNDDLVIRTAHGVKPTPRAEELWPTVRRALSELEAVIAPESFDISRAQNTFRMAMVDATAALWLPSLVRTIMRDAPRIKIRMMPLTTRDPRAMLLRGDIDLAVGFFPGVTAQLADGQGMAKSQISHARLYTGQYVCVMHKSHPLAGQPLTLDSYCNADHLLVSLSGKPHAVIDDVLAGMNRERKILLTVNQFFTAGRIVASSELITVLPRHLVAATGMAEALVVKELPFQTPEEHVDMLWHERDARNPAHKWLRAHLSATTHDEFGRINMKRMSFLTLDLNLLRVFDAVMTEQNLTRAANLLAMTQPAVSNALRRLRDTLNDDLVIRTAHGVKPTPRAEELWPTVRRALSELEAVIAPESFDISRAQNTFRMAMVDATAALWLPSLVRTIMRDAPRIKIRMMPLTTRDPRAMLLRGDIDLAVGFFPGVTAQLADGQGMAKSQISHARLYTGQYVCVMHKSHPLAGQPLTLDSYCNADHLLVSLSGKPHAVIDDVLAGMNRERKILLTVNQFFTAGRIVASSELITVLPRHLVAATGMAEALVVKELPFQTPEEHVDMLWHERDARNPAHKWLRAHLSATTHDEFGRINMKR

Solvent-accessible surface area (backbone atoms only — not comparable to full-atom values): 34231 Å² total; per-residue (Å²): 125,57,78,86,73,54,65,67,68,40,53,55,53,49,47,35,33,67,71,56,30,22,60,60,58,21,9,60,73,67,76,45,51,47,67,56,47,53,50,42,50,49,53,47,21,64,63,67,70,41,72,42,50,41,82,50,98,84,34,41,42,69,34,73,68,33,60,62,46,43,50,58,52,49,50,51,53,48,47,48,45,45,67,74,51,58,59,77,79,51,60,63,74,36,65,52,69,47,28,30,27,43,50,54,47,58,41,55,67,51,45,43,60,50,49,53,48,32,65,73,49,13,69,54,40,31,41,27,26,33,74,53,52,58,58,64,61,58,66,41,35,75,70,47,72,26,62,35,36,46,44,65,33,67,73,51,53,54,57,65,68,61,69,63,70,75,76,82,69,60,61,43,71,47,80,66,51,77,44,48,68,25,33,39,29,14,59,80,32,84,63,60,82,45,86,63,41,60,65,60,56,31,70,38,48,25,40,40,74,15,45,60,20,55,94,70,55,73,67,51,55,53,31,45,74,69,76,42,68,67,40,72,40,32,26,32,63,35,52,39,40,46,29,54,33,24,55,64,41,76,31,31,33,67,44,49,55,87,46,46,64,51,22,74,39,51,89,47,42,40,82,41,74,56,67,62,87,70,76,74,43,49,29,27,38,37,31,34,51,86,46,65,75,25,59,69,52,43,50,52,53,50,49,54,49,52,48,44,50,57,54,42,50,43,55,62,57,74,99,126,58,78,86,72,53,65,66,67,41,53,55,52,49,49,36,31,67,72,56,31,22,62,60,58,21,9,58,73,67,74,44,51,46,68,57,46,52,51,41,50,48,53,46,21,64,62,66,70,41,73,40,50,42,82,51,98,83,33,40,41,70,33,72,66,34,62,64,46,42,52,57,52,50,50,50,53,48,45,48,46,47,67,74,52,59,60,78,79,53,60,62,71,37,65,52,72,48,28,30,27,42,51,55,46,58,41,55,67,50,44,41,61,50,49,52,48,31,65,72,49,13,68,55,40,31,41,28,25,32,75,52,52,59,58,66,60,59,66,41,35,74,72,49,73,28,60,35,36,46,44,65,32,66,74,51,51,55,56,66,67,62,69,63,72,74,74,80,67,59,59,43,74,48,80,66,51,76,42,48,67,25,34,40,28,13,59,82,31,83,61,59,84,46,86,62,41,61,66,60,57,31,68,38,48,24,40,41,75,16,46,60,19,54,95,69,54,71,67,51,54,52,32,45,74,69,75,42,68,67,41,70,41,33,27,31,62,37,52,40,40,46,31,54,35,24,55,63,42,77,32,32,34,68,43,47,54,87,47,45,65,52,22,74,38,52,88,46,42,38,80,40,72,55,66,61,88,71,76,76,42,49,30,28,38,38,31,34,52,87,45,66,74,24,58,68,52,43,50,52,54,50,49,53,50,52,48,43,50,57,56,42,51,46,55,61,56,75,98

Foldseek 3Di:
DDPVPDDLVLLLLLLLCQLVLALCRSCVVVVHHSVVSVVSLVVVCVVVVHNQWDDDPVHTHGDPVVVQCNLVSVLVVLVVCCVPCVPDDQLQPDQEEFEEEDAQLLCVQQVVLVVVCCVVRHVNYHYHYDYDLDLDCLVCQVSSVGFKYKFFNPVVVVVVVVVDDDDPSLKDKDFQDKFDKWKKAFCPAPCNPDADAPVNQQAAEAEEAHSNQDPDDQVQVVQVVVVGHHHYPYYDNHLLVVLVVRLPDNHMYMDTPVSCVVNVNVVRMDIGHDNDDGDMGTIMMMGGNSCVSRPNSVVVVVSSSVSSCVSVVVVVVVD/DDPVPDDLVLLLLLLLCQLVLALCRSCVVVVHHSVVSVVSLVVVCVVVVHNQWDDDPVHTHGDPVVVQCNLVSVLVVLLVCCVPCVPDDQLQPDQEEFEEEDAQLLCVLQVVLVVVCCVVRHVNYHYHYDYDLDLDCLVCQVSSVGFKYKFFNPVVVVVVVVVDDDDPSLKDKDFQDKWDKWKKAFCPAPCNPDDDAPVNQQAAEAEEQHSNQDPDDQVQVVQVVVVGHHHYPYYDNHLLVVLVVRLPDNHMYMDTPSSCVVNVNVVRMDIGHDNDDGDMGTIMMMGGNSCVSRPNSVVVVVSSSVSSCVSVVVVVVVD

Nearest PDB structures (foldseek):
  2esn-assembly1_C  TM=7.112E-01  e=1.051E-28  Pseudomonas aeruginosa
  2esn-assembly1_D  TM=6.781E-01  e=1.167E-27  Pseudomonas aeruginosa
  2esn-assembly1_A  TM=6.536E-01  e=4.732E-28  Pseudomonas aeruginosa
  2esn-assembly1_B  TM=6.460E-01  e=1.035E-27  Pseudomonas aeruginosa
  5ae5-assembly1_A-2  TM=6.333E-01  e=3.300E-24  Burkholderia cepacia

pLDDT: mean 87.17, std 12.58, range [32.16, 98.44]

Radius of gyration: 26.39 Å; Cα contacts (8 Å, |Δi|>4): 1093; chains: 2; bounding box: 60×76×65 Å

Organism: Herbaspirillum seropedicae (strain SmR1) (NCBI:txid757424)

InterPro domains:
  IPR000847 LysR, HTH, N-terminal domain [PF00126] (8-67)
  IPR000847 LysR, HTH, N-terminal domain [PR00039] (23-34)
  IPR000847 LysR, HTH, N-terminal domain [PR00039] (34-44)
  IPR000847 LysR, HTH, N-terminal domain [PR00039] (44-55)
  IPR000847 LysR, HTH, N-terminal domain [PS50931] (6-63)
  IPR005119 LysR, substrate-binding [PF03466] (94-305)
  IPR036388 Winged helix-like DNA-binding domain superfamily [G3DSA:1.10.10.10] (2-85)
  IPR036390 Winged helix DNA-binding domain superfamily [SSF46785] (3-84)
  IPR037402 HTH-type transcriptional regulator YidZ, PBP2 domain [cd08417] (97-307)
  IPR050389 LysR-type Transcriptional Regulators [PTHR30118] (3-309)

Secondary structure (DSSP, 8-state):
--GGG--THHHHHHHHHHHHS-HHHHHHHHT--HHHHHHHHHHHHHHHTS-SEEEETTEEEE-HHHHHHHHHHHHHHHHHHHHH------GGG---EEEEE--HHHHHHHHHHHHHHHHHH-TT-EEEEEP---S-THHHHHHTS-SEEEEE-HHHHHHHHS--SSS--SEEEEEEEEE-EEEEEETTSGGGGS---HHHHHHSEEEEE-SSS-S--HHHHHHHHTT---EEEEEES-HHHHHHHHTTSS-EEEEEGGGTGGGS-GGGEEEEE-SS----EEEEEEEEGGGTT-HHHHHHHHHHHHHHHHHHHHHHHT-/--GGG--THHHHHHHHHHH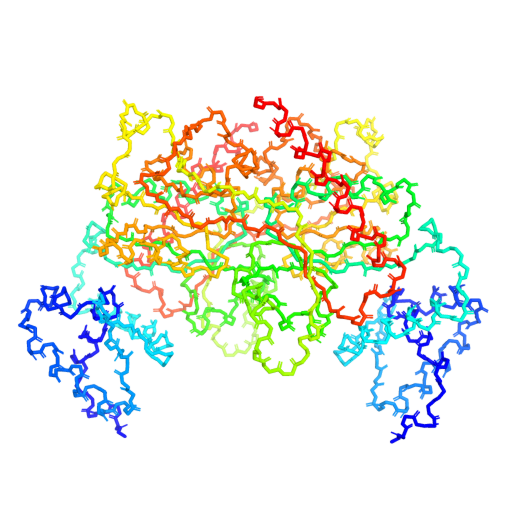HS-HHHHHHHHT--HHHHHHHHHHHHHHHTS-SEEEETTEEEE-HHHHHHHHHHHHHHHHHHHHH------GGG---EEEEE--HHHHHHHHHHHHHHHHHH-TT-EEEEEP---S-THHHHHHTS-SEEEEE-HHHHHHHHS--SSS--SEEEEEEEEE-EEEEEETTSGGGGS---HHHHHHSEEEEE-SS--S--HHHHHHHHTT---EEEEEES-HHHHHHHHTTSS-EEEEEGGGTGGGS-GGGEEEEE-SS----EEEEEEEEGGGTT-HHHHHHHHHHHHHHHHHHHHHHHT-